Protein AF-A0A6F9A8J2-F1 (afdb_monomer_lite)

Secondary structure (DSSP, 8-state):
--------------------------------------------------------------------------------PPPPPPPS--HHHHHHHHHHHSTTSEEEHHHHHHHHHHH-GGGTTTTTHHHHHHHHHHHH-TTEEEEPPPTT---SS-EEEE-GGGGGGSTTS--S--SS-----TTSSSSS--S---------------------PPPPPP------PPPEEEEE----TT---BTTBEEEEHHHHHHSTTHHHHHHHHHHHHS-HHHHTT-EEEEEE---TTHHHHHHHHHHHHHHTT--EEEEEEEEE--HHHHHHHHHHHT-SEEEEE--TTS--STTSEEEEEEEETTSSBPPHHHHHHHHHHHHS--EEEEE----TTHHHHHHHHHHS-HHHHHHHHHSTT-----EE-TTSTHHHHIIIIIIIIT---GGGEES-S--TTTTTS----SSS----TT---EE-GGG-EE-HHHHHHHHHHTGGGSHHHHHH----EEEETTS-THHHHH-SS-EEEE-TT---SGGGS-------------

Radius of gyration: 38.88 Å; chains: 1; bounding box: 131×113×94 Å

pLDDT: mean 71.96, std 27.4, range [21.52, 98.62]

Sequence (559 aa):
MTLSKEYEASQQIGLPLDEDEVDIVGEDKPLHDQHLLYRTDSTTEPSSSADSSAELDCSEFDSSGVSENSFCADTPSLGRPHGSVKPPYSYIALITMAILQCPLKKLTLSGICDFISNKFPYYREKFPAWQNSIRHNLSLNDCFIKIPREPGNPGKGNYWSLDPASEDMFDNGSFLRRRKRFKRNQQEYLKDGLMFYPNFSCYRPYERPYCVQSQTSVPAAPLRMETNPIPVVTVQTSPFDDQRPGTNGLRRKTAVFEGKKNYLQNYIQSVLSSIDLRDRQGCTMVVGSDGRYFSRAATEIIVQMAAANGIGRLVIGHNGLLSTPAVSCIIRKIKAIGGIILTASHNPGGPGGDFGVKFNVANGGPSPDTVIDKIAQVSRTLEEYAIFEIVDSVELYLNLLRTIFDFSAIKSLLTGPEQLKIRIDAMNGVMGLYVRRILCDELGAPANAAVNCVPMEDFGGRPPEPNLTYAAPLDRYMILGENGFFVNPSDSLAVMAANLSCIPYFRQLGLRGFARSMATSTALDRVGGLSVGPVNAGSYGGNELTPQAHLSGGRGRYR

Foldseek 3Di:
DDDDDDDDDDDDDDDDDDDDDDDDDDDDDDDDDDDDDDDDDDDDDDDDDDDDDDDDDDDDDDDDDDDDDDDDDDDDDDDDDPQFDDDQFDLVLLQQVQQVPDPVSKDFLVSSLVSSVVVGVNSVVDPDVCSVVNVCCLVPAPQKDWAADDPPDDDPGTIIHGDPVCNVVCPPPCSHDDPDGDDDDPPPPPPDDDDDDDDDDDDDDDDDDDDDDDDDDDPDDPDDPPPPPQDKDKDFDAFDLQLQADQFFDKDWPCCVVVPPCPLVLLLQLLLVLDDLVQLAQFEEEFAECPFPCQLVSVQFNVFQSVQSRRNYYHADDVRHDDLVRRLVVLAVVQGQWYKYWDPDPWDGDNRTMIGIFIGGSNSHGDDPSSSVSSSVSRNVPGIGIGRDDDDPAPVVLVVVVVKADLVVLLCCCPPPVHDQAADEQLLAPCLSNCCVRVPVRSNHDPNSRHNSHHDPCSVVDARAPDPPDDDDDVDDWDADPPRRGDDPLNVLLVCLLPVVNIVNCVVPPDPDDEDAPPRDCSNVVSDPGDYDHDHPPPDDDPVVDDDDPPDDDPDDDD

Structure (mmCIF, N/CA/C/O backbone):
data_AF-A0A6F9A8J2-F1
#
_entry.id   AF-A0A6F9A8J2-F1
#
loop_
_atom_site.group_PDB
_atom_site.id
_atom_site.type_symbol
_atom_site.label_atom_id
_atom_site.label_alt_id
_atom_site.label_comp_id
_atom_site.label_asym_id
_atom_site.label_entity_id
_atom_site.label_seq_id
_atom_site.pdbx_PDB_ins_code
_atom_site.Cartn_x
_atom_site.Cartn_y
_atom_site.Cartn_z
_atom_site.occupancy
_atom_site.B_iso_or_equiv
_atom_site.auth_seq_id
_atom_site.auth_comp_id
_atom_site.auth_asym_id
_atom_site.auth_atom_id
_atom_site.pdbx_PDB_model_num
ATOM 1 N N . MET A 1 1 ? 68.910 18.416 29.635 1.00 33.72 1 MET A N 1
ATOM 2 C CA . MET A 1 1 ? 68.735 18.348 28.170 1.00 33.72 1 MET A CA 1
ATOM 3 C C . MET A 1 1 ? 67.245 18.518 27.914 1.00 33.72 1 MET A C 1
ATOM 5 O O . MET A 1 1 ? 66.492 17.605 28.199 1.00 33.72 1 MET A O 1
ATOM 9 N N . THR A 1 2 ? 66.795 19.778 27.886 1.00 35.75 2 THR A N 1
ATOM 10 C CA . THR A 1 2 ? 66.517 20.602 26.679 1.00 35.75 2 THR A CA 1
ATOM 11 C C . THR A 1 2 ? 65.176 20.233 26.045 1.00 35.75 2 THR A C 1
ATOM 13 O O . THR A 1 2 ? 65.069 19.111 25.576 1.00 35.75 2 THR A O 1
ATOM 16 N N . LEU A 1 3 ? 64.136 21.070 25.919 1.00 31.16 3 LEU A N 1
ATOM 17 C CA . LEU A 1 3 ? 63.739 22.450 26.315 1.00 31.16 3 LEU A CA 1
ATOM 18 C C . LEU A 1 3 ? 62.253 22.539 25.823 1.00 31.16 3 LEU A C 1
ATOM 20 O O . LEU A 1 3 ? 62.022 22.191 24.672 1.00 31.16 3 LEU A O 1
ATOM 24 N N . SER A 1 4 ? 61.220 22.676 26.677 1.00 30.28 4 SER A N 1
ATOM 25 C CA . SER A 1 4 ? 60.372 23.884 26.938 1.00 30.28 4 SER A CA 1
ATOM 26 C C . SER A 1 4 ? 59.612 24.450 25.701 1.00 30.28 4 SER A C 1
ATOM 28 O O . SER A 1 4 ? 60.253 24.685 24.687 1.00 30.28 4 SER A O 1
ATOM 30 N N . LYS A 1 5 ? 58.293 24.752 25.675 1.00 28.33 5 LYS A N 1
ATOM 31 C CA . LYS A 1 5 ? 57.420 25.466 26.643 1.00 28.33 5 LYS A CA 1
ATOM 32 C C . LYS A 1 5 ? 55.900 25.214 26.427 1.00 28.33 5 LYS A C 1
ATOM 34 O O . LYS A 1 5 ? 55.416 25.360 25.309 1.00 28.33 5 LYS A O 1
ATOM 39 N N . GLU A 1 6 ? 55.170 24.991 27.523 1.00 31.22 6 GLU A N 1
ATOM 40 C CA . GLU A 1 6 ? 53.842 25.579 27.819 1.00 31.22 6 GLU A CA 1
ATOM 41 C C . GLU A 1 6 ? 54.038 26.935 28.549 1.00 31.22 6 GLU A C 1
ATOM 43 O O . GLU A 1 6 ? 55.131 27.137 29.084 1.00 31.22 6 GLU A O 1
ATOM 48 N N . TYR A 1 7 ? 53.009 27.808 28.573 1.00 25.95 7 TYR A N 1
ATOM 49 C CA . TYR A 1 7 ? 52.624 28.868 29.562 1.00 25.95 7 TYR A CA 1
ATOM 50 C C . TYR A 1 7 ? 51.949 30.067 28.841 1.00 25.95 7 TYR A C 1
ATOM 52 O O . TYR A 1 7 ? 52.505 30.567 27.865 1.00 25.95 7 TYR A O 1
ATOM 60 N N . GLU A 1 8 ? 50.680 30.429 29.119 1.00 25.34 8 GLU A N 1
ATOM 61 C CA . GLU A 1 8 ? 50.170 31.283 30.236 1.00 25.34 8 GLU A CA 1
ATOM 62 C C . GLU A 1 8 ? 50.750 32.718 30.218 1.00 25.34 8 GLU A C 1
ATOM 64 O O . GLU A 1 8 ? 51.915 32.897 29.895 1.00 25.34 8 GLU A O 1
ATOM 69 N N . ALA A 1 9 ? 50.107 33.819 30.618 1.00 24.08 9 ALA A N 1
ATOM 70 C CA . ALA A 1 9 ? 48.754 34.213 31.015 1.00 24.08 9 ALA A CA 1
ATOM 71 C C . ALA A 1 9 ? 48.814 35.741 31.335 1.00 24.08 9 ALA A C 1
ATOM 73 O O . ALA A 1 9 ? 49.899 36.280 31.541 1.00 24.08 9 ALA A O 1
ATOM 74 N N . SER A 1 10 ? 47.642 36.380 31.484 1.00 25.36 10 SER A N 1
ATOM 75 C CA . SER A 1 10 ? 47.355 37.494 32.427 1.00 25.36 10 SER A CA 1
ATOM 76 C C . SER A 1 10 ? 47.635 38.974 32.070 1.00 25.36 10 SER A C 1
ATOM 78 O O . SER A 1 10 ? 48.781 39.392 32.008 1.00 25.36 10 SER A O 1
ATOM 80 N N . GLN A 1 11 ? 46.526 39.751 32.065 1.00 26.78 11 GLN A N 1
ATOM 81 C CA . GLN A 1 11 ? 46.269 41.045 32.763 1.00 26.78 11 GLN A CA 1
ATOM 82 C C . GLN A 1 11 ? 47.127 42.285 32.377 1.00 26.78 11 GLN A C 1
ATOM 84 O O . GLN A 1 11 ? 48.330 42.186 32.236 1.00 26.78 11 GLN A O 1
ATOM 89 N N . GLN A 1 12 ? 46.643 43.532 32.250 1.00 27.83 12 GLN A N 1
ATOM 90 C CA . GLN A 1 12 ? 45.406 44.210 32.657 1.00 27.83 12 GLN A CA 1
ATOM 91 C C . GLN A 1 12 ? 45.378 45.652 32.062 1.00 27.83 12 GLN A C 1
ATOM 93 O O . GLN A 1 12 ? 46.435 46.229 31.829 1.00 27.83 12 GLN A O 1
ATOM 98 N N . ILE A 1 13 ? 44.170 46.241 32.005 1.00 28.44 13 ILE A N 1
ATOM 99 C CA . ILE A 1 13 ? 43.804 47.685 32.058 1.00 28.44 13 ILE A CA 1
ATOM 100 C C . ILE A 1 13 ? 43.851 48.524 30.762 1.00 28.44 13 ILE A C 1
ATOM 102 O O . ILE A 1 13 ? 44.907 48.786 30.197 1.00 28.44 13 ILE A O 1
ATOM 106 N N . GLY A 1 14 ? 42.680 49.086 30.418 1.00 26.86 14 GLY A N 1
ATOM 107 C CA . GLY A 1 14 ? 42.545 50.304 29.609 1.00 26.86 14 GLY A CA 1
ATOM 108 C C . GLY A 1 14 ? 41.184 50.468 28.913 1.00 26.86 14 GLY A C 1
ATOM 109 O O . GLY A 1 14 ? 41.013 49.983 27.804 1.00 26.86 14 GLY A O 1
ATOM 110 N N . LEU A 1 15 ? 40.239 51.168 29.556 1.00 25.59 15 LEU A N 1
ATOM 111 C CA . LEU A 1 15 ? 39.114 51.900 28.919 1.00 25.59 15 LEU A CA 1
ATOM 112 C C . LEU A 1 15 ? 39.658 52.959 27.914 1.00 25.59 15 LEU A C 1
ATOM 114 O O . LEU A 1 15 ? 40.847 53.269 28.055 1.00 25.59 15 LEU A O 1
ATOM 118 N N . PRO A 1 16 ? 38.874 53.595 26.995 1.00 40.62 16 PRO A N 1
ATOM 119 C CA . PRO A 1 16 ? 37.429 53.909 27.092 1.00 40.62 16 PRO A CA 1
ATOM 120 C C . PRO A 1 16 ? 36.565 53.874 25.787 1.00 40.62 16 PRO A C 1
ATOM 122 O O . PRO A 1 16 ? 37.090 53.771 24.686 1.00 40.62 16 PRO A O 1
ATOM 125 N N . LEU A 1 17 ? 35.234 53.962 25.992 1.00 29.27 17 LEU A N 1
ATOM 126 C CA . LEU A 1 17 ? 34.175 54.745 25.292 1.00 29.27 17 LEU A CA 1
ATOM 127 C C . LEU A 1 17 ? 34.214 54.912 23.751 1.00 29.27 17 LEU A C 1
ATOM 129 O O . LEU A 1 17 ? 35.134 55.529 23.229 1.00 29.27 17 LEU A O 1
ATOM 133 N N . ASP A 1 18 ? 33.208 54.430 23.010 1.00 28.16 18 ASP A N 1
ATOM 134 C CA . ASP A 1 18 ? 31.914 55.096 22.725 1.00 28.16 18 ASP A CA 1
ATOM 135 C C . ASP A 1 18 ? 31.098 54.266 21.704 1.00 28.16 18 ASP A C 1
ATOM 137 O O . ASP A 1 18 ? 31.648 53.628 20.803 1.00 28.16 18 ASP A O 1
ATOM 141 N N . GLU A 1 19 ? 29.780 54.246 21.901 1.00 28.22 19 GLU A N 1
ATOM 142 C CA . GLU A 1 19 ? 28.755 53.650 21.036 1.00 28.22 19 GLU A CA 1
ATOM 143 C C . GLU A 1 19 ? 28.289 54.675 19.989 1.00 28.22 19 GLU A C 1
ATOM 145 O O . GLU A 1 19 ? 28.204 55.858 20.301 1.00 28.22 19 GLU A O 1
ATOM 150 N N . ASP A 1 20 ? 27.918 54.217 18.788 1.00 30.06 20 ASP A N 1
ATOM 151 C CA . ASP A 1 20 ? 26.989 54.939 17.911 1.00 30.06 20 ASP A CA 1
ATOM 152 C C . ASP A 1 20 ? 25.900 53.972 17.420 1.00 30.06 20 ASP A C 1
ATOM 154 O O . ASP A 1 20 ? 26.127 53.025 16.658 1.00 30.06 20 ASP A O 1
ATOM 158 N N . GLU A 1 21 ? 24.709 54.253 17.929 1.00 28.00 21 GLU A N 1
ATOM 159 C CA . GLU A 1 21 ? 23.373 53.771 17.611 1.00 28.00 21 GLU A CA 1
ATOM 160 C C . GLU A 1 21 ? 22.735 54.754 16.608 1.00 28.00 21 GLU A C 1
ATOM 162 O O . GLU A 1 21 ? 22.979 55.952 16.707 1.00 28.00 21 GLU A O 1
ATOM 167 N N . VAL A 1 22 ? 21.878 54.295 15.682 1.00 29.80 22 VAL A N 1
ATOM 168 C CA . VAL A 1 22 ? 20.739 55.114 15.203 1.00 29.80 22 VAL A CA 1
ATOM 169 C C . VAL A 1 22 ? 19.519 54.214 14.960 1.00 29.80 22 VAL A C 1
ATOM 171 O O . VAL A 1 22 ? 19.351 53.614 13.899 1.00 29.80 22 VAL A O 1
ATOM 174 N N . ASP A 1 23 ? 18.723 54.091 16.020 1.00 27.16 23 ASP A N 1
ATOM 175 C CA . ASP A 1 23 ? 17.285 54.375 16.138 1.00 27.16 23 ASP A CA 1
ATOM 176 C C . ASP A 1 23 ? 16.293 54.083 14.990 1.00 27.16 23 ASP A C 1
ATOM 178 O O . ASP A 1 23 ? 16.249 54.763 13.963 1.00 27.16 23 ASP A O 1
ATOM 182 N N . ILE A 1 24 ? 15.315 53.218 15.300 1.00 27.09 24 ILE A N 1
ATOM 183 C CA . ILE A 1 24 ? 13.905 53.403 14.916 1.00 27.09 24 ILE A CA 1
ATOM 184 C C . ILE A 1 24 ? 13.053 53.341 16.200 1.00 27.09 24 ILE A C 1
ATOM 186 O O . ILE A 1 24 ? 12.715 52.270 16.699 1.00 27.09 24 ILE A O 1
ATOM 190 N N . VAL A 1 25 ? 12.722 54.530 16.710 1.00 30.27 25 VAL A N 1
ATOM 191 C CA . VAL A 1 25 ? 11.673 54.873 17.698 1.00 30.27 25 VAL A CA 1
ATOM 192 C C . VAL A 1 25 ? 10.324 54.267 17.245 1.00 30.27 25 VAL A C 1
ATOM 194 O O . VAL A 1 25 ? 10.039 54.264 16.052 1.00 30.27 25 VAL A O 1
ATOM 197 N N . GLY A 1 26 ? 9.410 53.715 18.048 1.00 25.89 26 GLY A N 1
ATOM 198 C CA . GLY A 1 26 ? 9.071 53.913 19.455 1.00 25.89 26 GLY A CA 1
ATOM 199 C C . GLY A 1 26 ? 7.602 54.379 19.567 1.00 25.89 26 GLY A C 1
ATOM 200 O O . GLY A 1 26 ? 7.286 55.497 19.183 1.00 25.89 26 GLY A O 1
ATOM 201 N N . GLU A 1 27 ? 6.752 53.490 20.096 1.00 26.12 27 GLU A N 1
ATOM 202 C CA . GLU A 1 27 ? 5.477 53.699 20.825 1.00 26.12 27 GLU A CA 1
ATOM 203 C C . GLU A 1 27 ? 4.171 54.219 20.158 1.00 26.12 27 GLU A C 1
ATOM 205 O O . GLU A 1 27 ? 4.024 55.361 19.737 1.00 26.12 27 GLU A O 1
ATOM 210 N N . ASP A 1 28 ? 3.169 53.324 20.194 1.00 26.20 28 ASP A N 1
ATOM 211 C CA . ASP A 1 28 ? 1.810 53.442 20.761 1.00 26.20 28 ASP A CA 1
ATOM 212 C C . ASP A 1 28 ? 0.978 54.738 20.632 1.00 26.20 28 ASP A C 1
ATOM 214 O O . ASP A 1 28 ? 1.250 55.750 21.277 1.00 26.20 28 ASP A O 1
ATOM 218 N N . LYS A 1 29 ? -0.214 54.612 20.010 1.00 27.64 29 LYS A N 1
ATOM 219 C CA . LYS A 1 29 ? -1.524 54.821 20.685 1.00 27.64 29 LYS A CA 1
ATOM 220 C C . LYS A 1 29 ? -2.756 54.442 19.823 1.00 27.64 29 LYS A C 1
ATOM 222 O O . LYS A 1 29 ? -2.651 54.398 18.600 1.00 27.64 29 LYS A O 1
ATOM 227 N N . PRO A 1 30 ? -3.928 54.168 20.450 1.00 32.97 30 PRO A N 1
ATOM 228 C CA . PRO A 1 30 ? -5.073 53.478 19.840 1.00 32.97 30 PRO A CA 1
ATOM 229 C C . PRO A 1 30 ? -6.328 54.356 19.590 1.00 32.97 30 PRO A C 1
ATOM 231 O O . PRO A 1 30 ? -6.441 55.448 20.133 1.00 32.97 30 PRO A O 1
ATOM 234 N N . LEU A 1 31 ? -7.290 53.777 18.845 1.00 25.12 31 LEU A N 1
ATOM 235 C CA . LEU A 1 31 ? -8.765 53.957 18.874 1.00 25.12 31 LEU A CA 1
ATOM 236 C C . LEU A 1 31 ? -9.364 55.386 18.868 1.00 25.12 31 LEU A C 1
ATOM 238 O O . LEU A 1 31 ? -9.304 56.056 19.889 1.00 25.12 31 LEU A O 1
ATOM 242 N N . HIS A 1 32 ? -10.140 55.750 17.830 1.00 27.19 32 HIS A N 1
ATOM 243 C CA . HIS A 1 32 ? -11.607 55.969 17.918 1.00 27.19 32 HIS A CA 1
ATOM 244 C C . HIS A 1 32 ? -12.258 56.401 16.583 1.00 27.19 32 HIS A C 1
ATOM 246 O O . HIS A 1 32 ? -11.677 57.149 15.805 1.00 27.19 32 HIS A O 1
ATOM 252 N N . ASP A 1 33 ? -13.486 55.905 16.403 1.00 25.23 33 ASP A N 1
ATOM 253 C CA . ASP A 1 33 ? -14.659 56.367 15.638 1.00 25.23 33 ASP A CA 1
ATOM 254 C C . ASP A 1 33 ? -14.633 57.657 14.794 1.00 25.23 33 ASP A C 1
ATOM 256 O O . ASP A 1 33 ? -14.287 58.729 15.282 1.00 25.23 33 ASP A O 1
ATOM 260 N N . GLN A 1 34 ? -15.228 57.561 13.591 1.00 26.61 34 GLN A N 1
ATOM 261 C CA . GLN A 1 34 ? -16.448 58.281 13.136 1.00 26.61 34 GLN A CA 1
ATOM 262 C C . GLN A 1 34 ? -16.690 57.958 11.639 1.00 26.61 34 GLN A C 1
ATOM 264 O O . GLN A 1 34 ? -15.820 58.175 10.807 1.00 26.61 34 GLN A O 1
ATOM 269 N N . HIS A 1 35 ? -17.707 57.174 11.260 1.00 24.50 35 HIS A N 1
ATOM 270 C CA . HIS A 1 35 ? -19.106 57.538 10.957 1.00 24.50 35 HIS A CA 1
ATOM 271 C C . HIS A 1 35 ? -19.293 58.539 9.782 1.00 24.50 35 HIS A C 1
ATOM 273 O O . HIS A 1 35 ? -18.951 59.706 9.919 1.00 24.50 35 HIS A O 1
ATOM 279 N N . LEU A 1 36 ? -20.008 58.071 8.730 1.00 24.91 36 LEU A N 1
ATOM 280 C CA . LEU A 1 36 ? -20.863 58.829 7.775 1.00 24.91 36 LEU A CA 1
ATOM 281 C C . LEU A 1 36 ? -20.137 59.659 6.685 1.00 24.91 36 LEU A C 1
ATOM 283 O O . LEU A 1 36 ? -19.121 60.265 6.957 1.00 24.91 36 LEU A O 1
ATOM 287 N N . LEU A 1 37 ? -20.586 59.823 5.432 1.00 24.89 37 LEU A N 1
ATOM 288 C CA . LEU A 1 37 ? -21.786 59.454 4.669 1.00 24.89 37 LEU A CA 1
ATOM 289 C C . LEU A 1 37 ? -21.575 59.880 3.191 1.00 24.89 37 LEU A C 1
ATOM 291 O O . LEU A 1 37 ? -20.838 60.824 2.933 1.00 24.89 37 LEU A O 1
ATOM 295 N N . TYR A 1 38 ? -22.388 59.294 2.298 1.00 22.62 38 TYR A N 1
ATOM 296 C CA . TYR A 1 38 ? -22.952 59.883 1.059 1.00 22.62 38 TYR A CA 1
ATOM 297 C C . TYR A 1 38 ? -22.050 59.961 -0.195 1.00 22.62 38 TYR A C 1
ATOM 299 O O . TYR A 1 38 ? -20.982 60.551 -0.176 1.00 22.62 38 TYR A O 1
ATOM 307 N N . ARG A 1 39 ? -22.419 59.220 -1.264 1.00 22.94 39 ARG A N 1
ATOM 308 C CA . ARG A 1 39 ? -23.293 59.622 -2.414 1.00 22.94 39 ARG A CA 1
ATOM 309 C C . ARG A 1 39 ? -22.510 60.490 -3.424 1.00 22.94 39 ARG A C 1
ATOM 311 O O . ARG A 1 39 ? -21.777 61.364 -3.002 1.00 22.94 39 ARG A O 1
ATOM 318 N N . THR A 1 40 ? -22.611 60.376 -4.748 1.00 23.97 40 THR A N 1
ATOM 319 C CA . THR A 1 40 ? -23.576 59.750 -5.676 1.00 23.97 40 THR A CA 1
ATOM 320 C C . THR A 1 40 ? -23.018 59.872 -7.100 1.00 23.97 40 THR A C 1
ATOM 322 O O . THR A 1 40 ? -22.312 60.841 -7.352 1.00 23.97 40 THR A O 1
ATOM 325 N N . ASP A 1 41 ? -23.454 58.954 -7.977 1.00 24.08 41 ASP A N 1
ATOM 326 C CA . ASP A 1 41 ? -23.860 59.124 -9.392 1.00 24.08 41 ASP A CA 1
ATOM 327 C C . ASP A 1 41 ? -22.868 59.759 -10.402 1.00 24.08 41 ASP A C 1
ATOM 329 O O . ASP A 1 41 ? -22.111 60.667 -10.106 1.00 24.08 41 ASP A O 1
ATOM 333 N N . SER A 1 42 ? -22.837 59.410 -11.693 1.00 24.45 42 SER A N 1
ATOM 334 C CA . SER A 1 42 ? -23.964 59.088 -12.577 1.00 24.45 42 SER A CA 1
ATOM 335 C C . SER A 1 42 ? -23.460 58.627 -13.962 1.00 24.45 42 SER A C 1
ATOM 337 O O . SER A 1 42 ? -22.474 59.173 -14.447 1.00 24.45 42 SER A O 1
ATOM 339 N N . THR A 1 43 ? -24.245 57.740 -14.605 1.00 25.22 43 THR A N 1
ATOM 340 C CA . THR A 1 43 ? -24.652 57.731 -16.044 1.00 25.22 43 THR A CA 1
ATOM 341 C C . THR A 1 43 ? -23.571 57.491 -17.125 1.00 25.22 43 THR A C 1
ATOM 343 O O . THR A 1 43 ? -22.511 58.090 -17.084 1.00 25.22 43 THR A O 1
ATOM 346 N N . THR A 1 44 ? -23.748 56.700 -18.195 1.00 26.78 44 THR A N 1
ATOM 347 C CA . THR A 1 44 ? -24.954 56.341 -18.969 1.00 26.78 44 THR A CA 1
ATOM 348 C C . THR A 1 44 ? -24.626 55.201 -19.962 1.00 26.78 44 THR A C 1
ATOM 350 O O . THR A 1 44 ? -23.550 55.188 -20.551 1.00 26.78 44 THR A O 1
ATOM 353 N N . GLU A 1 45 ? -25.593 54.297 -20.136 1.00 21.52 45 GLU A N 1
ATOM 354 C CA . GLU A 1 45 ? -25.851 53.274 -21.186 1.00 21.52 45 GLU A CA 1
ATOM 355 C C . GLU A 1 45 ? -26.041 53.882 -22.620 1.00 21.52 45 GLU A C 1
ATOM 357 O O . GLU A 1 45 ? -25.906 55.108 -22.707 1.00 21.52 45 GLU A O 1
ATOM 362 N N . PRO A 1 46 ? -26.448 53.175 -23.730 1.00 40.59 46 PRO A N 1
ATOM 363 C CA . PRO A 1 46 ? -26.954 51.782 -23.878 1.00 40.59 46 PRO A CA 1
ATOM 364 C C . PRO A 1 46 ? -26.587 50.973 -25.166 1.00 40.59 46 PRO A C 1
ATOM 366 O O . PRO A 1 46 ? -26.057 51.494 -26.148 1.00 40.59 46 PRO A O 1
ATOM 369 N N . SER A 1 47 ? -27.104 49.725 -25.185 1.00 26.08 47 SER A N 1
ATOM 370 C CA . SER A 1 47 ? -27.767 48.971 -26.296 1.00 26.08 47 SER A CA 1
ATOM 371 C C . SER A 1 47 ? -26.999 47.748 -26.855 1.00 26.08 47 SER A C 1
ATOM 373 O O . SER A 1 47 ? -25.811 47.847 -27.119 1.00 26.08 47 SER A O 1
ATOM 375 N N . SER A 1 48 ? -27.570 46.543 -27.066 1.00 27.11 48 SER A N 1
ATOM 376 C CA . SER A 1 48 ? -28.966 46.047 -27.070 1.00 27.11 48 SER A CA 1
ATOM 377 C C . SER A 1 48 ? -29.061 44.500 -26.907 1.00 27.11 48 SER A C 1
ATOM 379 O O . SER A 1 48 ? -28.297 43.803 -27.567 1.00 27.11 48 SER A O 1
ATOM 381 N N . SER A 1 49 ? -30.027 44.023 -26.086 1.00 29.98 49 SER A N 1
ATOM 382 C CA . SER A 1 49 ? -30.974 42.857 -26.189 1.00 29.98 49 SER A CA 1
ATOM 383 C C . SER A 1 49 ? -30.602 41.569 -26.960 1.00 29.98 49 SER A C 1
ATOM 385 O O . SER A 1 49 ? -30.052 41.666 -28.046 1.00 29.98 49 SER A O 1
ATOM 387 N N . ALA A 1 50 ? -31.019 40.334 -26.643 1.00 29.50 50 ALA A N 1
ATOM 388 C CA . ALA A 1 50 ? -31.867 39.631 -25.652 1.00 29.50 50 ALA A CA 1
ATOM 389 C C . ALA A 1 50 ? -31.512 38.115 -25.828 1.00 29.50 50 ALA A C 1
ATOM 391 O O . ALA A 1 50 ? -30.981 37.755 -26.875 1.00 29.50 50 ALA A O 1
ATOM 392 N N . ASP A 1 51 ? -31.656 37.178 -24.884 1.00 26.25 51 ASP A N 1
ATOM 393 C CA . ASP A 1 51 ? -32.927 36.614 -24.407 1.00 26.25 51 ASP A CA 1
ATOM 394 C C . ASP A 1 51 ? -32.680 35.595 -23.254 1.00 26.25 51 ASP A C 1
ATOM 396 O O . ASP A 1 51 ? -31.731 34.815 -23.329 1.00 26.25 51 ASP A O 1
ATOM 400 N N . SER A 1 52 ? -33.540 35.653 -22.218 1.00 30.03 52 SER A N 1
ATOM 401 C CA . SER A 1 52 ? -34.129 34.603 -21.330 1.00 30.03 52 SER A CA 1
ATOM 402 C C . SER A 1 52 ? -33.356 33.309 -20.965 1.00 30.03 52 SER A C 1
ATOM 404 O O . SER A 1 52 ? -32.799 32.666 -21.845 1.00 30.03 52 SER A O 1
ATOM 406 N N . SER A 1 53 ? -33.377 32.687 -19.774 1.00 27.86 53 SER A N 1
ATOM 407 C CA . SER A 1 53 ? -33.961 32.839 -18.416 1.00 27.86 53 SER A CA 1
ATOM 408 C C . SER A 1 53 ? -33.264 31.739 -17.571 1.00 27.86 53 SER A C 1
ATOM 410 O O . SER A 1 53 ? -33.112 30.625 -18.065 1.00 27.86 53 SER A O 1
ATOM 412 N N . ALA A 1 54 ? -32.589 31.980 -16.442 1.00 28.42 54 ALA A N 1
ATOM 413 C CA . ALA A 1 54 ? -33.058 32.295 -15.082 1.00 28.42 54 ALA A CA 1
ATOM 414 C C . ALA A 1 54 ? -33.993 31.247 -14.435 1.00 28.42 54 ALA A C 1
ATOM 416 O O . ALA A 1 54 ? -35.153 31.185 -14.805 1.00 28.42 54 ALA A O 1
ATOM 417 N N . GLU A 1 55 ? -33.473 30.518 -13.434 1.00 29.47 55 GLU A N 1
ATOM 418 C CA . GLU A 1 55 ? -34.148 29.934 -12.246 1.00 29.47 55 GLU A CA 1
ATOM 419 C C . GLU A 1 55 ? -33.018 29.701 -11.203 1.00 29.47 55 GLU A C 1
ATOM 421 O O . GLU A 1 55 ? -32.209 28.788 -11.358 1.00 29.47 55 GLU A O 1
ATOM 426 N N . LEU A 1 56 ? -32.613 30.707 -10.422 1.00 28.05 56 LEU A N 1
ATOM 427 C CA . LEU A 1 56 ? -33.033 31.030 -9.047 1.00 28.05 56 LEU A CA 1
ATOM 428 C C . LEU A 1 56 ? -32.943 29.887 -8.016 1.00 28.05 56 LEU A C 1
ATOM 430 O O . LEU A 1 56 ? -33.735 28.950 -7.974 1.00 28.05 56 LEU A O 1
ATOM 434 N N . ASP A 1 57 ? -31.939 30.069 -7.161 1.00 24.03 57 ASP A N 1
ATOM 435 C CA . ASP A 1 57 ? -31.660 29.440 -5.877 1.00 24.03 57 ASP A CA 1
ATOM 436 C C . ASP A 1 57 ? -32.579 30.019 -4.787 1.00 24.03 57 ASP A C 1
ATOM 438 O O . ASP A 1 57 ? -32.890 31.210 -4.819 1.00 24.03 57 ASP A O 1
ATOM 442 N N . CYS A 1 58 ? -32.981 29.196 -3.818 1.00 25.88 58 CYS A N 1
ATOM 443 C CA . CYS A 1 58 ? -33.567 29.634 -2.548 1.00 25.88 58 CYS A CA 1
ATOM 444 C C . CYS A 1 58 ? -33.286 28.579 -1.467 1.00 25.88 58 CYS A C 1
ATOM 446 O O . CYS A 1 58 ? -33.985 27.572 -1.334 1.00 25.88 58 CYS A O 1
ATOM 448 N N . SER A 1 59 ? -32.247 28.842 -0.682 1.00 32.38 59 SER A N 1
ATOM 449 C CA . SER A 1 59 ? -31.998 28.284 0.644 1.00 32.38 59 SER A CA 1
ATOM 450 C C . SER A 1 59 ? -32.874 28.956 1.706 1.00 32.38 59 SER A C 1
ATOM 452 O O . SER A 1 59 ? -32.949 30.182 1.717 1.00 32.38 59 SER A O 1
ATOM 454 N N . GLU A 1 60 ? -33.384 28.197 2.681 1.00 27.06 60 GLU A N 1
ATOM 455 C CA . GLU A 1 60 ? -33.737 28.741 4.000 1.00 27.06 60 GLU A CA 1
ATOM 456 C C . GLU A 1 60 ? -33.204 27.870 5.158 1.00 27.06 60 GLU A C 1
ATOM 458 O O . GLU A 1 60 ? -33.301 26.640 5.167 1.00 27.06 60 GLU A O 1
ATOM 463 N N . PHE A 1 61 ? -32.601 28.601 6.098 1.00 26.83 61 PHE A N 1
ATOM 464 C CA . PHE A 1 61 ? -32.294 28.380 7.523 1.00 26.83 61 PHE A CA 1
ATOM 465 C C . PHE A 1 61 ? -33.609 28.074 8.312 1.00 26.83 61 PHE A C 1
ATOM 467 O O . PHE A 1 61 ? -34.680 28.339 7.789 1.00 26.83 61 PHE A O 1
ATOM 474 N N . ASP A 1 62 ? -33.728 27.570 9.549 1.00 26.22 62 ASP A N 1
ATOM 475 C CA . ASP A 1 62 ? -32.848 27.384 10.706 1.00 26.22 62 ASP A CA 1
ATOM 476 C C . ASP A 1 62 ? -33.564 26.526 11.796 1.00 26.22 62 ASP A C 1
ATOM 478 O O . ASP A 1 62 ? -34.777 26.326 11.756 1.00 26.22 62 ASP A O 1
ATOM 482 N N . SER A 1 63 ? -32.804 26.182 12.842 1.00 26.28 63 SER A N 1
ATOM 483 C CA . SER A 1 63 ? -33.194 26.172 14.268 1.00 26.28 63 SER A CA 1
ATOM 484 C C . SER A 1 63 ? -33.778 24.920 14.963 1.00 26.28 63 SER A C 1
ATOM 486 O O . SER A 1 63 ? -34.957 24.590 14.908 1.00 26.28 63 SER A O 1
ATOM 488 N N . SER A 1 64 ? -32.853 24.277 15.690 1.00 29.80 64 SER A N 1
ATOM 489 C CA . SER A 1 64 ? -32.811 23.934 17.130 1.00 29.80 64 SER A CA 1
ATOM 490 C C . SER A 1 64 ? -33.996 23.309 17.906 1.00 29.80 64 SER A C 1
ATOM 492 O O . SER A 1 64 ? -35.081 23.858 18.027 1.00 29.80 64 SER A O 1
ATOM 494 N N . GLY A 1 65 ? -33.657 22.203 18.594 1.00 25.73 65 GLY A N 1
ATOM 495 C CA . GLY A 1 65 ? -33.880 22.010 20.036 1.00 25.73 65 GLY A CA 1
ATOM 496 C C . GLY A 1 65 ? -35.242 21.501 20.511 1.00 25.73 65 GLY A C 1
ATOM 497 O O . GLY A 1 65 ? -36.204 22.251 20.515 1.00 25.73 65 GLY A O 1
ATOM 498 N N . VAL A 1 66 ? -35.289 20.287 21.085 1.00 29.39 66 VAL A N 1
ATOM 499 C CA . VAL A 1 66 ? -36.250 19.992 22.165 1.00 29.39 66 VAL A CA 1
ATOM 500 C C . VAL A 1 66 ? -35.662 18.998 23.174 1.00 29.39 66 VAL A C 1
ATOM 502 O O . VAL A 1 66 ? -35.293 17.876 22.830 1.00 29.39 66 VAL A O 1
ATOM 505 N N . SER A 1 67 ? -35.590 19.454 24.422 1.00 27.78 67 SER A N 1
ATOM 506 C CA . SER A 1 67 ? -35.448 18.699 25.669 1.00 27.78 67 SER A CA 1
ATOM 507 C C . SER A 1 67 ? -36.827 18.326 26.236 1.00 27.78 67 SER A C 1
ATOM 509 O O . SER A 1 67 ? -37.800 19.050 26.049 1.00 27.78 67 SER A O 1
ATOM 511 N N . GLU A 1 68 ? -36.898 17.202 26.945 1.00 31.27 68 GLU A N 1
ATOM 512 C CA . GLU A 1 68 ? -38.101 16.620 27.557 1.00 31.27 68 GLU A CA 1
ATOM 513 C C . GLU A 1 68 ? -38.654 17.441 28.745 1.00 31.27 68 GLU A C 1
ATOM 515 O O . GLU A 1 68 ? -37.875 17.854 29.603 1.00 31.27 68 GLU A O 1
ATOM 520 N N . ASN A 1 69 ? -39.987 17.625 28.829 1.00 27.48 69 ASN A N 1
ATOM 521 C CA . ASN A 1 69 ? -40.829 17.231 29.983 1.00 27.48 69 ASN A CA 1
ATOM 522 C C . ASN A 1 69 ? -42.318 17.675 29.898 1.00 27.48 69 ASN A C 1
ATOM 524 O O . ASN A 1 69 ? -42.615 18.842 29.684 1.00 27.48 69 ASN A O 1
ATOM 528 N N . SER A 1 70 ? -43.199 16.719 30.245 1.00 26.53 70 SER A N 1
ATOM 529 C CA . SER A 1 70 ? -44.423 16.807 31.085 1.00 26.53 70 SER A CA 1
ATOM 530 C C . SER A 1 70 ? -45.775 17.413 30.606 1.00 26.53 70 SER A C 1
ATOM 532 O O . SER A 1 70 ? -45.902 18.609 30.387 1.00 26.53 70 SER A O 1
ATOM 534 N N . PHE A 1 71 ? -46.795 16.525 30.591 1.00 24.22 71 PHE A N 1
ATOM 535 C CA . PHE A 1 71 ? -48.222 16.609 31.022 1.00 24.22 71 PHE A CA 1
ATOM 536 C C . PHE A 1 71 ? -49.132 17.836 30.730 1.00 24.22 71 PHE A C 1
ATOM 538 O O . PHE A 1 71 ? -48.946 18.890 31.325 1.00 24.22 71 PHE A O 1
ATOM 545 N N . CYS A 1 72 ? -50.235 17.639 29.968 1.00 25.75 72 CYS A N 1
ATOM 546 C CA . CYS A 1 72 ? -51.649 17.466 30.430 1.00 25.75 72 CYS A CA 1
ATOM 547 C C . CYS A 1 72 ? -52.744 17.832 29.374 1.00 25.75 72 CYS A C 1
ATOM 549 O O . CYS A 1 72 ? -52.737 18.932 28.840 1.00 25.75 72 CYS A O 1
ATOM 551 N N . ALA A 1 73 ? -53.694 16.891 29.187 1.00 27.45 73 ALA A N 1
ATOM 552 C CA . ALA A 1 73 ? -55.158 16.942 28.912 1.00 27.45 73 ALA A CA 1
ATOM 553 C C . ALA A 1 73 ? -55.839 17.772 27.771 1.00 27.45 73 ALA A C 1
ATOM 555 O O . ALA A 1 73 ? -55.767 18.993 27.764 1.00 27.45 73 ALA A O 1
ATOM 556 N N . ASP A 1 74 ? -56.612 17.037 26.928 1.00 28.50 74 ASP A N 1
ATOM 557 C CA . ASP A 1 74 ? -57.977 17.244 26.340 1.00 28.50 74 ASP A CA 1
ATOM 558 C C . ASP A 1 74 ? -58.378 18.609 25.710 1.00 28.50 74 ASP A C 1
ATOM 560 O O . ASP A 1 74 ? -58.189 19.647 26.318 1.00 28.50 74 ASP A O 1
ATOM 564 N N . THR A 1 75 ? -59.069 18.793 24.562 1.00 30.06 75 THR A N 1
ATOM 565 C CA . THR A 1 75 ? -60.010 18.028 23.687 1.00 30.06 75 THR A CA 1
ATOM 566 C C . THR A 1 75 ? -60.195 18.803 22.325 1.00 30.06 75 THR A C 1
ATOM 568 O O . THR A 1 75 ? -59.509 19.805 22.132 1.00 30.06 75 THR A O 1
ATOM 571 N N . PRO A 1 76 ? -61.024 18.387 21.324 1.00 42.00 76 PRO A N 1
ATOM 572 C CA . PRO A 1 76 ? -60.653 18.389 19.898 1.00 42.00 76 PRO A CA 1
ATOM 573 C C . PRO A 1 76 ? -61.227 19.534 19.033 1.00 42.00 76 PRO A C 1
ATOM 575 O O . PRO A 1 76 ? -62.312 20.051 19.291 1.00 42.00 76 PRO A O 1
ATOM 578 N N . SER A 1 77 ? -60.577 19.823 17.896 1.00 28.25 77 SER A N 1
ATOM 579 C CA . SER A 1 77 ? -61.193 20.528 16.759 1.00 28.25 77 SER A CA 1
ATOM 580 C C . SER A 1 77 ? -60.825 19.878 15.414 1.00 28.25 77 SER A C 1
ATOM 582 O O . SER A 1 77 ? -59.701 19.438 15.177 1.00 28.25 77 SER A O 1
ATOM 584 N N . LEU A 1 78 ? -61.840 19.734 14.557 1.00 32.22 78 LEU A N 1
ATOM 585 C CA . LEU A 1 78 ? -61.830 19.002 13.291 1.00 32.22 78 LEU A CA 1
ATOM 586 C C . LEU A 1 78 ? -60.972 19.672 12.192 1.00 32.22 78 LEU A C 1
ATOM 588 O O . LEU A 1 78 ? -61.200 20.825 11.844 1.00 32.22 78 LEU A O 1
ATOM 592 N N . GLY A 1 79 ? -60.147 18.863 11.514 1.00 31.52 79 GLY A N 1
ATOM 593 C CA . GLY A 1 79 ? -60.206 18.725 10.048 1.00 31.52 79 GLY A CA 1
ATOM 594 C C . GLY A 1 79 ? -59.286 19.578 9.158 1.00 31.52 79 GLY A C 1
ATOM 595 O O . GLY A 1 79 ? -59.723 20.562 8.570 1.00 31.52 79 GLY A O 1
ATOM 596 N N . ARG A 1 80 ? -58.078 19.068 8.869 1.00 28.80 80 ARG A N 1
ATOM 597 C CA . ARG A 1 80 ? -57.421 19.166 7.542 1.00 28.80 80 ARG A CA 1
ATOM 598 C C . ARG A 1 80 ? -56.843 17.789 7.173 1.00 28.80 80 ARG A C 1
ATOM 600 O O . ARG A 1 80 ? -56.294 17.135 8.059 1.00 28.80 80 ARG A O 1
ATOM 607 N N . PRO A 1 81 ? -56.972 17.304 5.921 1.00 39.06 81 PRO A N 1
ATOM 608 C CA . PRO A 1 81 ? -56.519 15.965 5.566 1.00 39.06 81 PRO A CA 1
ATOM 609 C C . PRO A 1 81 ? -54.991 15.924 5.628 1.00 39.06 81 PRO A C 1
ATOM 611 O O . PRO A 1 81 ? -54.309 16.679 4.937 1.00 39.06 81 PRO A O 1
ATOM 614 N N . HIS A 1 82 ? -54.460 15.053 6.484 1.00 40.66 82 HIS A N 1
ATOM 615 C CA . HIS A 1 82 ? -53.035 14.759 6.555 1.00 40.66 82 HIS A CA 1
ATOM 616 C C . HIS A 1 82 ? -52.513 14.412 5.155 1.00 40.66 82 HIS A C 1
ATOM 618 O O . HIS A 1 82 ? -52.918 13.403 4.573 1.00 40.66 82 HIS A O 1
ATOM 624 N N . GLY A 1 83 ? -51.581 15.218 4.637 1.00 50.06 83 GLY A N 1
ATOM 625 C CA . GLY A 1 83 ? -50.750 14.823 3.506 1.00 50.06 83 GLY A CA 1
ATOM 626 C C . GLY A 1 83 ? -50.124 13.468 3.823 1.00 50.06 83 GLY A C 1
ATOM 627 O O . GLY A 1 83 ? -49.519 13.284 4.882 1.00 50.06 83 GLY A O 1
ATOM 628 N N . SER A 1 84 ? -50.361 12.486 2.958 1.00 62.50 84 SER A N 1
ATOM 629 C CA . SER A 1 84 ? -49.987 11.103 3.238 1.00 62.50 84 SER A CA 1
ATOM 630 C C . SER A 1 84 ? -48.474 10.996 3.469 1.00 62.50 84 SER A C 1
ATOM 632 O O . SER A 1 84 ? -47.658 11.388 2.639 1.00 62.50 84 SER A O 1
ATOM 634 N N . VAL A 1 85 ? -48.075 10.510 4.642 1.00 73.69 85 VAL A N 1
ATOM 635 C CA . VAL A 1 85 ? -46.659 10.349 4.991 1.00 73.69 85 VAL A CA 1
ATOM 636 C C . VAL A 1 85 ? -46.082 9.190 4.179 1.00 73.69 85 VAL A C 1
ATOM 638 O O . VAL A 1 85 ? -46.724 8.150 4.011 1.00 73.69 85 VAL A O 1
ATOM 641 N N . LYS A 1 86 ? -44.859 9.358 3.659 1.00 80.88 86 LYS A N 1
ATOM 642 C CA . LYS A 1 86 ? -44.178 8.314 2.885 1.00 80.88 86 LYS A CA 1
ATOM 643 C C . LYS A 1 86 ? -44.034 7.041 3.738 1.00 80.88 86 LYS A C 1
ATOM 645 O O . LYS A 1 86 ? -43.410 7.111 4.797 1.00 80.88 86 LYS A O 1
ATOM 650 N N . PRO A 1 87 ? -44.525 5.876 3.277 1.00 82.38 87 PRO A N 1
ATOM 651 C CA . PRO A 1 87 ? -44.402 4.637 4.037 1.00 82.38 87 PRO A CA 1
ATOM 652 C C . PRO A 1 87 ? -42.931 4.270 4.305 1.00 82.38 87 PRO A C 1
ATOM 654 O O . PRO A 1 87 ? -42.103 4.413 3.397 1.00 82.38 87 PRO A O 1
ATOM 657 N N . PRO A 1 88 ? -42.587 3.731 5.492 1.00 80.19 88 PRO A N 1
ATOM 658 C CA . PRO A 1 88 ? -41.218 3.367 5.873 1.00 80.19 88 PRO A CA 1
ATOM 659 C C . PRO A 1 88 ? -40.744 2.046 5.227 1.00 80.19 88 PRO A C 1
ATOM 661 O O . PRO A 1 88 ? -40.004 1.271 5.832 1.00 80.19 88 PRO A O 1
ATOM 664 N N . TYR A 1 89 ? -41.157 1.776 3.985 1.00 84.94 89 TYR A N 1
ATOM 665 C CA . TYR A 1 89 ? -40.834 0.558 3.242 1.00 84.94 89 TYR A CA 1
ATOM 666 C C . TYR A 1 89 ? -39.956 0.863 2.029 1.00 84.94 89 TYR A C 1
ATOM 668 O O . TYR A 1 89 ? -40.160 1.839 1.306 1.00 84.94 89 TYR A O 1
ATOM 676 N N . SER A 1 90 ? -38.965 0.001 1.788 1.00 88.31 90 SER A N 1
ATOM 677 C CA . SER A 1 90 ? -38.156 0.055 0.564 1.00 88.31 90 SER A CA 1
ATOM 678 C C . SER A 1 90 ? -38.957 -0.415 -0.655 1.00 88.31 90 SER A C 1
ATOM 680 O O . SER A 1 90 ? -39.902 -1.187 -0.510 1.00 88.31 90 SER A O 1
ATOM 682 N N . TYR A 1 91 ? -38.551 -0.031 -1.870 1.00 89.31 91 TYR A N 1
ATOM 683 C CA . TYR A 1 91 ? -39.201 -0.526 -3.092 1.00 89.31 91 TYR A CA 1
ATOM 684 C C . TYR A 1 91 ? -39.162 -2.054 -3.208 1.00 89.31 91 TYR A C 1
ATOM 686 O O . TYR A 1 91 ? -40.153 -2.645 -3.616 1.00 89.31 91 TYR A O 1
ATOM 694 N N . ILE A 1 92 ? -38.073 -2.699 -2.776 1.00 89.00 92 ILE A N 1
ATOM 695 C CA . ILE A 1 92 ? -37.977 -4.165 -2.707 1.00 89.00 92 ILE A CA 1
ATOM 696 C C . ILE A 1 92 ? -39.077 -4.720 -1.793 1.00 89.00 92 ILE A C 1
ATOM 698 O O . ILE A 1 92 ? -39.811 -5.610 -2.200 1.00 89.00 92 ILE A O 1
ATOM 702 N N . ALA A 1 93 ? -39.247 -4.152 -0.595 1.00 87.81 93 ALA A N 1
ATOM 703 C CA . ALA A 1 93 ? -40.291 -4.580 0.335 1.00 87.81 93 ALA A CA 1
ATOM 704 C C . ALA A 1 93 ? -41.707 -4.373 -0.233 1.00 87.81 93 ALA A C 1
ATOM 706 O O . ALA A 1 93 ? -42.548 -5.256 -0.100 1.00 87.81 93 ALA A O 1
ATOM 707 N N . LEU A 1 94 ? -41.960 -3.245 -0.905 1.00 90.12 94 LEU A N 1
ATOM 708 C CA . LEU A 1 94 ? -43.248 -2.959 -1.547 1.00 90.12 94 LEU A CA 1
ATOM 709 C C . LEU A 1 94 ? -43.575 -3.962 -2.665 1.00 90.12 94 LEU A C 1
ATOM 711 O O . LEU A 1 94 ? -44.705 -4.443 -2.744 1.00 90.12 94 LEU A O 1
ATOM 715 N N . ILE A 1 95 ? -42.587 -4.306 -3.498 1.00 91.50 95 ILE A N 1
ATOM 716 C CA . ILE A 1 95 ? -42.727 -5.311 -4.561 1.00 91.50 95 ILE A CA 1
ATOM 717 C C . ILE A 1 95 ? -43.002 -6.692 -3.953 1.00 91.50 95 ILE A C 1
ATOM 719 O O . ILE A 1 95 ? -43.937 -7.370 -4.373 1.00 91.50 95 ILE A O 1
ATOM 723 N N . THR A 1 96 ? -42.238 -7.093 -2.935 1.00 89.81 96 THR A N 1
ATOM 724 C CA . THR A 1 96 ? -42.426 -8.373 -2.238 1.00 89.81 96 THR A CA 1
ATOM 725 C C . THR A 1 96 ? -43.820 -8.478 -1.621 1.00 89.81 96 THR A C 1
ATOM 727 O O . THR A 1 96 ? -44.486 -9.492 -1.806 1.00 89.81 96 THR A O 1
ATOM 730 N N . MET A 1 97 ? -44.310 -7.427 -0.951 1.00 88.69 97 MET A N 1
ATOM 731 C CA . MET A 1 97 ? -45.676 -7.408 -0.411 1.00 88.69 97 MET A CA 1
ATOM 732 C C . MET A 1 97 ? -46.729 -7.617 -1.503 1.00 88.69 97 MET A C 1
ATOM 734 O O . MET A 1 97 ? -47.682 -8.357 -1.277 1.00 88.69 97 MET A O 1
ATOM 738 N N . ALA A 1 98 ? -46.561 -6.985 -2.669 1.00 92.25 98 ALA A N 1
ATOM 739 C CA . ALA A 1 98 ? -47.484 -7.147 -3.789 1.00 92.25 98 ALA A CA 1
ATOM 740 C C . ALA A 1 98 ? -47.507 -8.603 -4.282 1.00 92.25 98 ALA A C 1
ATOM 742 O O . ALA A 1 98 ? -48.574 -9.193 -4.432 1.00 92.25 98 ALA A O 1
ATOM 743 N N . ILE A 1 99 ? -46.329 -9.198 -4.490 1.00 91.44 99 ILE A N 1
ATOM 744 C CA . ILE A 1 99 ? -46.186 -10.566 -5.005 1.00 91.44 99 ILE A CA 1
ATOM 745 C C . ILE A 1 99 ? -46.730 -11.594 -4.003 1.00 91.44 99 ILE A C 1
ATOM 747 O O . ILE A 1 99 ? -47.500 -12.470 -4.392 1.00 91.44 99 ILE A O 1
ATOM 751 N N . LEU A 1 100 ? -46.389 -11.473 -2.715 1.00 88.19 100 LEU A N 1
ATOM 752 C CA . LEU A 1 100 ? -46.806 -12.431 -1.686 1.00 88.19 100 LEU A CA 1
ATOM 753 C C . LEU A 1 100 ? -48.310 -12.395 -1.393 1.00 88.19 100 LEU A C 1
ATOM 755 O O . LEU A 1 100 ? -48.857 -13.431 -1.011 1.00 88.19 100 LEU A O 1
ATOM 759 N N . GLN A 1 101 ? -48.961 -11.237 -1.563 1.00 86.62 101 GLN A N 1
ATOM 760 C CA . GLN A 1 101 ? -50.411 -11.078 -1.387 1.00 86.62 101 GLN A CA 1
ATOM 761 C C . GLN A 1 101 ? -51.218 -11.506 -2.624 1.00 86.62 101 GLN A C 1
ATOM 763 O O . GLN A 1 101 ? -52.439 -11.623 -2.544 1.00 86.62 101 GLN A O 1
ATOM 768 N N . CYS A 1 102 ? -50.563 -11.785 -3.755 1.00 89.38 102 CYS A N 1
ATOM 769 C CA . CYS A 1 102 ? -51.212 -12.401 -4.905 1.00 89.38 102 CYS A CA 1
ATOM 770 C C . CYS A 1 102 ? -51.338 -13.925 -4.695 1.00 89.38 102 CYS A C 1
ATOM 772 O O . CYS A 1 102 ? -50.322 -14.572 -4.430 1.00 89.38 102 CYS A O 1
ATOM 774 N N . PRO A 1 103 ? -52.527 -14.535 -4.888 1.00 83.88 103 PRO A N 1
ATOM 775 C CA . PRO A 1 103 ? -52.721 -15.982 -4.727 1.00 83.88 103 PRO A CA 1
ATOM 776 C C . PRO A 1 103 ? -51.785 -16.840 -5.587 1.00 83.88 103 PRO A C 1
ATOM 778 O O . PRO A 1 103 ? -51.376 -17.918 -5.175 1.00 83.88 103 PRO A O 1
ATOM 781 N N . LEU A 1 104 ? -51.410 -16.345 -6.771 1.00 84.62 104 LEU A N 1
ATOM 782 C CA . LEU A 1 104 ? -50.529 -17.048 -7.708 1.00 84.62 104 LEU A CA 1
ATOM 783 C C . LEU A 1 104 ? -49.036 -16.810 -7.440 1.00 84.62 104 LEU A C 1
ATOM 785 O O . LEU A 1 104 ? -48.211 -17.259 -8.235 1.00 84.62 104 LEU A O 1
ATOM 789 N N . LYS A 1 105 ? -48.692 -16.039 -6.396 1.00 89.31 105 LYS A N 1
ATOM 790 C CA . LYS A 1 105 ? -47.321 -15.609 -6.059 1.00 89.31 105 LYS A CA 1
ATOM 791 C C . LYS A 1 105 ? -46.555 -14.987 -7.236 1.00 89.31 105 LYS A C 1
ATOM 793 O O . LYS A 1 105 ? -45.330 -14.948 -7.243 1.00 89.31 105 LYS A O 1
ATOM 798 N N . LYS A 1 106 ? -47.275 -14.461 -8.234 1.00 91.06 106 LYS A N 1
ATOM 799 C CA . LYS A 1 106 ? -46.718 -13.804 -9.420 1.00 91.06 106 LYS A CA 1
ATOM 800 C C . LYS A 1 106 ? -47.616 -12.660 -9.879 1.00 91.06 106 LYS A C 1
ATOM 802 O O . LYS A 1 106 ? -48.832 -12.816 -9.960 1.00 91.06 106 LYS A O 1
ATOM 807 N N . LEU A 1 107 ? -47.027 -11.516 -10.219 1.00 92.12 107 LEU A N 1
ATOM 808 C CA . LEU A 1 107 ? -47.754 -10.329 -10.690 1.00 92.12 107 LEU A CA 1
ATOM 809 C C . LEU A 1 107 ? -47.066 -9.677 -11.886 1.00 92.12 107 LEU A C 1
ATOM 811 O O . LEU A 1 107 ? -45.865 -9.808 -12.091 1.00 92.12 107 LEU A O 1
ATOM 815 N N . THR A 1 108 ? -47.832 -8.945 -12.689 1.00 93.06 108 THR A N 1
ATOM 816 C CA . THR A 1 108 ? -47.265 -8.102 -13.749 1.00 93.06 108 THR A CA 1
ATOM 817 C C . THR A 1 108 ? -46.732 -6.798 -13.157 1.00 93.06 108 THR A C 1
ATOM 819 O O . THR A 1 108 ? -47.138 -6.388 -12.071 1.00 93.06 108 THR A O 1
ATOM 822 N N . LEU A 1 109 ? -45.866 -6.094 -13.895 1.00 91.19 109 LEU A N 1
ATOM 823 C CA . LEU A 1 109 ? -45.409 -4.756 -13.495 1.00 91.19 109 LEU A CA 1
ATOM 824 C C . LEU A 1 109 ? -46.584 -3.801 -13.215 1.00 91.19 109 LEU A C 1
ATOM 826 O O . LEU A 1 109 ? -46.531 -3.061 -12.239 1.00 91.19 109 LEU A O 1
ATOM 830 N N . SER A 1 110 ? -47.630 -3.833 -14.052 1.00 89.81 110 SER A N 1
ATOM 831 C CA . SER A 1 110 ? -48.837 -3.024 -13.831 1.00 89.81 110 SER A CA 1
ATOM 832 C C . SER A 1 110 ? -49.489 -3.398 -12.507 1.00 89.81 110 SER A C 1
ATOM 834 O O . SER A 1 110 ? -49.642 -2.537 -11.655 1.00 89.81 110 SER A O 1
ATOM 836 N N . GLY A 1 111 ? -49.730 -4.694 -12.273 1.00 90.38 111 GLY A N 1
ATOM 837 C CA . GLY A 1 111 ? -50.359 -5.166 -11.038 1.00 90.38 111 GLY A CA 1
ATOM 838 C C . GLY A 1 111 ? -49.574 -4.813 -9.770 1.00 90.38 111 GLY A C 1
ATOM 839 O O . GLY A 1 111 ? -50.177 -4.529 -8.740 1.00 90.38 111 GLY A O 1
ATOM 840 N N . ILE A 1 112 ? -48.239 -4.764 -9.839 1.00 92.06 112 ILE A N 1
ATOM 841 C CA . ILE A 1 112 ? -47.397 -4.304 -8.723 1.00 92.06 112 ILE A CA 1
ATOM 842 C C . ILE A 1 112 ? -47.604 -2.804 -8.468 1.00 92.06 112 ILE A C 1
ATOM 844 O O . ILE A 1 112 ? -47.776 -2.392 -7.320 1.00 92.06 112 ILE A O 1
ATOM 848 N N . CYS A 1 113 ? -47.606 -1.979 -9.518 1.00 90.25 113 CYS A N 1
ATOM 849 C CA . CYS A 1 113 ? -47.861 -0.545 -9.387 1.00 90.25 113 CYS A CA 1
ATOM 850 C C . CYS A 1 113 ? -49.286 -0.261 -8.873 1.00 90.25 113 CYS A C 1
ATOM 852 O O . CYS A 1 113 ? -49.471 0.558 -7.971 1.00 90.25 113 CYS A O 1
ATOM 854 N N . ASP A 1 114 ? -50.279 -0.977 -9.395 1.00 90.69 114 ASP A N 1
ATOM 855 C CA . ASP A 1 114 ? -51.684 -0.833 -9.014 1.00 90.69 114 ASP A CA 1
ATOM 856 C C . ASP A 1 114 ? -51.866 -1.191 -7.534 1.00 90.69 114 ASP A C 1
ATOM 858 O O . ASP A 1 114 ? -52.426 -0.412 -6.764 1.00 90.69 114 ASP A O 1
ATOM 862 N N . PHE A 1 115 ? -51.272 -2.298 -7.083 1.00 92.31 115 PHE A N 1
ATOM 863 C CA . PHE A 1 115 ? -51.268 -2.683 -5.674 1.00 92.31 115 PHE A CA 1
ATOM 864 C C . PHE A 1 115 ? -50.641 -1.615 -4.762 1.00 92.31 115 PHE A C 1
ATOM 866 O O . PHE A 1 115 ? -51.231 -1.254 -3.743 1.00 92.31 115 PHE A O 1
ATOM 873 N N . ILE A 1 116 ? -49.463 -1.085 -5.115 1.00 90.56 116 ILE A N 1
ATOM 874 C CA . ILE A 1 116 ? -48.758 -0.088 -4.288 1.00 90.56 116 ILE A CA 1
ATOM 875 C C . ILE A 1 116 ? -49.567 1.208 -4.197 1.00 90.56 116 ILE A C 1
ATOM 877 O O . ILE A 1 116 ? -49.725 1.749 -3.103 1.00 90.56 116 ILE A O 1
ATOM 881 N N . SER A 1 117 ? -50.108 1.686 -5.321 1.00 89.50 117 SER A N 1
ATOM 882 C CA . SER A 1 117 ? -50.929 2.900 -5.351 1.00 89.50 117 SER A CA 1
ATOM 883 C C . SER A 1 117 ? -52.247 2.728 -4.587 1.00 89.50 117 SER A C 1
ATOM 885 O O . SER A 1 117 ? -52.684 3.643 -3.892 1.00 89.50 117 SER A O 1
ATOM 887 N N . ASN A 1 118 ? -52.850 1.539 -4.620 1.00 88.81 118 ASN A N 1
ATOM 888 C CA . ASN A 1 118 ? -54.072 1.250 -3.876 1.00 88.81 118 ASN A CA 1
ATOM 889 C C . ASN A 1 118 ? -53.821 1.108 -2.374 1.00 88.81 118 ASN A C 1
ATOM 891 O O . ASN A 1 118 ? -54.617 1.607 -1.583 1.00 88.81 118 ASN A O 1
ATOM 895 N N . LYS A 1 119 ? -52.708 0.492 -1.969 1.00 86.56 119 LYS A N 1
ATOM 896 C CA . LYS A 1 119 ? -52.389 0.240 -0.558 1.00 86.56 119 LYS A CA 1
ATOM 897 C C . LYS A 1 119 ? -51.800 1.453 0.164 1.00 86.56 119 LYS A C 1
ATOM 899 O O . LYS A 1 119 ? -51.992 1.599 1.366 1.00 86.56 119 LYS A O 1
ATOM 904 N N . PHE A 1 120 ? -51.094 2.327 -0.553 1.00 88.50 120 PHE A N 1
ATOM 905 C CA . PHE A 1 120 ? -50.379 3.461 0.027 1.00 88.50 120 PHE A CA 1
ATOM 906 C C . PHE A 1 120 ? -50.748 4.767 -0.699 1.00 88.50 120 PHE A C 1
ATOM 908 O O . PHE A 1 120 ? -50.175 5.055 -1.756 1.00 88.50 120 PHE A O 1
ATOM 915 N N . PRO A 1 121 ? -51.651 5.591 -0.124 1.00 85.00 121 PRO A N 1
ATOM 916 C CA . PRO A 1 121 ? -52.143 6.826 -0.749 1.00 85.00 121 PRO A CA 1
ATOM 917 C C . PRO A 1 121 ? -51.042 7.783 -1.239 1.00 85.00 121 PRO A C 1
ATOM 919 O O . PRO A 1 121 ? -51.203 8.395 -2.291 1.00 85.00 121 PRO A O 1
ATOM 922 N N . TYR A 1 122 ? -49.883 7.808 -0.564 1.00 85.38 122 TYR A N 1
ATOM 923 C CA . TYR A 1 122 ? -48.690 8.579 -0.955 1.00 85.38 122 TYR A CA 1
ATOM 924 C C . TYR A 1 122 ? -48.258 8.392 -2.410 1.00 85.38 122 TYR A C 1
ATOM 926 O O . TYR A 1 122 ? -47.760 9.322 -3.043 1.00 85.38 122 TYR A O 1
ATOM 934 N N . TYR A 1 123 ? -48.431 7.191 -2.959 1.00 83.19 123 TYR A N 1
ATOM 935 C CA . TYR A 1 123 ? -47.983 6.882 -4.313 1.00 83.19 123 TYR A CA 1
ATOM 936 C C . TYR A 1 123 ? -49.030 7.202 -5.392 1.00 83.19 123 TYR A C 1
ATOM 938 O O . TYR A 1 123 ? -48.693 7.130 -6.576 1.00 83.19 123 TYR A O 1
ATOM 946 N N . ARG A 1 124 ? -50.261 7.596 -5.022 1.00 82.56 124 ARG A N 1
ATOM 947 C CA . ARG A 1 124 ? -51.299 8.028 -5.980 1.00 82.56 124 ARG A CA 1
ATOM 948 C C . ARG A 1 124 ? -51.021 9.425 -6.524 1.00 82.56 124 ARG A C 1
ATOM 950 O O . ARG A 1 124 ? -51.100 9.640 -7.725 1.00 82.56 124 ARG A O 1
ATOM 957 N N . GLU A 1 125 ? -50.630 10.344 -5.646 1.00 68.50 125 GLU A N 1
ATOM 958 C CA . GLU A 1 125 ? -50.470 11.770 -5.968 1.00 68.50 125 GLU A CA 1
ATOM 959 C C . GLU A 1 125 ? -49.164 12.082 -6.722 1.00 68.50 125 GLU A C 1
ATOM 961 O O . GLU A 1 125 ? -49.033 13.137 -7.330 1.00 68.50 125 GLU A O 1
ATOM 966 N N . LYS A 1 126 ? -48.190 11.155 -6.721 1.00 63.56 126 LYS A N 1
ATOM 967 C CA . LYS A 1 126 ? -46.841 11.335 -7.307 1.00 63.56 126 LYS A CA 1
ATOM 968 C C . LYS A 1 126 ? -46.585 10.501 -8.566 1.00 63.56 126 LYS A C 1
ATOM 970 O O . LYS A 1 126 ? -45.450 10.102 -8.854 1.00 63.56 126 LYS A O 1
ATOM 975 N N . PHE A 1 127 ? -47.645 10.181 -9.296 1.00 59.44 127 PHE A N 1
ATOM 976 C CA . PHE A 1 127 ? -47.563 9.498 -10.585 1.00 59.44 127 PHE A CA 1
ATOM 977 C C . PHE A 1 127 ? -46.843 10.396 -11.616 1.00 59.44 127 PHE A C 1
ATOM 979 O O . PHE A 1 127 ? -47.175 11.578 -11.663 1.00 59.44 127 PHE A O 1
ATOM 986 N N . PRO A 1 128 ? -45.884 9.924 -12.452 1.00 63.47 128 PRO A N 1
ATOM 987 C CA . PRO A 1 128 ? -45.391 8.552 -12.670 1.00 63.47 128 PRO A CA 1
ATOM 988 C C . PRO A 1 128 ? -43.952 8.253 -12.164 1.00 63.47 128 PRO A C 1
ATOM 990 O O . PRO A 1 128 ? -43.412 7.181 -12.453 1.00 63.47 128 PRO A O 1
ATOM 993 N N . ALA A 1 129 ? -43.290 9.156 -11.428 1.00 75.88 129 ALA A N 1
ATOM 994 C CA . ALA A 1 129 ? -41.840 9.082 -11.162 1.00 75.88 129 ALA A CA 1
ATOM 995 C C . ALA A 1 129 ? -41.376 7.796 -10.435 1.00 75.88 129 ALA A C 1
ATOM 997 O O . ALA A 1 129 ? -40.343 7.210 -10.773 1.00 75.88 129 ALA A O 1
ATOM 998 N N . TRP A 1 130 ? -42.156 7.302 -9.469 1.00 84.50 130 TRP A N 1
ATOM 999 C CA . TRP A 1 130 ? -41.789 6.134 -8.655 1.00 84.50 130 TRP A CA 1
ATOM 1000 C C . TRP A 1 130 ? -41.904 4.796 -9.406 1.00 84.50 130 TRP A C 1
ATOM 1002 O O . TRP A 1 130 ? -41.224 3.831 -9.052 1.00 84.50 130 TRP A O 1
ATOM 1012 N N . GLN A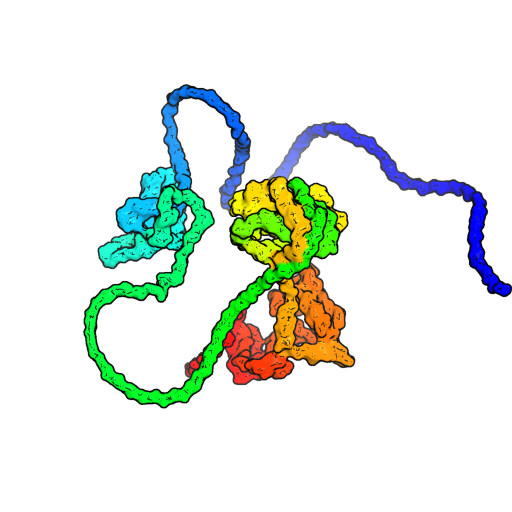 1 131 ? -42.692 4.723 -10.487 1.00 87.88 131 GLN A N 1
ATOM 1013 C CA . GLN A 1 131 ? -42.833 3.498 -11.284 1.00 87.88 131 GLN A CA 1
ATOM 1014 C C . GLN A 1 131 ? -41.533 3.121 -12.001 1.00 87.88 131 GLN A C 1
ATOM 1016 O O . GLN A 1 131 ? -41.250 1.939 -12.214 1.00 87.88 131 GLN A O 1
ATOM 1021 N N . ASN A 1 132 ? -40.710 4.115 -12.351 1.00 86.88 132 ASN A N 1
ATOM 1022 C CA . ASN A 1 132 ? -39.395 3.856 -12.925 1.00 86.88 132 ASN A CA 1
ATOM 1023 C C . ASN A 1 132 ? -38.468 3.181 -11.905 1.00 86.88 132 ASN A C 1
ATOM 1025 O O . ASN A 1 132 ? -37.752 2.238 -12.239 1.00 86.88 132 ASN A O 1
ATOM 1029 N N . SER A 1 133 ? -38.554 3.591 -10.635 1.00 89.38 133 SER A N 1
ATOM 1030 C CA . SER A 1 133 ? -37.827 2.944 -9.543 1.00 89.38 133 SER A CA 1
ATOM 1031 C C . SER A 1 133 ? -38.279 1.496 -9.329 1.00 89.38 133 SER A C 1
ATOM 1033 O O . SER A 1 133 ? -37.432 0.645 -9.066 1.00 89.38 133 SER A O 1
ATOM 1035 N N . ILE A 1 134 ? -39.570 1.184 -9.496 1.00 91.31 134 ILE A N 1
ATOM 1036 C CA . ILE A 1 134 ? -40.074 -0.201 -9.436 1.00 91.31 134 ILE A CA 1
ATOM 1037 C C . ILE A 1 134 ? -39.484 -1.051 -10.564 1.00 91.31 134 ILE A C 1
ATOM 1039 O O . ILE A 1 134 ? -38.922 -2.111 -10.293 1.00 91.31 134 ILE A O 1
ATOM 1043 N N . ARG A 1 135 ? -39.533 -0.566 -11.813 1.00 89.12 135 ARG A N 1
ATOM 1044 C CA . ARG A 1 135 ? -38.935 -1.267 -12.965 1.00 89.12 135 ARG A CA 1
ATOM 1045 C C . ARG A 1 135 ? -37.452 -1.544 -12.764 1.00 89.12 135 ARG A C 1
ATOM 1047 O O . ARG A 1 135 ? -37.002 -2.661 -12.995 1.00 89.12 135 ARG A O 1
ATOM 1054 N N . HIS A 1 136 ? -36.709 -0.538 -12.307 1.00 87.44 136 HIS A N 1
ATOM 1055 C CA . HIS A 1 136 ? -35.286 -0.679 -12.036 1.00 87.44 136 HIS A CA 1
ATOM 1056 C C . HIS A 1 136 ? -35.020 -1.734 -10.954 1.00 87.44 136 HIS A C 1
ATOM 1058 O O . HIS A 1 136 ? -34.163 -2.587 -11.144 1.00 87.44 136 HIS A O 1
ATOM 1064 N N . ASN A 1 137 ? -35.783 -1.740 -9.855 1.00 90.31 137 ASN A N 1
ATOM 1065 C CA . ASN A 1 137 ? -35.577 -2.699 -8.764 1.00 90.31 137 ASN A CA 1
ATOM 1066 C C . ASN A 1 137 ? -35.915 -4.148 -9.143 1.00 90.31 137 ASN A C 1
ATOM 1068 O O . ASN A 1 137 ? -35.240 -5.047 -8.642 1.00 90.31 137 ASN A O 1
ATOM 1072 N N . LEU A 1 138 ? -36.907 -4.368 -10.012 1.00 90.25 138 LEU A N 1
ATOM 1073 C CA . LEU A 1 138 ? -37.259 -5.697 -10.527 1.00 90.25 138 LEU A CA 1
ATOM 1074 C C . LEU A 1 138 ? -36.131 -6.305 -11.368 1.00 90.25 138 LEU A C 1
ATOM 1076 O O . LEU A 1 138 ? -35.834 -7.482 -11.221 1.00 90.25 138 LEU A O 1
ATOM 1080 N N . SER A 1 139 ? -35.476 -5.502 -12.209 1.00 88.38 139 SER A N 1
ATOM 1081 C CA . SER A 1 139 ? -34.351 -5.973 -13.029 1.00 88.38 139 SER A CA 1
ATOM 1082 C C . SER A 1 139 ? -33.015 -5.980 -12.284 1.00 88.38 139 SER A C 1
ATOM 1084 O O . SER A 1 139 ? -32.109 -6.713 -12.662 1.00 88.38 139 SER A O 1
ATOM 1086 N N . LEU A 1 140 ? -32.857 -5.130 -11.265 1.00 86.19 140 LEU A N 1
ATOM 1087 C CA . LEU A 1 140 ? -31.604 -4.995 -10.528 1.00 86.19 140 LEU A CA 1
ATOM 1088 C C . LEU A 1 140 ? -31.416 -6.122 -9.504 1.00 86.19 140 LEU A C 1
ATOM 1090 O O . LEU A 1 140 ? -30.289 -6.547 -9.287 1.00 86.19 140 LEU A O 1
ATOM 1094 N N . ASN A 1 141 ? -32.462 -6.567 -8.808 1.00 85.50 141 ASN A N 1
ATOM 1095 C CA . ASN A 1 141 ? -32.299 -7.474 -7.668 1.00 85.50 141 ASN A CA 1
ATOM 1096 C C . ASN A 1 141 ? -32.608 -8.930 -8.036 1.00 85.50 141 ASN A C 1
ATOM 1098 O O . ASN A 1 141 ? -33.744 -9.242 -8.374 1.00 85.50 141 ASN A O 1
ATOM 1102 N N . ASP A 1 142 ? -31.633 -9.820 -7.828 1.00 85.19 142 ASP A N 1
ATOM 1103 C CA . ASP A 1 142 ? -31.712 -11.260 -8.142 1.00 85.19 142 ASP A CA 1
ATOM 1104 C C . ASP A 1 142 ? -32.818 -12.022 -7.394 1.00 85.19 142 ASP A C 1
ATOM 1106 O O . ASP A 1 142 ? -33.129 -13.154 -7.742 1.00 85.19 142 ASP A O 1
ATOM 1110 N N . CYS A 1 143 ? -33.413 -11.427 -6.357 1.00 86.94 143 CYS A N 1
ATOM 1111 C CA . CYS A 1 143 ? -34.553 -12.018 -5.656 1.00 86.94 143 CYS A CA 1
ATOM 1112 C C . CYS A 1 143 ? -35.856 -11.949 -6.466 1.00 86.94 143 CYS A C 1
ATOM 1114 O O . CYS A 1 143 ? -36.828 -12.586 -6.076 1.00 86.94 143 CYS A O 1
ATOM 1116 N N . PHE A 1 144 ? -35.907 -11.169 -7.552 1.00 91.31 144 PHE A N 1
ATOM 1117 C CA . PHE A 1 144 ? -37.057 -11.111 -8.449 1.00 91.31 144 PHE A CA 1
ATOM 1118 C C . PHE A 1 144 ? -36.751 -11.847 -9.748 1.00 91.31 144 PHE A C 1
ATOM 1120 O O . PHE A 1 144 ? -35.813 -11.514 -10.470 1.00 91.31 144 PHE A O 1
ATOM 1127 N N . ILE A 1 145 ? -37.587 -12.828 -10.071 1.00 90.81 145 ILE A N 1
ATOM 1128 C CA . ILE A 1 145 ? -37.465 -13.633 -11.282 1.00 90.81 145 ILE A CA 1
ATOM 1129 C C . ILE A 1 145 ? -38.568 -13.274 -12.273 1.00 90.81 145 ILE A C 1
ATOM 1131 O O . ILE A 1 145 ? -39.728 -13.058 -11.908 1.00 90.81 145 ILE A O 1
ATOM 1135 N N . LYS A 1 146 ? -38.196 -13.211 -13.551 1.00 92.00 146 LYS A N 1
ATOM 1136 C CA . LYS A 1 146 ? -39.103 -12.922 -14.661 1.00 92.00 146 LYS A CA 1
ATOM 1137 C C . LYS A 1 146 ? -39.653 -14.231 -15.223 1.00 92.00 146 LYS A C 1
ATOM 1139 O O . LYS A 1 146 ? -38.898 -15.033 -15.763 1.00 92.00 146 LYS A O 1
ATOM 1144 N N . ILE A 1 147 ? -40.963 -14.421 -15.130 1.00 87.44 147 ILE A N 1
ATOM 1145 C CA . ILE A 1 147 ? -41.676 -15.603 -15.618 1.00 87.44 147 ILE A CA 1
ATOM 1146 C C . ILE A 1 147 ? -42.375 -15.243 -16.943 1.00 87.44 147 ILE A C 1
ATOM 1148 O O . ILE A 1 147 ? -43.193 -14.309 -16.965 1.00 87.44 147 ILE A O 1
ATOM 1152 N N . PRO A 1 148 ? -42.063 -15.934 -18.058 1.00 84.31 148 PRO A N 1
ATOM 1153 C CA . PRO A 1 148 ? -42.742 -15.713 -19.330 1.00 84.31 148 PRO A CA 1
ATOM 1154 C C . PRO A 1 148 ? -44.229 -16.075 -19.225 1.00 84.31 148 PRO A C 1
ATOM 1156 O O . PRO A 1 148 ? -44.630 -16.909 -18.414 1.00 84.31 148 PRO A O 1
ATOM 1159 N N . ARG A 1 149 ? -45.070 -15.423 -20.033 1.00 80.62 149 ARG A N 1
ATOM 1160 C CA . ARG A 1 149 ? -46.492 -15.784 -20.116 1.00 80.62 149 ARG A CA 1
ATOM 1161 C C . ARG A 1 149 ? -46.657 -17.086 -20.894 1.00 80.62 149 ARG A 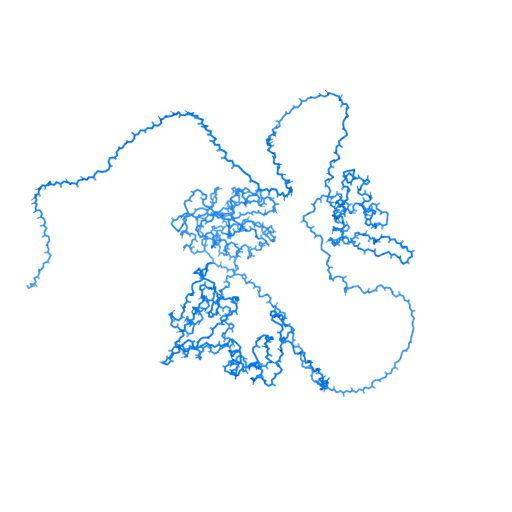C 1
ATOM 1163 O O . ARG A 1 149 ? -45.911 -17.340 -21.835 1.00 80.62 149 ARG A O 1
ATOM 1170 N N . GLU A 1 150 ? -47.653 -17.875 -20.512 1.00 75.56 150 GLU A N 1
ATOM 1171 C CA . GLU A 1 150 ? -48.018 -19.085 -21.246 1.00 75.56 150 GLU A CA 1
ATOM 1172 C C . GLU A 1 150 ? -48.478 -18.739 -22.676 1.00 75.56 150 GLU A C 1
ATOM 1174 O O . GLU A 1 150 ? -49.140 -17.708 -22.857 1.00 75.56 150 GLU A O 1
ATOM 1179 N N . PRO A 1 151 ? -48.188 -19.590 -23.683 1.00 57.97 151 PRO A N 1
ATOM 1180 C CA . PRO A 1 151 ? -48.473 -19.324 -25.101 1.00 57.97 151 PRO A CA 1
ATOM 1181 C C . PRO A 1 151 ? -49.951 -19.114 -25.498 1.00 57.97 151 PRO A C 1
ATOM 1183 O O . PRO A 1 151 ? -50.231 -18.968 -26.682 1.00 57.97 151 PRO A O 1
ATOM 1186 N N . GLY A 1 152 ? -50.898 -19.080 -24.553 1.00 63.47 152 GLY A N 1
ATOM 1187 C CA . GLY A 1 152 ? -52.334 -18.870 -24.793 1.00 63.47 152 GLY A CA 1
ATOM 1188 C C . GLY A 1 152 ? -52.928 -17.582 -24.203 1.00 63.47 152 GLY A C 1
ATOM 1189 O O . GLY A 1 152 ? -54.105 -17.322 -24.416 1.00 63.47 152 GLY A O 1
ATOM 1190 N N . ASN A 1 153 ? -52.151 -16.764 -23.477 1.00 66.25 153 ASN A N 1
ATOM 1191 C CA . ASN A 1 153 ? -52.645 -15.547 -22.807 1.00 66.25 153 ASN A CA 1
ATOM 1192 C C . ASN A 1 153 ? -51.843 -14.293 -23.222 1.00 66.25 153 ASN A C 1
ATOM 1194 O O . ASN A 1 153 ? -50.963 -13.841 -22.472 1.00 66.25 153 ASN A O 1
ATOM 1198 N N . PRO A 1 154 ? -52.120 -13.703 -24.403 1.00 62.94 154 PRO A N 1
ATOM 1199 C CA . PRO A 1 154 ? -51.417 -12.513 -24.869 1.00 62.94 154 PRO A CA 1
ATOM 1200 C C . PRO A 1 154 ? -51.768 -11.305 -23.988 1.00 62.94 154 PRO A C 1
ATOM 1202 O O . PRO A 1 154 ? -52.919 -10.898 -23.872 1.00 62.94 154 PRO A O 1
ATOM 1205 N N . GLY A 1 155 ? -50.762 -10.712 -23.345 1.00 68.69 155 GLY A N 1
ATOM 1206 C CA . GLY A 1 155 ? -50.936 -9.530 -22.504 1.00 68.69 155 GLY A CA 1
ATOM 1207 C C . GLY A 1 155 ? -49.635 -8.754 -22.331 1.00 68.69 155 GLY A C 1
ATOM 1208 O O . GLY A 1 155 ? -48.542 -9.293 -22.503 1.00 68.69 155 GLY A O 1
ATOM 1209 N N . LYS A 1 156 ? -49.738 -7.468 -21.983 1.00 70.88 156 LYS A N 1
ATOM 1210 C CA . LYS A 1 156 ? -48.577 -6.573 -21.865 1.00 70.88 156 LYS A CA 1
ATOM 1211 C C . LYS A 1 156 ? -47.667 -6.995 -20.700 1.00 70.88 156 LYS A C 1
ATOM 1213 O O . LYS A 1 156 ? -48.111 -7.115 -19.556 1.00 70.88 156 LYS A O 1
ATOM 1218 N N . GLY A 1 157 ? -46.378 -7.181 -20.990 1.00 80.06 157 GLY A N 1
ATOM 1219 C CA . GLY A 1 157 ? -45.333 -7.473 -20.000 1.00 80.06 157 GLY A CA 1
ATOM 1220 C C . GLY A 1 157 ? -45.294 -8.925 -19.506 1.00 80.06 157 GLY A C 1
ATOM 1221 O O . GLY A 1 157 ? -46.194 -9.710 -19.770 1.00 80.06 157 GLY A O 1
ATOM 1222 N N . ASN A 1 158 ? -44.237 -9.280 -18.775 1.00 88.19 158 ASN A N 1
ATOM 1223 C CA . ASN A 1 158 ? -44.047 -10.615 -18.189 1.00 88.19 158 ASN A CA 1
ATOM 1224 C C . ASN A 1 158 ? -44.520 -10.645 -16.726 1.00 88.19 158 ASN A C 1
ATOM 1226 O O . ASN A 1 158 ? -44.728 -9.583 -16.127 1.00 88.19 158 ASN A O 1
ATOM 1230 N N . TYR A 1 159 ? -44.678 -11.842 -16.159 1.00 89.75 159 TYR A N 1
ATOM 1231 C CA . TYR A 1 159 ? -44.912 -11.999 -14.726 1.00 89.75 159 TYR A CA 1
ATOM 1232 C C . TYR A 1 159 ? -43.594 -11.872 -13.956 1.00 89.75 159 TYR A C 1
ATOM 1234 O O . TYR A 1 159 ? -42.529 -12.226 -14.456 1.00 89.75 159 TYR A O 1
ATOM 1242 N N . TRP A 1 160 ? -43.681 -11.369 -12.735 1.00 93.38 160 TRP A N 1
ATOM 1243 C CA . TRP A 1 160 ? -42.594 -11.282 -11.772 1.00 93.38 160 TRP A CA 1
ATOM 1244 C C . TRP A 1 160 ? -42.973 -12.078 -10.530 1.00 93.38 160 TRP A C 1
ATOM 1246 O O . TRP A 1 160 ? -44.097 -11.953 -10.041 1.00 93.38 160 TRP A O 1
ATOM 1256 N N . SER A 1 161 ? -42.036 -12.882 -10.043 1.00 91.88 161 SER A N 1
ATOM 1257 C CA . SER A 1 161 ? -42.154 -13.688 -8.824 1.00 91.88 161 SER A CA 1
ATOM 1258 C C . SER A 1 161 ? -40.914 -13.491 -7.955 1.00 91.88 161 SER A C 1
ATOM 1260 O O . SER A 1 161 ? -39.913 -12.941 -8.418 1.00 91.88 161 SER A O 1
ATOM 1262 N N . LEU A 1 162 ? -40.978 -13.934 -6.703 1.00 89.44 162 LEU A N 1
ATOM 1263 C CA . LEU A 1 162 ? -39.791 -14.094 -5.867 1.00 89.44 162 LEU A CA 1
ATOM 1264 C C . LEU A 1 162 ? -39.047 -15.380 -6.248 1.00 89.44 162 LEU A C 1
ATOM 1266 O O . LEU A 1 162 ? -39.671 -16.356 -6.668 1.00 89.44 162 LEU A O 1
ATOM 1270 N N . ASP A 1 163 ? -37.721 -15.357 -6.129 1.00 85.31 163 ASP A N 1
ATOM 1271 C CA . ASP A 1 163 ? -36.893 -16.563 -6.200 1.00 85.31 163 ASP A CA 1
ATOM 1272 C C . ASP A 1 163 ? -37.202 -17.449 -4.971 1.00 85.31 163 ASP A C 1
ATOM 1274 O O . ASP A 1 163 ? -37.198 -16.912 -3.858 1.00 85.31 163 ASP A O 1
ATOM 1278 N N . PRO A 1 164 ? -37.462 -18.762 -5.116 1.00 82.75 164 PRO A N 1
ATOM 1279 C CA . PRO A 1 164 ? -37.722 -19.651 -3.979 1.00 82.75 164 PRO A CA 1
ATOM 1280 C C . PRO A 1 164 ? -36.633 -19.608 -2.896 1.00 82.75 164 PRO A C 1
ATOM 1282 O O . PRO A 1 164 ? -36.941 -19.596 -1.711 1.00 82.75 164 PRO A O 1
ATOM 1285 N N . ALA A 1 165 ? -35.355 -19.457 -3.272 1.00 78.12 165 ALA A N 1
ATOM 1286 C CA . ALA A 1 165 ? -34.247 -19.334 -2.312 1.00 78.12 165 ALA A CA 1
ATOM 1287 C C . ALA A 1 165 ? -34.228 -17.983 -1.562 1.00 78.12 165 ALA A C 1
ATOM 1289 O O . ALA A 1 165 ? -33.372 -17.727 -0.714 1.00 78.12 165 ALA A O 1
ATOM 1290 N N . SER A 1 166 ? -35.140 -17.080 -1.923 1.00 78.12 166 SER A N 1
ATOM 1291 C CA . SER A 1 166 ? -35.261 -15.724 -1.397 1.00 78.12 166 SER A CA 1
ATOM 1292 C C . SER A 1 166 ? -36.524 -15.504 -0.557 1.00 78.12 166 SER A C 1
ATOM 1294 O O . SER A 1 166 ? -36.702 -14.401 -0.029 1.00 78.12 166 SER A O 1
ATOM 1296 N N . GLU A 1 167 ? -37.370 -16.532 -0.423 1.00 68.75 167 GLU A N 1
ATOM 1297 C CA . GLU A 1 167 ? -38.681 -16.481 0.238 1.00 68.75 167 GLU A CA 1
ATOM 1298 C C . GLU A 1 167 ? -38.544 -16.247 1.753 1.00 68.75 167 GLU A C 1
ATOM 1300 O O . GLU A 1 167 ? -39.053 -15.245 2.265 1.00 68.75 167 GLU A O 1
ATOM 1305 N N . ASP A 1 168 ? -37.682 -17.021 2.421 1.00 66.25 168 ASP A N 1
ATOM 1306 C CA . ASP A 1 168 ? -37.387 -16.912 3.862 1.00 66.25 168 ASP A CA 1
ATOM 1307 C C . ASP A 1 168 ? -36.781 -15.556 4.273 1.00 66.25 168 ASP A C 1
ATOM 1309 O O . ASP A 1 168 ? -36.761 -15.188 5.448 1.00 66.25 168 ASP A O 1
ATOM 1313 N N . MET A 1 169 ? -36.283 -14.756 3.318 1.00 64.12 169 MET A N 1
ATOM 1314 C CA . MET A 1 169 ? -35.725 -13.433 3.620 1.00 64.12 169 MET A CA 1
ATOM 1315 C C . MET A 1 169 ? -36.784 -12.386 4.005 1.00 64.12 169 MET A C 1
ATOM 1317 O O . MET A 1 169 ? -36.420 -11.244 4.326 1.00 64.12 169 MET A O 1
ATOM 1321 N N . PHE A 1 170 ? -38.072 -12.707 3.886 1.00 62.31 170 PHE A N 1
ATOM 1322 C CA . PHE A 1 170 ? -39.180 -11.800 4.199 1.00 62.31 170 PHE A CA 1
ATOM 1323 C C . PHE A 1 170 ? -40.181 -12.381 5.207 1.00 62.31 170 PHE A C 1
ATOM 1325 O O . PHE A 1 170 ? -41.105 -11.663 5.606 1.00 62.31 170 PHE A O 1
ATOM 1332 N N . ASP A 1 171 ? -39.971 -13.616 5.664 1.00 53.56 171 ASP A N 1
ATOM 1333 C CA . ASP A 1 171 ? -40.750 -14.199 6.750 1.00 53.56 171 ASP A CA 1
ATOM 1334 C C . ASP A 1 171 ? -40.394 -13.540 8.091 1.00 53.56 171 ASP A C 1
ATOM 1336 O O . ASP A 1 171 ? -39.275 -13.079 8.322 1.00 53.56 171 ASP A O 1
ATOM 1340 N N . ASN A 1 172 ? -41.399 -13.426 8.964 1.00 44.66 172 ASN A N 1
ATOM 1341 C CA . ASN A 1 172 ? -41.405 -12.675 10.234 1.00 44.66 172 ASN A CA 1
ATOM 1342 C C . ASN A 1 172 ? -41.586 -11.145 10.140 1.00 44.66 172 ASN A C 1
ATOM 1344 O O . ASN A 1 172 ? -41.293 -10.424 11.093 1.00 44.66 172 ASN A O 1
ATOM 1348 N N . GLY A 1 173 ? -42.101 -10.609 9.028 1.00 52.12 173 GLY A N 1
ATOM 1349 C CA . GLY A 1 173 ? -42.620 -9.229 8.987 1.00 52.12 173 GLY A CA 1
ATOM 1350 C C . GLY A 1 173 ? -41.566 -8.110 9.030 1.00 52.12 173 GLY A C 1
ATOM 1351 O O . GLY A 1 173 ? -41.916 -6.930 9.119 1.00 52.12 173 GLY A O 1
ATOM 1352 N N . SER A 1 174 ? -40.276 -8.437 8.909 1.00 52.12 174 SER A N 1
ATOM 1353 C CA . SER A 1 174 ? -39.189 -7.454 8.825 1.00 52.12 174 SER A CA 1
ATOM 1354 C C . SER A 1 174 ? -39.070 -6.880 7.407 1.00 52.12 174 SER A C 1
ATOM 1356 O O . SER A 1 174 ? -38.167 -7.193 6.635 1.00 52.12 174 SER A O 1
ATOM 1358 N N . PHE A 1 175 ? -39.995 -5.987 7.050 1.00 58.56 175 PHE A N 1
ATOM 1359 C CA . PHE A 1 175 ? -39.957 -5.223 5.792 1.00 58.56 175 PHE A CA 1
ATOM 1360 C C . PHE A 1 175 ? -39.027 -3.992 5.854 1.00 58.56 175 PHE A C 1
ATOM 1362 O O . PHE A 1 175 ? -39.056 -3.122 4.975 1.00 58.56 175 PHE A O 1
ATOM 1369 N N . LEU A 1 176 ? -38.201 -3.910 6.903 1.00 53.09 176 LEU A N 1
ATOM 1370 C CA . LEU A 1 176 ? -37.254 -2.829 7.150 1.00 53.09 176 LEU A CA 1
ATOM 1371 C C . LEU A 1 176 ? -36.050 -2.893 6.194 1.00 53.09 176 LEU A C 1
ATOM 1373 O O . LEU A 1 176 ? -35.698 -3.928 5.627 1.00 53.09 176 LEU A O 1
ATOM 1377 N N . ARG A 1 177 ? -35.408 -1.737 5.992 1.00 47.69 177 ARG A N 1
ATOM 1378 C CA . ARG A 1 177 ? -34.311 -1.544 5.031 1.00 47.69 177 ARG A CA 1
ATOM 1379 C C . ARG A 1 177 ? -33.145 -2.514 5.298 1.00 47.69 177 ARG A C 1
ATOM 1381 O O . ARG A 1 177 ? -32.472 -2.420 6.324 1.00 47.69 177 ARG A O 1
ATOM 1388 N N . ARG A 1 178 ? -32.873 -3.414 4.345 1.00 54.31 178 ARG A N 1
ATOM 1389 C CA . ARG A 1 178 ? -31.800 -4.423 4.440 1.00 54.31 178 ARG A CA 1
ATOM 1390 C C . ARG A 1 178 ? -30.395 -3.824 4.374 1.00 54.31 178 AR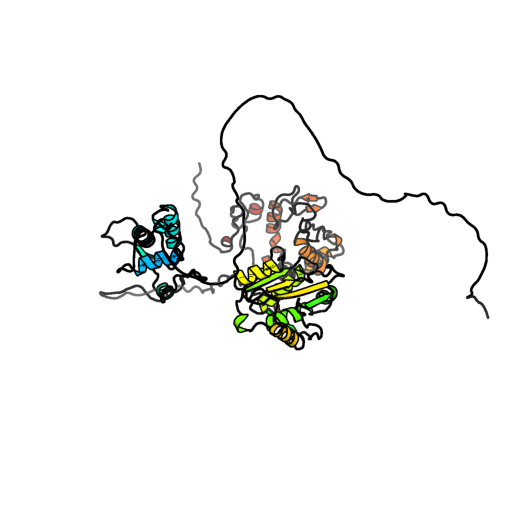G A C 1
ATOM 1392 O O . ARG A 1 178 ? -30.163 -2.833 3.686 1.00 54.31 178 ARG A O 1
ATOM 1399 N N . ARG A 1 179 ? -29.444 -4.500 5.037 1.00 50.22 179 ARG A N 1
ATOM 1400 C CA . ARG A 1 179 ? -27.999 -4.191 5.012 1.00 50.22 179 ARG A CA 1
ATOM 1401 C C . ARG A 1 179 ? -27.178 -5.030 4.012 1.00 50.22 179 ARG A C 1
ATOM 1403 O O . ARG A 1 179 ? -26.059 -4.635 3.712 1.00 50.22 179 ARG A O 1
ATOM 1410 N N . LYS A 1 180 ? -27.703 -6.143 3.474 1.00 54.16 180 LYS A N 1
ATOM 1411 C CA . LYS A 1 180 ? -26.999 -7.032 2.521 1.00 54.16 180 LYS A CA 1
ATOM 1412 C C . LYS A 1 180 ? -27.909 -7.396 1.338 1.00 54.16 180 LYS A C 1
ATOM 1414 O O . LYS A 1 180 ? -29.090 -7.674 1.542 1.00 54.16 180 LYS A O 1
ATOM 1419 N N . ARG A 1 181 ? -27.374 -7.348 0.110 1.00 57.22 181 ARG A N 1
ATOM 1420 C CA . ARG A 1 181 ? -28.087 -7.665 -1.145 1.00 57.22 181 ARG A CA 1
ATOM 1421 C C . ARG A 1 181 ? -27.992 -9.167 -1.423 1.00 57.22 181 ARG A C 1
ATOM 1423 O O . ARG A 1 181 ? -26.897 -9.719 -1.350 1.00 57.22 181 ARG A O 1
ATOM 1430 N N . PHE A 1 182 ? -29.127 -9.802 -1.716 1.00 70.88 182 PHE A N 1
ATOM 1431 C CA . PHE A 1 182 ? -29.174 -11.195 -2.163 1.00 70.88 182 PHE A CA 1
ATOM 1432 C C . PHE A 1 182 ? -28.459 -11.318 -3.508 1.00 70.88 182 PHE A C 1
ATOM 1434 O O . PHE A 1 182 ? -28.664 -10.477 -4.384 1.00 70.88 182 PHE A O 1
ATOM 1441 N N . LYS A 1 183 ? -27.608 -12.334 -3.634 1.00 67.62 183 LYS A N 1
ATOM 1442 C CA . LYS A 1 183 ? -26.961 -12.718 -4.885 1.00 67.62 183 LYS A CA 1
ATOM 1443 C C . LYS A 1 183 ? -27.295 -14.175 -5.136 1.00 67.62 183 LYS A C 1
ATOM 1445 O O . LYS A 1 183 ? -27.044 -15.005 -4.263 1.00 67.62 183 LYS A O 1
ATOM 1450 N N . ARG A 1 184 ? -27.846 -14.471 -6.308 1.00 62.59 184 ARG A N 1
ATOM 1451 C CA . ARG A 1 184 ? -28.124 -15.849 -6.711 1.00 62.59 184 ARG A CA 1
ATOM 1452 C C . ARG A 1 184 ? -26.801 -16.547 -7.042 1.00 62.59 184 ARG A C 1
ATOM 1454 O O . ARG A 1 184 ? -26.030 -16.047 -7.858 1.00 62.59 184 ARG A O 1
ATOM 1461 N N . ASN A 1 185 ? -26.523 -17.687 -6.409 1.00 49.34 185 ASN A N 1
ATOM 1462 C CA . ASN A 1 185 ? -25.350 -18.496 -6.742 1.00 49.34 185 ASN A CA 1
ATOM 1463 C C . ASN A 1 185 ? -25.570 -19.159 -8.110 1.00 49.34 185 ASN A C 1
ATOM 1465 O O . ASN A 1 185 ? -26.522 -19.909 -8.302 1.00 49.34 185 ASN A O 1
ATOM 1469 N N . GLN A 1 186 ? -24.688 -18.891 -9.073 1.00 48.34 186 GLN A N 1
ATOM 1470 C CA . GLN A 1 186 ? -24.795 -19.409 -10.445 1.00 48.34 186 GLN A CA 1
ATOM 1471 C C . GLN A 1 186 ? -24.316 -20.873 -10.581 1.00 48.34 186 GLN A C 1
ATOM 1473 O O . GLN A 1 186 ? -24.249 -21.403 -11.685 1.00 48.34 186 GLN A O 1
ATOM 1478 N N . GLN A 1 187 ? -23.980 -21.534 -9.466 1.00 36.78 187 GLN A N 1
ATOM 1479 C CA . GLN A 1 187 ? -23.286 -22.830 -9.421 1.00 36.78 187 GLN A CA 1
ATOM 1480 C C . GLN A 1 187 ? -24.175 -24.055 -9.131 1.00 36.78 187 GLN A C 1
ATOM 1482 O O . GLN A 1 187 ? -23.655 -25.158 -9.004 1.00 36.78 187 GLN A O 1
ATOM 1487 N N . GLU A 1 188 ? -25.501 -23.907 -9.117 1.00 35.75 188 GLU A N 1
ATOM 1488 C CA . GLU A 1 188 ? -26.454 -25.013 -8.890 1.00 35.75 188 GLU A CA 1
ATOM 1489 C C . GLU A 1 188 ? -27.334 -25.334 -10.113 1.00 35.75 188 GLU A C 1
ATOM 1491 O O . GLU A 1 188 ? -28.494 -25.697 -9.987 1.00 35.75 188 GLU A O 1
ATOM 1496 N N . TYR A 1 189 ? -26.785 -25.220 -11.328 1.00 34.16 189 TYR A N 1
ATOM 1497 C CA . TYR A 1 189 ? -27.465 -25.658 -12.565 1.00 34.16 189 TYR A CA 1
ATOM 1498 C C . TYR A 1 189 ? -26.695 -26.721 -13.363 1.00 34.16 189 TYR A C 1
ATOM 1500 O O . TYR A 1 189 ? -26.964 -26.949 -14.538 1.00 34.16 189 TYR A O 1
ATOM 1508 N N . LEU A 1 190 ? -25.750 -27.406 -12.715 1.00 34.81 190 LEU A N 1
ATOM 1509 C CA . LEU A 1 190 ? -25.058 -28.569 -13.288 1.00 34.81 190 LEU A CA 1
ATOM 1510 C C . LEU A 1 190 ? -25.105 -29.813 -12.390 1.00 34.81 190 LEU A C 1
ATOM 1512 O O . LEU A 1 190 ? -24.396 -30.781 -12.657 1.00 34.81 190 LEU A O 1
ATOM 1516 N N . LYS A 1 191 ? -25.931 -29.795 -11.335 1.00 33.72 191 LYS A N 1
ATOM 1517 C CA . LYS A 1 191 ? -26.057 -30.911 -10.386 1.00 33.72 191 LYS A CA 1
ATOM 1518 C C . LYS A 1 191 ? -27.408 -31.616 -10.360 1.00 33.72 191 LYS A C 1
ATOM 1520 O O . LYS A 1 191 ? -27.448 -32.707 -9.817 1.00 33.72 191 LYS A O 1
ATOM 1525 N N . ASP A 1 192 ? -28.428 -31.086 -11.028 1.00 28.59 192 ASP A N 1
ATOM 1526 C CA . ASP A 1 192 ? -29.674 -31.813 -11.261 1.00 28.59 192 ASP A CA 1
ATOM 1527 C C . ASP A 1 192 ? -30.044 -31.729 -12.740 1.00 28.59 192 ASP A C 1
ATOM 1529 O O . ASP A 1 192 ? -30.282 -30.657 -13.300 1.00 28.59 192 ASP A O 1
ATOM 1533 N N . GLY A 1 193 ? -29.990 -32.893 -13.385 1.00 26.48 193 GLY A N 1
ATOM 1534 C CA . GLY A 1 193 ? -30.367 -33.089 -14.772 1.00 26.48 193 GLY A CA 1
ATOM 1535 C C . GLY A 1 193 ? -31.817 -32.686 -15.034 1.00 26.48 193 GLY A C 1
ATOM 1536 O O . GLY A 1 193 ? -32.677 -32.725 -14.160 1.00 26.48 193 GLY A O 1
ATOM 1537 N N . LEU A 1 194 ? -32.044 -32.290 -16.282 1.00 33.00 194 LEU A N 1
ATOM 1538 C CA . LEU A 1 194 ? -33.321 -31.932 -16.886 1.00 33.00 194 LEU A CA 1
ATOM 1539 C C . LEU A 1 194 ? -34.522 -32.754 -16.385 1.00 33.00 194 LEU A C 1
ATOM 1541 O O . LEU A 1 194 ? -34.457 -33.973 -16.235 1.00 33.00 194 LEU A O 1
ATOM 1545 N N . MET A 1 195 ? -35.640 -32.039 -16.235 1.00 34.62 195 MET A N 1
ATOM 1546 C CA . MET A 1 195 ? -36.994 -32.566 -16.085 1.00 34.62 195 MET A CA 1
ATOM 1547 C C . MET A 1 195 ? -37.255 -33.813 -16.944 1.00 34.62 195 MET A C 1
ATOM 1549 O O . MET A 1 195 ? -37.071 -33.788 -18.157 1.00 34.62 195 MET A O 1
ATOM 1553 N N . PHE A 1 196 ? -37.785 -34.837 -16.271 1.00 26.97 196 PHE A N 1
ATOM 1554 C CA . PHE A 1 196 ? -38.894 -35.692 -16.709 1.00 26.97 196 PHE A CA 1
ATOM 1555 C C . PHE A 1 196 ? -38.826 -36.309 -18.127 1.00 26.97 196 PHE A C 1
ATOM 1557 O O . PHE A 1 196 ? -39.202 -35.705 -19.128 1.00 26.97 196 PHE A O 1
ATOM 1564 N N . TYR A 1 197 ? -38.468 -37.595 -18.166 1.00 33.56 197 TYR A N 1
ATOM 1565 C CA . TYR A 1 197 ? -38.918 -38.591 -19.162 1.00 33.56 197 TYR A CA 1
ATOM 1566 C C . TYR A 1 197 ? -40.364 -39.046 -18.828 1.00 33.56 197 TYR A C 1
ATOM 1568 O O . TYR A 1 197 ? -40.758 -38.818 -17.680 1.00 33.56 197 TYR A O 1
ATOM 1576 N N . PRO A 1 198 ? -41.164 -39.710 -19.713 1.00 42.31 198 PRO A N 1
ATOM 1577 C CA . PRO A 1 198 ? -40.773 -40.863 -20.566 1.00 42.31 198 PRO A CA 1
ATOM 1578 C C . PRO A 1 198 ? -41.546 -40.963 -21.919 1.00 42.31 198 PRO A C 1
ATOM 1580 O O . PRO A 1 198 ? -42.337 -40.085 -22.229 1.00 42.31 198 PRO A O 1
ATOM 1583 N N . ASN A 1 199 ? -41.443 -41.943 -22.828 1.00 26.44 199 ASN A N 1
ATOM 1584 C CA . ASN A 1 199 ? -40.713 -43.206 -23.036 1.00 26.44 199 ASN A CA 1
ATOM 1585 C C . ASN A 1 199 ? -40.872 -43.572 -24.537 1.00 26.44 199 ASN A C 1
ATOM 1587 O O . ASN A 1 199 ? -41.894 -43.210 -25.112 1.00 26.44 199 ASN A O 1
ATOM 1591 N N . PHE A 1 200 ? -39.936 -44.330 -25.128 1.00 27.42 200 PHE A N 1
ATOM 1592 C CA . PHE A 1 200 ? -40.144 -45.619 -25.838 1.00 27.42 200 PHE A CA 1
ATOM 1593 C C . PHE A 1 200 ? -38.966 -45.976 -26.776 1.00 27.42 200 PHE A C 1
ATOM 1595 O O . PHE A 1 200 ? -38.650 -45.211 -27.678 1.00 27.42 200 PHE A O 1
ATOM 1602 N N . SER A 1 201 ? -38.386 -47.166 -26.518 1.00 27.03 201 SER A N 1
ATOM 1603 C CA . SER A 1 201 ? -37.955 -48.254 -27.436 1.00 27.03 201 SER A CA 1
ATOM 1604 C C . SER A 1 201 ? -37.226 -47.932 -28.760 1.00 27.03 201 SER A C 1
ATOM 1606 O O . SER A 1 201 ? -37.640 -47.058 -29.495 1.00 27.03 201 SER A O 1
ATOM 1608 N N . CYS A 1 202 ? -36.242 -48.680 -29.280 1.00 24.47 202 CYS A N 1
ATOM 1609 C CA . CYS A 1 202 ? -35.549 -49.928 -28.932 1.00 24.47 202 CYS A CA 1
ATOM 1610 C C . CYS A 1 202 ? -34.534 -50.269 -30.071 1.00 24.47 202 CYS A C 1
ATOM 1612 O O . CYS A 1 202 ? -34.720 -49.819 -31.195 1.00 24.47 202 CYS A O 1
ATOM 1614 N N . TYR A 1 203 ? -33.553 -51.145 -29.788 1.00 26.64 203 TYR A N 1
ATOM 1615 C CA . TYR A 1 203 ? -32.695 -51.951 -30.703 1.00 26.64 203 TYR A CA 1
ATOM 1616 C C . TYR A 1 203 ? -31.490 -51.334 -31.475 1.00 26.64 203 TYR A C 1
ATOM 1618 O O . TYR A 1 203 ? -31.621 -50.881 -32.601 1.00 26.64 203 TYR A O 1
ATOM 1626 N N . ARG A 1 204 ? -30.289 -51.546 -30.888 1.00 28.39 204 ARG A N 1
ATOM 1627 C CA . ARG A 1 204 ? -29.163 -52.425 -31.348 1.00 28.39 204 ARG A CA 1
ATOM 1628 C C . ARG A 1 204 ? -28.328 -52.094 -32.632 1.00 28.39 204 ARG A C 1
ATOM 1630 O O . ARG A 1 204 ? -28.718 -51.245 -33.414 1.00 28.39 204 ARG A O 1
ATOM 1637 N N . PRO A 1 205 ? -27.117 -52.699 -32.793 1.00 46.97 205 PRO A N 1
ATOM 1638 C CA . PRO A 1 205 ? -25.849 -52.004 -33.101 1.00 46.97 205 PRO A CA 1
ATOM 1639 C C . PRO A 1 205 ? -25.135 -52.530 -34.372 1.00 46.97 205 PRO A C 1
ATOM 1641 O O . PRO A 1 205 ? -25.581 -53.527 -34.919 1.00 46.97 205 PRO A O 1
ATOM 1644 N N . TYR A 1 206 ? -23.986 -51.961 -34.777 1.00 27.59 206 TYR A N 1
ATOM 1645 C CA . TYR A 1 206 ? -22.925 -52.695 -35.506 1.00 27.59 206 TYR A CA 1
ATOM 1646 C C . TYR A 1 206 ? -21.530 -52.034 -35.382 1.00 27.59 206 TYR A C 1
ATOM 1648 O O . TYR A 1 206 ? -21.395 -50.884 -34.974 1.00 27.59 206 TYR A O 1
ATOM 1656 N N . GLU A 1 207 ? -20.511 -52.848 -35.655 1.00 23.38 207 GLU A N 1
ATOM 1657 C CA . GLU A 1 207 ? -19.124 -52.882 -35.167 1.00 23.38 207 GLU A CA 1
ATOM 1658 C C . GLU A 1 207 ? -18.071 -51.999 -35.900 1.00 23.38 207 GLU A C 1
ATOM 1660 O O . GLU A 1 207 ? -18.237 -51.690 -37.071 1.00 23.38 207 GLU A O 1
ATOM 1665 N N . ARG A 1 208 ? -16.989 -51.646 -35.159 1.00 26.86 208 ARG A N 1
ATOM 1666 C CA . ARG A 1 208 ? -15.507 -51.605 -35.430 1.00 26.86 208 ARG A CA 1
ATOM 1667 C C . ARG A 1 208 ? -14.931 -51.529 -36.884 1.00 26.86 208 ARG A C 1
ATOM 1669 O O . ARG A 1 208 ? -15.568 -51.980 -37.819 1.00 26.86 208 ARG A O 1
ATOM 1676 N N . PRO A 1 209 ? -13.598 -51.315 -37.063 1.00 39.94 209 PRO A N 1
ATOM 1677 C CA . PRO A 1 209 ? -12.662 -50.335 -36.467 1.00 39.94 209 PRO A CA 1
ATOM 1678 C C . PRO A 1 209 ? -11.666 -49.757 -37.523 1.00 39.94 209 PRO A C 1
ATOM 1680 O O . PRO A 1 209 ? -11.525 -50.325 -38.591 1.00 39.94 209 PRO A O 1
ATOM 1683 N N . TYR A 1 210 ? -10.854 -48.739 -37.210 1.00 27.55 210 TYR A N 1
ATOM 1684 C CA . TYR A 1 210 ? -9.432 -48.727 -37.619 1.00 27.55 210 TYR A CA 1
ATOM 1685 C C . TYR A 1 210 ? -8.605 -47.889 -36.639 1.00 27.55 210 TYR A C 1
ATOM 1687 O O . TYR A 1 210 ? -8.932 -46.755 -36.303 1.00 27.55 210 TYR A O 1
ATOM 1695 N N . CYS A 1 211 ? -7.553 -48.535 -36.146 1.00 23.42 211 CYS A N 1
ATOM 1696 C CA . CYS A 1 211 ? -6.541 -48.049 -35.226 1.00 23.42 211 CYS A CA 1
ATOM 1697 C C . CYS A 1 211 ? -5.490 -47.238 -35.992 1.00 23.42 211 CYS A C 1
ATOM 1699 O O . CYS A 1 211 ? -4.939 -47.754 -36.960 1.00 23.42 211 CYS A O 1
ATOM 1701 N N . VAL A 1 212 ? -5.152 -46.039 -35.512 1.00 26.58 212 VAL A N 1
ATOM 1702 C CA . VAL A 1 212 ? -3.795 -45.487 -35.639 1.00 26.58 212 VAL A CA 1
ATOM 1703 C C . VAL A 1 212 ? -3.445 -44.838 -34.304 1.00 26.58 212 VAL A C 1
ATOM 1705 O O . VAL A 1 212 ? -4.074 -43.878 -33.867 1.00 26.58 212 VAL A O 1
ATOM 1708 N N . GLN A 1 213 ? -2.460 -45.428 -33.635 1.00 25.94 213 GLN A N 1
ATOM 1709 C CA . GLN A 1 213 ? -1.833 -44.901 -32.433 1.00 25.94 213 GLN A CA 1
ATOM 1710 C C . GLN A 1 213 ? -0.991 -43.675 -32.801 1.00 25.94 213 GLN A C 1
ATOM 1712 O O . GLN A 1 213 ? -0.062 -43.778 -33.598 1.00 25.94 213 GLN A O 1
ATOM 1717 N N . SER A 1 214 ? -1.257 -42.537 -32.166 1.00 26.33 214 SER A N 1
ATOM 1718 C CA . SER A 1 214 ? -0.285 -41.451 -32.041 1.00 26.33 214 SER A CA 1
ATOM 1719 C C . SER A 1 214 ? -0.298 -40.947 -30.605 1.00 26.33 214 SER A C 1
ATOM 1721 O O . SER A 1 214 ? -1.349 -40.637 -30.047 1.00 26.33 214 SER A O 1
ATOM 1723 N N . GLN A 1 215 ? 0.891 -40.942 -30.014 1.00 26.59 215 GLN A N 1
ATOM 1724 C CA . GLN A 1 215 ? 1.205 -40.622 -28.629 1.00 26.59 215 GLN A CA 1
ATOM 1725 C C . GLN A 1 215 ? 0.534 -39.319 -28.172 1.00 26.59 215 GLN A C 1
ATOM 1727 O O . GLN A 1 215 ? 0.758 -38.252 -28.738 1.00 26.59 215 GLN A O 1
ATOM 1732 N N . THR A 1 216 ? -0.280 -39.404 -27.123 1.00 24.47 216 THR A N 1
ATOM 1733 C CA . THR A 1 216 ? -0.847 -38.240 -26.444 1.00 24.47 216 THR A CA 1
ATOM 1734 C C . THR A 1 216 ? 0.236 -37.565 -25.610 1.00 24.47 216 THR A C 1
ATOM 1736 O O . THR A 1 216 ? 0.561 -38.017 -24.512 1.00 24.47 216 THR A O 1
ATOM 1739 N N . SER A 1 217 ? 0.784 -36.467 -26.128 1.00 29.09 217 SER A N 1
ATOM 1740 C CA . SER A 1 217 ? 1.427 -35.439 -25.314 1.00 29.09 217 SER A CA 1
ATOM 1741 C C . SER A 1 217 ? 0.390 -34.858 -24.353 1.00 29.09 217 SER A C 1
ATOM 1743 O O . SER A 1 217 ? -0.688 -34.436 -24.777 1.00 29.09 217 SER A O 1
ATOM 1745 N N . VAL A 1 218 ? 0.714 -34.851 -23.064 1.00 29.78 218 VAL A N 1
ATOM 1746 C CA . VAL A 1 218 ? -0.089 -34.232 -22.004 1.00 29.78 218 VAL A CA 1
ATOM 1747 C C . VAL A 1 218 ? -0.382 -32.771 -22.390 1.00 29.78 218 VAL A C 1
ATOM 1749 O O . VAL A 1 218 ? 0.568 -32.040 -22.680 1.00 29.78 218 VAL A O 1
ATOM 1752 N N . PRO A 1 219 ? -1.646 -32.307 -22.423 1.00 33.81 219 PRO A N 1
ATOM 1753 C CA . PRO A 1 219 ? -1.917 -30.896 -22.637 1.00 33.81 219 PRO A CA 1
ATOM 1754 C C . PRO A 1 219 ? -1.429 -30.125 -21.411 1.00 33.81 219 PRO A C 1
ATOM 1756 O O . PRO A 1 219 ? -1.898 -30.355 -20.295 1.00 33.81 219 PRO A O 1
ATOM 1759 N N . ALA A 1 220 ? -0.471 -29.222 -21.626 1.00 35.44 220 ALA A N 1
ATOM 1760 C CA . ALA A 1 220 ? -0.053 -28.254 -20.627 1.00 35.44 220 ALA A CA 1
ATOM 1761 C C . ALA A 1 220 ? -1.289 -27.497 -20.123 1.00 35.44 220 ALA A C 1
ATOM 1763 O O . ALA A 1 220 ? -2.061 -26.946 -20.914 1.00 35.44 220 ALA A O 1
ATOM 1764 N N . ALA A 1 221 ? -1.487 -27.522 -18.806 1.00 29.64 221 ALA A N 1
ATOM 1765 C CA . ALA A 1 221 ? -2.576 -26.819 -18.156 1.00 29.64 221 ALA A CA 1
ATOM 1766 C C . ALA A 1 221 ? -2.531 -25.326 -18.532 1.00 29.64 221 ALA A C 1
ATOM 1768 O O . ALA A 1 221 ? -1.442 -24.745 -18.586 1.00 29.64 221 ALA A O 1
ATOM 1769 N N . PRO A 1 222 ? -3.685 -24.682 -18.782 1.00 33.78 222 PRO A N 1
ATOM 1770 C CA . PRO A 1 222 ? -3.716 -23.240 -18.943 1.00 33.78 222 PRO A CA 1
ATOM 1771 C C . PRO A 1 222 ? -3.182 -22.620 -17.652 1.00 33.78 222 PRO A C 1
ATOM 1773 O O . PRO A 1 222 ? -3.694 -22.914 -16.568 1.00 33.78 222 PRO A O 1
ATOM 1776 N N . LEU A 1 223 ? -2.141 -21.793 -17.774 1.00 32.62 223 LEU A N 1
ATOM 1777 C CA . LEU A 1 223 ? -1.627 -20.967 -16.688 1.00 32.62 223 LEU A CA 1
ATOM 1778 C C . LEU A 1 223 ? -2.784 -20.098 -16.185 1.00 32.62 223 LEU A C 1
ATOM 1780 O O . LEU A 1 223 ? -3.093 -19.049 -16.749 1.00 32.62 223 LEU A O 1
ATOM 1784 N N . ARG A 1 224 ? -3.461 -20.556 -15.128 1.00 32.41 224 ARG A N 1
ATOM 1785 C CA . ARG A 1 224 ? -4.196 -19.653 -14.251 1.00 32.41 224 ARG A CA 1
ATOM 1786 C C . ARG A 1 224 ? -3.168 -18.630 -13.785 1.00 32.41 224 ARG A C 1
ATOM 1788 O O . ARG A 1 224 ? -2.087 -19.025 -13.361 1.00 32.41 224 ARG A O 1
ATOM 1795 N N . MET A 1 225 ? -3.496 -17.341 -13.872 1.00 33.56 225 MET A N 1
ATOM 1796 C CA . MET A 1 225 ? -2.809 -16.353 -13.047 1.00 33.56 225 MET A CA 1
ATOM 1797 C C . MET A 1 225 ? -2.950 -16.839 -11.606 1.00 33.56 225 MET A C 1
ATOM 1799 O O . MET A 1 225 ? -4.026 -16.729 -11.015 1.00 33.56 225 MET A O 1
ATOM 1803 N N . GLU A 1 226 ? -1.896 -17.446 -11.071 1.00 37.72 226 GLU A N 1
ATOM 1804 C CA . GLU A 1 226 ? -1.742 -17.564 -9.637 1.00 37.72 226 GLU A CA 1
ATOM 1805 C C . GLU A 1 226 ? -1.657 -16.127 -9.141 1.00 37.72 226 GLU A C 1
ATOM 1807 O O . GLU A 1 226 ? -0.682 -15.411 -9.361 1.00 37.72 226 GLU A O 1
ATOM 1812 N N . THR A 1 227 ? -2.751 -15.650 -8.554 1.00 47.44 227 THR A N 1
ATOM 1813 C CA . THR A 1 227 ? -2.693 -14.487 -7.686 1.00 47.44 227 THR A CA 1
ATOM 1814 C C . THR A 1 227 ? -1.767 -14.893 -6.554 1.00 47.44 227 THR A C 1
ATOM 1816 O O . THR A 1 227 ? -2.212 -15.603 -5.654 1.00 47.44 227 THR A O 1
ATOM 1819 N N . ASN A 1 228 ? -0.485 -14.538 -6.646 1.00 53.66 228 ASN A N 1
ATOM 1820 C CA . ASN A 1 228 ? 0.483 -14.809 -5.592 1.00 53.66 228 ASN A CA 1
ATOM 1821 C C . ASN A 1 228 ? -0.085 -14.217 -4.295 1.00 53.66 228 ASN A C 1
ATOM 1823 O O . ASN A 1 228 ? -0.214 -12.991 -4.205 1.00 53.66 228 ASN A O 1
ATOM 1827 N N . PRO A 1 229 ? -0.518 -15.047 -3.329 1.00 68.94 229 PRO A N 1
ATOM 1828 C CA . PRO A 1 229 ? -1.037 -14.526 -2.081 1.00 68.94 229 PRO A CA 1
ATOM 1829 C C . PRO A 1 229 ? 0.110 -13.790 -1.392 1.00 68.94 229 PRO A C 1
ATOM 1831 O O . PRO A 1 229 ? 1.211 -14.330 -1.285 1.00 68.94 229 PRO A O 1
ATOM 1834 N N . ILE A 1 230 ? -0.128 -12.552 -0.954 1.00 75.25 230 ILE A N 1
ATOM 1835 C CA . ILE A 1 230 ? 0.868 -11.831 -0.157 1.00 75.25 230 ILE A CA 1
ATOM 1836 C C . ILE A 1 230 ? 1.112 -12.682 1.101 1.00 75.25 230 ILE A C 1
ATOM 1838 O O . ILE A 1 230 ? 0.135 -13.055 1.757 1.00 75.25 230 ILE A O 1
ATOM 1842 N N . PRO A 1 231 ? 2.358 -13.062 1.422 1.00 82.69 231 PRO A N 1
ATOM 1843 C CA . PRO A 1 231 ? 2.625 -13.938 2.552 1.00 82.69 231 PRO A CA 1
ATOM 1844 C C . PRO A 1 231 ? 2.412 -13.194 3.874 1.00 82.69 231 PRO A C 1
ATOM 1846 O O . PRO A 1 231 ? 2.882 -12.069 4.059 1.00 82.69 231 PRO A O 1
ATOM 1849 N N . VAL A 1 232 ? 1.705 -13.832 4.811 1.00 89.00 232 VAL A N 1
ATOM 1850 C CA . VAL A 1 232 ? 1.670 -13.386 6.211 1.00 89.00 232 VAL A CA 1
ATOM 1851 C C . VAL A 1 232 ? 2.957 -13.851 6.879 1.00 89.00 232 VAL A C 1
ATOM 1853 O O . VAL A 1 232 ? 3.243 -15.048 6.897 1.00 89.00 232 VAL A O 1
ATOM 1856 N N . VAL A 1 233 ? 3.710 -12.914 7.446 1.00 91.38 233 VAL A N 1
ATOM 1857 C CA . VAL A 1 233 ? 4.935 -13.180 8.198 1.00 91.38 233 VAL A CA 1
ATOM 1858 C C . VAL A 1 233 ? 4.668 -12.950 9.681 1.00 91.38 233 VAL A C 1
ATOM 1860 O O . VAL A 1 233 ? 4.110 -11.924 10.078 1.00 91.38 233 VAL A O 1
ATOM 1863 N N . THR A 1 234 ? 5.095 -13.903 10.507 1.00 95.00 234 THR A N 1
ATOM 1864 C CA . THR A 1 234 ? 5.139 -13.746 11.963 1.00 95.00 234 THR A CA 1
ATOM 1865 C C . THR A 1 234 ? 6.528 -13.270 12.362 1.00 95.00 234 THR A C 1
ATOM 1867 O O . THR A 1 234 ? 7.522 -13.952 12.114 1.00 95.00 234 THR A O 1
ATOM 1870 N N . VAL A 1 235 ? 6.603 -12.091 12.973 1.00 94.56 235 VAL A N 1
ATOM 1871 C CA . VAL A 1 235 ? 7.859 -11.463 13.386 1.00 94.56 235 VAL A CA 1
ATOM 1872 C C . VAL A 1 235 ? 7.988 -11.545 14.900 1.00 94.56 235 VAL A C 1
ATOM 1874 O O . VAL A 1 235 ? 7.127 -11.054 15.631 1.00 94.56 235 VAL A O 1
ATOM 1877 N N . GLN A 1 236 ? 9.091 -12.133 15.362 1.00 97.12 236 GLN A N 1
ATOM 1878 C CA . GLN A 1 236 ? 9.447 -12.172 16.779 1.00 97.12 236 GLN A CA 1
ATOM 1879 C C . GLN A 1 236 ? 9.818 -10.768 17.278 1.00 97.12 236 GLN A C 1
ATOM 1881 O O . GLN A 1 236 ? 10.481 -9.986 16.585 1.00 97.12 236 GLN A O 1
ATOM 1886 N N . THR A 1 237 ? 9.386 -10.435 18.487 1.00 97.62 237 THR A N 1
ATOM 1887 C CA . THR A 1 237 ? 9.572 -9.120 19.099 1.00 97.62 237 THR A CA 1
ATOM 1888 C C . THR A 1 237 ? 9.785 -9.240 20.608 1.00 97.62 237 THR A C 1
ATOM 1890 O O . THR A 1 237 ? 9.690 -10.314 21.191 1.00 97.62 237 THR A O 1
ATOM 1893 N N . SER A 1 238 ? 10.110 -8.124 21.252 1.00 96.81 238 SER A N 1
ATOM 1894 C CA . SER A 1 238 ? 10.191 -8.034 22.711 1.00 96.81 238 SER A CA 1
ATOM 1895 C C . SER A 1 238 ? 9.223 -6.962 23.205 1.00 96.81 238 SER A C 1
ATOM 1897 O O . SER A 1 238 ? 9.058 -5.950 22.514 1.00 96.81 238 SER A O 1
ATOM 1899 N N . PRO A 1 239 ? 8.568 -7.160 24.360 1.00 97.38 239 PRO A N 1
ATOM 1900 C CA . PRO A 1 239 ? 7.583 -6.218 24.876 1.00 97.38 239 PRO A CA 1
ATOM 1901 C C . PRO A 1 239 ? 8.220 -4.894 25.317 1.00 97.38 239 PRO A C 1
ATOM 1903 O O . PRO A 1 239 ? 9.421 -4.807 25.571 1.00 97.38 239 PRO A O 1
ATOM 1906 N N . PHE A 1 240 ? 7.387 -3.856 25.431 1.00 96.81 240 PHE A N 1
ATOM 1907 C CA . PHE A 1 240 ? 7.784 -2.540 25.936 1.00 96.81 240 PHE A CA 1
ATOM 1908 C C . PHE A 1 240 ? 6.955 -2.171 27.170 1.00 96.81 240 PHE A C 1
ATOM 1910 O O . PHE A 1 240 ? 5.722 -2.212 27.141 1.00 96.81 240 PHE A O 1
ATOM 1917 N N . ASP A 1 241 ? 7.624 -1.730 28.235 1.00 94.94 241 ASP A N 1
ATOM 1918 C CA . ASP A 1 241 ? 6.968 -1.405 29.511 1.00 94.94 241 ASP A CA 1
ATOM 1919 C C . ASP A 1 241 ? 6.131 -0.119 29.456 1.00 94.94 241 ASP A C 1
ATOM 1921 O O . ASP A 1 241 ? 5.181 0.063 30.225 1.00 94.94 241 ASP A O 1
ATOM 1925 N N . ASP A 1 242 ? 6.462 0.778 28.524 1.00 95.88 242 ASP A N 1
ATOM 1926 C CA . ASP A 1 242 ? 5.907 2.123 28.431 1.00 95.88 242 ASP A CA 1
ATOM 1927 C C . ASP A 1 242 ? 4.747 2.252 27.427 1.00 95.88 242 ASP A C 1
ATOM 1929 O O . ASP A 1 242 ? 4.352 3.368 27.102 1.00 95.88 242 ASP A O 1
ATOM 1933 N N . GLN A 1 243 ? 4.153 1.152 26.955 1.00 97.06 243 GLN A N 1
ATOM 1934 C CA . GLN A 1 243 ? 3.067 1.166 25.956 1.00 97.06 243 GLN A CA 1
ATOM 1935 C C . GLN A 1 243 ? 1.640 1.225 26.533 1.00 97.06 243 GLN A C 1
ATOM 1937 O O . GLN A 1 243 ? 0.667 0.898 25.855 1.00 97.06 243 GLN A O 1
ATOM 1942 N N . ARG A 1 244 ? 1.471 1.708 27.769 1.00 95.31 244 ARG A N 1
ATOM 1943 C CA . ARG A 1 244 ? 0.138 1.954 28.344 1.00 95.31 244 ARG A CA 1
ATOM 1944 C C . ARG A 1 244 ? -0.498 3.208 27.708 1.00 95.31 244 ARG A C 1
ATOM 1946 O O . ARG A 1 244 ? 0.064 4.296 27.865 1.00 95.31 244 ARG A O 1
ATOM 1953 N N . PRO A 1 245 ? -1.655 3.106 27.018 1.00 93.69 245 PRO A N 1
ATOM 1954 C CA . PRO A 1 245 ? -2.352 4.282 26.502 1.00 93.69 245 PRO A CA 1
ATOM 1955 C C . PRO A 1 245 ? -2.897 5.156 27.634 1.00 93.69 245 PRO A C 1
ATOM 1957 O O . PRO A 1 245 ? -3.328 4.647 28.666 1.00 93.69 245 PRO A O 1
ATOM 1960 N N . GLY A 1 246 ? -2.939 6.470 27.410 1.00 88.94 246 GLY A N 1
ATOM 1961 C CA . GLY A 1 246 ? -3.769 7.367 28.213 1.00 88.94 246 GLY A CA 1
ATOM 1962 C C . GLY A 1 246 ? -5.204 7.441 27.681 1.00 88.94 246 GLY A C 1
ATOM 1963 O O . GLY A 1 246 ? -5.527 6.879 26.633 1.00 88.94 246 GLY A O 1
ATOM 1964 N N . THR A 1 247 ? -6.046 8.239 28.342 1.00 79.69 247 THR A N 1
ATOM 1965 C CA . THR A 1 247 ? -7.437 8.526 27.922 1.00 79.69 247 THR A CA 1
ATOM 1966 C C . THR A 1 247 ? -7.549 9.032 26.481 1.00 79.69 247 THR A C 1
ATOM 1968 O O . THR A 1 247 ? -8.555 8.828 25.809 1.00 79.69 247 THR A O 1
ATOM 1971 N N . ASN A 1 248 ? -6.491 9.667 25.974 1.00 86.00 248 ASN A N 1
ATOM 1972 C CA . ASN A 1 248 ? -6.403 10.178 24.611 1.00 86.00 248 ASN A CA 1
ATOM 1973 C C . ASN A 1 248 ? -5.347 9.456 23.761 1.00 86.00 248 ASN A C 1
ATOM 1975 O O . ASN A 1 248 ? -4.716 10.100 22.916 1.00 86.00 248 ASN A O 1
ATOM 1979 N N . GLY A 1 249 ? -5.174 8.149 23.976 1.00 93.00 249 GLY A N 1
ATOM 1980 C CA . GLY A 1 249 ? -4.261 7.282 23.225 1.00 93.00 249 GLY A CA 1
ATOM 1981 C C . GLY A 1 249 ? -2.838 7.237 23.781 1.00 93.00 249 GLY A C 1
ATOM 1982 O O . GLY A 1 249 ? -2.520 7.868 24.791 1.00 93.00 249 GLY A O 1
ATOM 1983 N N . LEU A 1 250 ? -1.971 6.478 23.111 1.00 97.62 250 LEU A N 1
ATOM 1984 C CA . LEU A 1 250 ? -0.537 6.448 23.395 1.00 97.62 250 LEU A CA 1
ATOM 1985 C C . LEU A 1 250 ? 0.144 7.606 22.663 1.00 97.62 250 LEU A C 1
ATOM 1987 O O . LEU A 1 250 ? 0.034 7.710 21.443 1.00 97.62 250 LEU A O 1
ATOM 1991 N N . ARG A 1 251 ? 0.856 8.465 23.398 1.00 97.25 251 ARG A N 1
ATOM 1992 C CA . ARG A 1 251 ? 1.615 9.598 22.846 1.00 97.25 251 ARG A CA 1
ATOM 1993 C C . ARG A 1 251 ? 3.071 9.524 23.271 1.00 97.25 251 ARG A C 1
ATOM 1995 O O . ARG A 1 251 ? 3.358 9.362 24.457 1.00 97.25 251 ARG A O 1
ATOM 2002 N N . ARG A 1 252 ? 3.982 9.671 22.316 1.00 97.44 252 ARG A N 1
ATOM 2003 C CA . ARG A 1 252 ? 5.436 9.716 22.525 1.00 97.44 252 ARG A CA 1
ATOM 2004 C C . ARG A 1 252 ? 6.057 10.657 21.494 1.00 97.44 252 ARG A C 1
ATOM 2006 O O . ARG A 1 252 ? 5.387 11.075 20.552 1.00 97.44 252 ARG A O 1
ATOM 2013 N N . LYS A 1 253 ? 7.344 10.966 21.650 1.00 97.00 253 LYS A N 1
ATOM 2014 C CA . LYS A 1 253 ? 8.113 11.657 20.608 1.00 97.00 253 LYS A CA 1
ATOM 2015 C C . LYS A 1 253 ? 8.076 10.857 19.308 1.00 97.00 253 LYS A C 1
ATOM 2017 O O . LYS A 1 253 ? 8.139 9.629 19.359 1.00 97.00 253 LYS A O 1
ATOM 2022 N N . THR A 1 254 ? 8.012 11.532 18.161 1.00 92.56 254 THR A N 1
ATOM 2023 C CA . THR A 1 254 ? 7.986 10.865 16.847 1.00 92.56 254 THR A CA 1
ATOM 2024 C C . THR A 1 254 ? 9.176 9.916 16.683 1.00 92.56 254 THR A C 1
ATOM 2026 O O . THR A 1 254 ? 8.988 8.756 16.325 1.00 92.56 254 THR A O 1
ATOM 2029 N N . ALA A 1 255 ? 10.368 10.354 17.105 1.00 92.88 255 ALA A N 1
ATOM 2030 C CA . ALA A 1 255 ? 11.592 9.553 17.102 1.00 92.88 255 ALA A CA 1
ATOM 2031 C C . ALA A 1 255 ? 11.490 8.222 17.876 1.00 92.88 255 ALA A C 1
ATOM 2033 O O . ALA A 1 255 ? 12.245 7.296 17.601 1.00 92.88 255 ALA A O 1
ATOM 2034 N N . VAL A 1 256 ? 10.564 8.089 18.834 1.00 97.56 256 VAL A N 1
ATOM 2035 C CA . VAL A 1 256 ? 10.333 6.815 19.534 1.00 97.56 256 VAL A CA 1
ATOM 2036 C C . VAL A 1 256 ? 9.609 5.828 18.625 1.00 97.56 256 VAL A C 1
ATOM 2038 O O . VAL A 1 256 ? 10.026 4.680 18.546 1.00 97.56 256 VAL A O 1
ATOM 2041 N N . PHE A 1 257 ? 8.555 6.261 17.930 1.00 96.88 257 PHE A N 1
ATOM 2042 C CA . PHE A 1 257 ? 7.818 5.389 17.013 1.00 96.88 257 PHE A CA 1
ATOM 2043 C C . PHE A 1 257 ? 8.628 5.034 15.764 1.00 96.88 257 PHE A C 1
ATOM 2045 O O . PHE A 1 257 ? 8.533 3.908 15.287 1.00 96.88 257 PHE A O 1
ATOM 2052 N N . GLU A 1 258 ? 9.402 5.989 15.251 1.00 90.81 258 GLU A N 1
ATOM 2053 C CA . GLU A 1 258 ? 10.208 5.828 14.040 1.00 90.81 258 GLU A CA 1
ATOM 2054 C C . GLU A 1 258 ? 11.542 5.117 14.314 1.00 90.81 258 GLU A C 1
ATOM 2056 O O . GLU A 1 258 ? 11.948 4.241 13.557 1.00 90.81 258 GLU A O 1
ATOM 2061 N N . GLY A 1 259 ? 12.221 5.468 15.411 1.00 87.75 259 GLY A N 1
ATOM 2062 C CA . GLY A 1 259 ? 13.577 5.002 15.700 1.00 87.75 259 GLY A CA 1
ATOM 2063 C C . GLY A 1 259 ? 13.658 3.722 16.534 1.00 87.75 259 GLY A C 1
ATOM 2064 O O . GLY A 1 259 ? 14.616 2.962 16.386 1.00 87.75 259 GLY A O 1
ATOM 2065 N N . LYS A 1 260 ? 12.684 3.439 17.415 1.00 95.12 260 LYS A N 1
ATOM 2066 C CA . LYS A 1 260 ? 12.699 2.184 18.184 1.00 95.12 260 LYS A CA 1
ATOM 2067 C C . LYS A 1 260 ? 12.093 1.057 17.356 1.00 95.12 260 LYS A C 1
ATOM 2069 O O . LYS A 1 260 ? 10.889 1.034 17.095 1.00 95.12 260 LYS A O 1
ATOM 2074 N N . LYS A 1 261 ? 12.933 0.082 17.001 1.00 93.62 261 LYS A N 1
ATOM 2075 C CA . LYS A 1 261 ? 12.529 -1.123 16.267 1.00 93.62 261 LYS A CA 1
ATOM 2076 C C . LYS A 1 261 ? 11.303 -1.774 16.916 1.00 93.62 261 LYS A C 1
ATOM 2078 O O . LYS A 1 261 ? 11.270 -1.954 18.129 1.00 93.62 261 LYS A O 1
ATOM 2083 N N . ASN A 1 262 ? 10.321 -2.141 16.093 1.00 96.75 262 ASN A N 1
ATOM 2084 C CA . ASN A 1 262 ? 9.067 -2.795 16.482 1.00 96.75 262 ASN A CA 1
ATOM 2085 C C . ASN A 1 262 ? 8.159 -2.003 17.444 1.00 96.75 262 ASN A C 1
ATOM 2087 O O . ASN A 1 262 ? 7.123 -2.527 17.849 1.00 96.75 262 ASN A O 1
ATOM 2091 N N . TYR A 1 263 ? 8.480 -0.759 17.818 1.00 98.31 263 TYR A N 1
ATOM 2092 C CA . TYR A 1 263 ? 7.687 -0.034 18.815 1.00 98.31 263 TYR A CA 1
ATOM 2093 C C . TYR A 1 263 ? 6.253 0.211 18.337 1.00 98.31 263 TYR A C 1
ATOM 2095 O O . TYR A 1 263 ? 5.296 -0.136 19.031 1.00 98.31 263 TYR A O 1
ATOM 2103 N N . LEU A 1 264 ? 6.085 0.750 17.125 1.00 98.19 264 LEU A N 1
ATOM 2104 C CA . LEU A 1 264 ? 4.756 0.936 16.545 1.00 98.19 264 LEU A CA 1
ATOM 2105 C C . LEU A 1 264 ? 4.054 -0.412 16.327 1.00 98.19 264 LEU A C 1
ATOM 2107 O O . LEU A 1 264 ? 2.898 -0.556 16.716 1.00 98.19 264 LEU A O 1
ATOM 2111 N N . GLN A 1 265 ? 4.747 -1.394 15.747 1.00 98.19 265 GLN A N 1
ATOM 2112 C CA . GLN A 1 265 ? 4.193 -2.709 15.421 1.00 98.19 265 GLN A CA 1
ATOM 2113 C C . GLN A 1 265 ? 3.644 -3.410 16.667 1.00 98.19 265 GLN A C 1
ATOM 2115 O O . GLN A 1 265 ? 2.495 -3.847 16.661 1.00 98.19 265 GLN A O 1
ATOM 2120 N N . ASN A 1 266 ? 4.403 -3.435 17.767 1.00 98.56 266 ASN A N 1
ATOM 2121 C CA . ASN A 1 266 ? 3.951 -4.018 19.030 1.00 98.56 266 ASN A CA 1
ATOM 2122 C C . ASN A 1 266 ? 2.671 -3.354 19.537 1.00 98.56 266 ASN A C 1
ATOM 2124 O O . ASN A 1 266 ? 1.730 -4.035 19.955 1.00 98.56 266 ASN A O 1
ATOM 2128 N N . TYR A 1 267 ? 2.608 -2.024 19.471 1.00 98.62 267 TYR A N 1
ATOM 2129 C CA . TYR A 1 267 ? 1.439 -1.302 19.946 1.00 98.62 267 TYR A CA 1
ATOM 2130 C C . TYR A 1 267 ? 0.213 -1.557 19.059 1.00 98.62 267 TYR A C 1
ATOM 2132 O O . TYR A 1 267 ? -0.873 -1.824 19.572 1.00 98.62 267 TYR A O 1
ATOM 2140 N N . ILE A 1 268 ? 0.379 -1.553 17.732 1.00 98.56 268 ILE A N 1
ATOM 2141 C CA . ILE A 1 268 ? -0.702 -1.872 16.789 1.00 98.56 268 ILE A CA 1
ATOM 2142 C C . ILE A 1 268 ? -1.178 -3.316 16.967 1.00 98.56 268 ILE A C 1
ATOM 2144 O O . ILE A 1 268 ? -2.385 -3.543 17.049 1.00 98.56 268 ILE A O 1
ATOM 2148 N N . GLN A 1 269 ? -0.267 -4.283 17.108 1.00 98.50 269 GLN A N 1
ATOM 2149 C CA . GLN A 1 269 ? -0.632 -5.668 17.408 1.00 98.50 269 GLN A CA 1
ATOM 2150 C C . GLN A 1 269 ? -1.411 -5.761 18.720 1.00 98.50 269 GLN A C 1
ATOM 2152 O O . GLN A 1 269 ? -2.409 -6.467 18.773 1.00 98.50 269 GLN A O 1
ATOM 2157 N N . SER A 1 270 ? -1.016 -5.015 19.754 1.00 98.50 270 SER A N 1
ATOM 2158 C CA . SER A 1 270 ? -1.716 -4.986 21.046 1.00 98.50 270 SER A CA 1
ATOM 2159 C C . SER A 1 270 ? -3.132 -4.415 20.926 1.00 98.50 270 SER A C 1
ATOM 2161 O O . SER A 1 270 ? -4.076 -4.973 21.489 1.00 98.50 270 SER A O 1
ATOM 2163 N N . VAL A 1 271 ? -3.310 -3.349 20.135 1.00 98.25 271 VAL A N 1
ATOM 2164 C CA . VAL A 1 271 ? -4.630 -2.789 19.799 1.00 98.25 271 VAL A CA 1
ATOM 2165 C C . VAL A 1 271 ? -5.492 -3.830 19.088 1.00 98.25 271 VAL A C 1
ATOM 2167 O O . VAL A 1 271 ? -6.616 -4.082 19.519 1.00 98.25 271 VAL A O 1
ATOM 2170 N N . LEU A 1 272 ? -4.971 -4.481 18.046 1.00 98.06 272 LEU A N 1
ATOM 2171 C CA . LEU A 1 272 ? -5.698 -5.521 17.315 1.00 98.06 272 LEU A CA 1
ATOM 2172 C C . LEU A 1 272 ? -6.041 -6.698 18.238 1.00 98.06 272 LEU A C 1
ATOM 2174 O O . LEU A 1 272 ? -7.191 -7.127 18.273 1.00 98.06 272 LEU A O 1
ATOM 2178 N N . SER A 1 273 ? -5.082 -7.155 19.044 1.00 97.50 273 SER A N 1
ATOM 2179 C CA . SER A 1 273 ? -5.218 -8.230 20.032 1.00 97.50 273 SER A CA 1
ATOM 2180 C C . SER A 1 273 ? -6.244 -7.947 21.132 1.00 97.50 273 SER A C 1
ATOM 2182 O O . SER A 1 273 ? -6.810 -8.886 21.688 1.00 97.50 273 SER A O 1
ATOM 2184 N N . SER A 1 274 ? -6.548 -6.674 21.407 1.00 96.44 274 SER A N 1
ATOM 2185 C CA . SER A 1 274 ? -7.611 -6.297 22.346 1.00 96.44 274 SER A CA 1
ATOM 2186 C C . SER A 1 274 ? -9.023 -6.620 21.831 1.00 96.44 274 SER A C 1
ATOM 2188 O O . SER A 1 274 ? -9.940 -6.808 22.636 1.00 96.44 274 SER A O 1
ATOM 2190 N N . ILE A 1 275 ? -9.195 -6.749 20.512 1.00 95.62 275 ILE A N 1
ATOM 2191 C CA . ILE A 1 275 ? -10.450 -7.135 19.858 1.00 95.62 275 ILE A CA 1
ATOM 2192 C C . ILE A 1 275 ? -10.562 -8.659 19.872 1.00 95.62 275 ILE A C 1
ATOM 2194 O O . ILE A 1 275 ? -9.634 -9.345 19.444 1.00 95.62 275 ILE A O 1
ATOM 2198 N N . ASP A 1 276 ? -11.693 -9.206 20.307 1.00 92.12 276 ASP A N 1
ATOM 2199 C CA . ASP A 1 276 ? -11.868 -10.657 20.371 1.00 92.12 276 ASP A CA 1
ATOM 2200 C C . ASP A 1 276 ? -11.728 -11.307 18.988 1.00 92.12 276 ASP A C 1
ATOM 2202 O O . ASP A 1 276 ? -12.192 -10.781 17.975 1.00 92.12 276 ASP A O 1
ATOM 2206 N N . LEU A 1 277 ? -11.063 -12.467 18.931 1.00 88.94 277 LEU A N 1
ATOM 2207 C CA . LEU A 1 277 ? -10.647 -13.089 17.669 1.00 88.94 277 LEU A CA 1
ATOM 2208 C C . LEU A 1 277 ? -11.826 -13.345 16.719 1.00 88.94 277 LEU A C 1
ATOM 2210 O O . LEU A 1 277 ? -11.703 -13.122 15.518 1.00 88.94 277 LEU A O 1
ATOM 2214 N N . ARG A 1 278 ? -12.977 -13.772 17.257 1.00 91.25 278 ARG A N 1
ATOM 2215 C CA . ARG A 1 278 ? -14.199 -14.019 16.474 1.00 91.25 278 ARG A CA 1
ATOM 2216 C C . ARG A 1 278 ? -14.751 -12.741 15.847 1.00 91.25 278 ARG A C 1
ATOM 2218 O O . ARG A 1 278 ? -15.165 -12.771 14.694 1.00 91.25 278 ARG A O 1
ATOM 2225 N N . ASP A 1 279 ? -14.706 -11.637 16.585 1.00 91.88 279 ASP A N 1
ATOM 2226 C CA . ASP A 1 279 ? -15.228 -10.345 16.139 1.00 91.88 279 ASP A CA 1
ATOM 2227 C C . ASP A 1 279 ? -14.242 -9.606 15.230 1.00 91.88 279 ASP A C 1
ATOM 2229 O O . ASP A 1 279 ? -14.643 -8.742 14.454 1.00 91.88 279 ASP A O 1
ATOM 2233 N N . ARG A 1 280 ? -12.949 -9.943 15.304 1.00 93.56 280 ARG A N 1
ATOM 2234 C CA . ARG A 1 280 ? -11.903 -9.385 14.440 1.00 93.56 280 ARG A CA 1
ATOM 2235 C C . ARG A 1 280 ? -12.008 -9.893 13.001 1.00 93.56 280 ARG A C 1
ATOM 2237 O O . ARG A 1 280 ? -11.796 -9.122 12.067 1.00 93.56 280 ARG A O 1
ATOM 2244 N N . GLN A 1 281 ? -12.346 -11.168 12.817 1.00 93.88 281 GLN A N 1
ATOM 2245 C CA . GLN A 1 281 ? -12.379 -11.793 11.496 1.00 93.88 281 GLN A CA 1
ATOM 2246 C C . GLN A 1 281 ? -13.436 -11.155 10.589 1.00 93.88 281 GLN A C 1
ATOM 2248 O O . GLN A 1 281 ? -14.626 -11.123 10.898 1.00 93.88 281 GLN A O 1
ATOM 2253 N N . GLY A 1 282 ? -13.000 -10.636 9.441 1.00 92.94 282 GLY A N 1
ATOM 2254 C CA . GLY A 1 282 ? -13.889 -10.044 8.441 1.00 92.94 282 GLY A CA 1
ATOM 2255 C C . GLY A 1 282 ? -14.490 -8.688 8.837 1.00 92.94 282 GLY A C 1
ATOM 2256 O O . GLY A 1 282 ? -15.318 -8.147 8.098 1.00 92.94 282 GLY A O 1
ATOM 2257 N N . CYS A 1 283 ? -14.100 -8.116 9.980 1.00 96.75 283 CYS A N 1
ATOM 2258 C CA . CYS A 1 283 ? -14.691 -6.874 10.463 1.00 96.75 283 CYS A CA 1
ATOM 2259 C C . CYS A 1 283 ? -14.204 -5.651 9.674 1.00 96.75 283 CYS A C 1
ATOM 2261 O O . CYS A 1 283 ? -13.298 -5.724 8.840 1.00 96.75 283 CYS A O 1
ATOM 2263 N N . THR A 1 284 ? -14.849 -4.505 9.909 1.00 98.25 284 THR A N 1
ATOM 2264 C CA . THR A 1 284 ? -14.412 -3.224 9.342 1.00 98.25 284 THR A CA 1
ATOM 2265 C C . THR A 1 284 ? -13.785 -2.352 10.417 1.00 98.25 284 THR A C 1
ATOM 2267 O O . THR A 1 284 ? -14.406 -2.158 11.460 1.00 98.25 284 THR A O 1
ATOM 2270 N N . MET A 1 285 ? -12.632 -1.753 10.121 1.00 98.31 285 MET A N 1
ATOM 2271 C CA . MET A 1 285 ? -11.981 -0.748 10.965 1.00 98.31 285 MET A CA 1
ATOM 2272 C C . MET A 1 285 ? -11.738 0.547 10.176 1.00 98.31 285 MET A C 1
ATOM 2274 O O . MET A 1 285 ? -11.503 0.516 8.968 1.00 98.31 285 MET A O 1
ATOM 2278 N N . VAL A 1 286 ? -11.835 1.695 10.847 1.00 98.38 286 VAL A N 1
ATOM 2279 C CA . VAL A 1 286 ? -11.557 3.015 10.251 1.00 98.38 286 VAL A CA 1
ATOM 2280 C C . VAL A 1 286 ? -10.135 3.448 10.608 1.00 98.38 286 VAL A C 1
ATOM 2282 O O . VAL A 1 286 ? -9.724 3.278 11.751 1.00 98.38 286 VAL A O 1
ATOM 2285 N N . VAL A 1 287 ? -9.384 4.019 9.666 1.00 98.38 287 VAL A N 1
ATOM 2286 C CA . VAL A 1 287 ? -8.037 4.558 9.921 1.00 98.38 287 VAL A CA 1
ATOM 2287 C C . VAL A 1 287 ? -7.963 5.996 9.427 1.00 98.38 287 VAL A C 1
ATOM 2289 O O . VAL A 1 287 ? -8.384 6.306 8.313 1.00 98.38 287 VAL A O 1
ATOM 2292 N N . GLY A 1 288 ? -7.445 6.887 10.265 1.00 95.81 288 GLY A N 1
ATOM 2293 C CA . GLY A 1 288 ? -7.344 8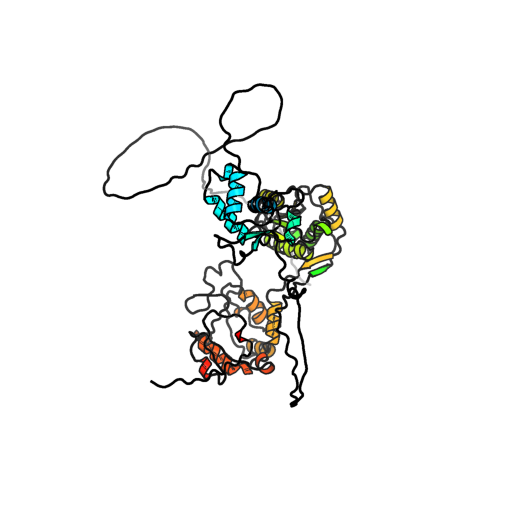.308 9.960 1.00 95.81 288 GLY A CA 1
ATOM 2294 C C . GLY A 1 288 ? -6.150 8.961 10.628 1.00 95.81 288 GLY A C 1
ATOM 2295 O O . GLY A 1 288 ? -5.681 8.479 11.653 1.00 95.81 288 GLY A O 1
ATOM 2296 N N . SER A 1 289 ? -5.686 10.076 10.078 1.00 97.06 289 SER A N 1
ATOM 2297 C CA . SER A 1 289 ? -4.653 10.913 10.682 1.00 97.06 289 SER A CA 1
ATOM 2298 C C . SER A 1 289 ? -5.004 12.395 10.613 1.00 97.06 289 SER A C 1
ATOM 2300 O O . SER A 1 289 ? -5.836 12.811 9.801 1.00 97.06 289 SER A O 1
ATOM 2302 N N . ASP A 1 290 ? -4.331 13.186 11.449 1.00 93.31 290 ASP A N 1
ATOM 2303 C CA . ASP A 1 290 ? -4.312 14.651 11.350 1.00 93.31 290 ASP A CA 1
ATOM 2304 C C . ASP A 1 290 ? -3.253 15.183 10.363 1.00 93.31 290 ASP A C 1
ATOM 2306 O O . ASP A 1 290 ? -3.070 16.392 10.258 1.00 93.31 290 ASP A O 1
ATOM 2310 N N . GLY A 1 291 ? -2.568 14.294 9.633 1.00 88.25 291 GLY A N 1
ATOM 2311 C CA . GLY A 1 291 ? -1.578 14.652 8.618 1.00 88.25 291 GLY A CA 1
ATOM 2312 C C . GLY A 1 291 ? -0.175 14.948 9.148 1.00 88.25 291 GLY A C 1
ATOM 2313 O O . GLY A 1 291 ? 0.703 15.278 8.352 1.00 88.25 291 GLY A O 1
ATOM 2314 N N . ARG A 1 292 ? 0.081 14.813 10.459 1.00 92.88 292 ARG A N 1
ATOM 2315 C CA . ARG A 1 292 ? 1.428 15.034 11.012 1.00 92.88 292 ARG A CA 1
ATOM 2316 C C . ARG A 1 292 ? 2.469 14.092 10.404 1.00 92.88 292 ARG A C 1
ATOM 2318 O O . ARG A 1 292 ? 2.143 12.999 9.933 1.00 92.88 292 ARG A O 1
ATOM 2325 N N . TYR A 1 293 ? 3.735 14.502 10.481 1.00 86.50 293 TYR A N 1
ATOM 2326 C CA . TYR A 1 293 ? 4.891 13.681 10.108 1.00 86.50 293 TYR A CA 1
ATOM 2327 C C . TYR A 1 293 ? 4.780 12.251 10.668 1.00 86.50 293 TYR A C 1
ATOM 2329 O O . TYR A 1 293 ? 4.234 12.064 11.755 1.00 86.50 293 TYR A O 1
ATOM 2337 N N . PHE A 1 294 ? 5.267 11.262 9.911 1.00 93.12 294 PHE A N 1
ATOM 2338 C CA . PHE A 1 294 ? 5.157 9.817 10.175 1.00 93.12 294 PHE A CA 1
ATOM 2339 C C . PHE A 1 294 ? 3.760 9.177 9.966 1.00 93.12 294 PHE A C 1
ATOM 2341 O O . PHE A 1 294 ? 3.652 7.954 9.889 1.00 93.12 294 PHE A O 1
ATOM 2348 N N . SER A 1 295 ? 2.683 9.952 9.755 1.00 92.88 295 SER A N 1
ATOM 2349 C CA . SER A 1 295 ? 1.323 9.387 9.602 1.00 92.88 295 SER A CA 1
ATOM 2350 C C . SER A 1 295 ? 1.151 8.446 8.402 1.00 92.88 295 SER A C 1
ATOM 2352 O O . SER A 1 295 ? 0.467 7.429 8.531 1.00 92.88 295 SER A O 1
ATOM 2354 N N . ARG A 1 296 ? 1.758 8.751 7.241 1.00 89.06 296 ARG A N 1
ATOM 2355 C CA . ARG A 1 296 ? 1.685 7.878 6.049 1.00 89.06 296 ARG A CA 1
ATOM 2356 C C . ARG A 1 296 ? 2.352 6.523 6.319 1.00 89.06 296 ARG A C 1
ATOM 2358 O O . ARG A 1 296 ? 1.691 5.499 6.191 1.00 89.06 296 ARG A O 1
ATOM 2365 N N . ALA A 1 297 ? 3.590 6.536 6.817 1.00 90.69 297 ALA A N 1
ATOM 2366 C CA . ALA A 1 297 ? 4.332 5.325 7.177 1.00 90.69 297 ALA A CA 1
ATOM 2367 C C . ALA A 1 297 ? 3.592 4.479 8.232 1.00 90.69 297 ALA A C 1
ATOM 2369 O O . ALA A 1 297 ? 3.436 3.269 8.078 1.00 90.69 297 ALA A O 1
ATOM 2370 N N . ALA A 1 298 ? 3.049 5.114 9.276 1.00 95.50 298 ALA A N 1
ATOM 2371 C CA . ALA A 1 298 ? 2.260 4.407 10.283 1.00 95.50 298 ALA A CA 1
ATOM 2372 C C . ALA A 1 298 ? 0.961 3.809 9.710 1.00 95.50 298 ALA A C 1
ATOM 2374 O O . ALA A 1 298 ? 0.550 2.724 10.119 1.00 95.50 298 ALA A O 1
ATOM 2375 N N . THR A 1 299 ? 0.321 4.490 8.753 1.00 95.50 299 THR A N 1
ATOM 2376 C CA . THR A 1 299 ? -0.880 3.981 8.072 1.00 95.50 299 THR A CA 1
ATOM 2377 C C . THR A 1 299 ? -0.565 2.723 7.265 1.00 95.50 299 THR A C 1
ATOM 2379 O O . THR A 1 299 ? -1.326 1.762 7.343 1.00 95.50 299 THR A O 1
ATOM 2382 N N . GLU A 1 300 ? 0.555 2.688 6.541 1.00 92.56 300 GLU A N 1
ATOM 2383 C CA . GLU A 1 300 ? 0.993 1.504 5.786 1.00 92.56 300 GLU A CA 1
ATOM 2384 C C . GLU A 1 300 ? 1.202 0.289 6.699 1.00 92.56 300 GLU A C 1
ATOM 2386 O O . GLU A 1 300 ? 0.665 -0.787 6.427 1.00 92.56 300 GLU A O 1
ATOM 2391 N N . ILE A 1 301 ? 1.880 0.485 7.835 1.00 94.88 301 ILE A N 1
ATOM 2392 C CA . ILE A 1 301 ? 2.078 -0.561 8.850 1.00 94.88 301 ILE A CA 1
ATOM 2393 C C . ILE A 1 301 ? 0.729 -1.052 9.392 1.00 94.88 301 ILE A C 1
ATOM 2395 O O . ILE A 1 301 ? 0.493 -2.257 9.476 1.00 94.88 301 ILE A O 1
ATOM 2399 N N . ILE A 1 302 ? -0.197 -0.140 9.712 1.00 96.88 302 ILE A N 1
ATOM 2400 C CA . ILE A 1 302 ? -1.544 -0.509 10.174 1.00 96.88 302 ILE A CA 1
ATOM 2401 C C . ILE A 1 302 ? -2.276 -1.343 9.122 1.00 96.88 302 ILE A C 1
ATOM 2403 O O . ILE A 1 302 ? -2.928 -2.319 9.487 1.00 96.88 302 ILE A O 1
ATOM 2407 N N . VAL A 1 303 ? -2.175 -0.993 7.836 1.00 95.06 303 VAL A N 1
ATOM 2408 C CA . VAL A 1 303 ? -2.814 -1.747 6.748 1.00 95.06 303 VAL A CA 1
ATOM 2409 C C . VAL A 1 303 ? -2.279 -3.173 6.681 1.00 95.06 303 VAL A C 1
ATOM 2411 O O . VAL A 1 303 ? -3.070 -4.119 6.678 1.00 95.06 303 VAL A O 1
ATOM 2414 N N . GLN A 1 304 ? -0.955 -3.332 6.687 1.00 93.94 304 GLN A N 1
ATOM 2415 C CA . GLN A 1 304 ? -0.300 -4.640 6.619 1.00 93.94 304 GLN A CA 1
ATOM 2416 C C . GLN A 1 304 ? -0.666 -5.515 7.820 1.00 93.94 304 GLN A C 1
ATOM 2418 O O . GLN A 1 304 ? -1.044 -6.674 7.653 1.00 93.94 304 GLN A O 1
ATOM 2423 N N . MET A 1 305 ? -0.604 -4.959 9.032 1.00 97.25 305 MET A N 1
ATOM 2424 C CA . MET A 1 305 ? -0.887 -5.704 10.258 1.00 97.25 305 MET A CA 1
ATOM 2425 C C . MET A 1 305 ? -2.371 -6.028 10.413 1.00 97.25 305 MET A C 1
ATOM 2427 O O . MET A 1 305 ? -2.718 -7.144 10.796 1.00 97.25 305 MET A O 1
ATOM 2431 N N . ALA A 1 306 ? -3.266 -5.087 10.100 1.00 96.12 306 ALA A N 1
ATOM 2432 C CA . ALA A 1 306 ? -4.705 -5.314 10.179 1.00 96.12 306 ALA A CA 1
ATOM 2433 C C . ALA A 1 306 ? -5.135 -6.441 9.238 1.00 96.12 306 ALA A C 1
ATOM 2435 O O . ALA A 1 306 ? -5.870 -7.340 9.649 1.00 96.12 306 ALA A O 1
ATOM 2436 N N . ALA A 1 307 ? -4.644 -6.419 7.999 1.00 92.88 307 ALA A N 1
ATOM 2437 C CA . ALA A 1 307 ? -4.965 -7.450 7.032 1.00 92.88 307 ALA A CA 1
ATOM 2438 C C . ALA A 1 307 ? -4.364 -8.813 7.454 1.00 92.88 307 ALA A C 1
ATOM 2440 O O . ALA A 1 307 ? -5.076 -9.817 7.411 1.00 92.88 307 ALA A O 1
ATOM 2441 N N . ALA A 1 308 ? -3.124 -8.853 7.964 1.00 94.81 308 ALA A N 1
ATOM 2442 C CA . ALA A 1 308 ? -2.504 -10.078 8.494 1.00 94.81 308 ALA A CA 1
ATOM 2443 C C . ALA A 1 308 ? -3.246 -10.653 9.718 1.00 94.81 308 ALA A C 1
ATOM 2445 O O . ALA A 1 308 ? -3.240 -11.857 9.956 1.00 94.81 308 ALA A O 1
ATOM 2446 N N . ASN A 1 309 ? -3.939 -9.799 10.474 1.00 96.38 309 ASN A N 1
ATOM 2447 C CA . ASN A 1 309 ? -4.746 -10.168 11.637 1.00 96.38 309 ASN A CA 1
ATOM 2448 C C . ASN A 1 309 ? -6.222 -10.474 11.298 1.00 96.38 309 ASN A C 1
ATOM 2450 O O . ASN A 1 309 ? -7.047 -10.598 12.207 1.00 96.38 309 ASN A O 1
ATOM 2454 N N . GLY A 1 310 ? -6.581 -10.591 10.016 1.00 94.06 310 GLY A N 1
ATOM 2455 C CA . GLY A 1 310 ? -7.923 -10.992 9.581 1.00 94.06 310 GLY A CA 1
ATOM 2456 C C . GLY A 1 310 ? -8.978 -9.882 9.585 1.00 94.06 310 GLY A C 1
ATOM 2457 O O . GLY A 1 310 ? -10.169 -10.177 9.470 1.00 94.06 310 GLY A O 1
ATOM 2458 N N . ILE A 1 311 ? -8.583 -8.606 9.683 1.00 96.75 311 ILE A N 1
ATOM 2459 C CA . ILE A 1 311 ? -9.506 -7.485 9.449 1.00 96.75 311 ILE A CA 1
ATOM 2460 C C . ILE A 1 311 ? -9.931 -7.512 7.977 1.00 96.75 311 ILE A C 1
ATOM 2462 O O . ILE A 1 311 ? -9.106 -7.383 7.076 1.00 96.75 311 ILE A O 1
ATOM 2466 N N . GLY A 1 312 ? -11.233 -7.660 7.721 1.00 94.75 312 GLY A N 1
ATOM 2467 C CA . GLY A 1 312 ? -11.751 -7.856 6.362 1.00 94.75 312 GLY A CA 1
ATOM 2468 C C . GLY A 1 312 ? -11.838 -6.583 5.524 1.00 94.75 312 GLY A C 1
ATOM 2469 O O . GLY A 1 312 ? -11.856 -6.653 4.296 1.00 94.75 312 GLY A O 1
ATOM 2470 N N . ARG A 1 313 ? -11.940 -5.410 6.162 1.00 97.25 313 ARG A N 1
ATOM 2471 C CA . ARG A 1 313 ? -12.037 -4.126 5.457 1.00 97.25 313 ARG A CA 1
ATOM 2472 C C . ARG A 1 313 ? -11.456 -2.973 6.268 1.00 97.25 313 ARG A C 1
ATOM 2474 O O . ARG A 1 313 ? -11.833 -2.766 7.419 1.00 97.25 313 ARG A O 1
ATOM 2481 N N . LEU A 1 314 ? -10.643 -2.144 5.621 1.00 97.62 314 LEU A N 1
ATOM 2482 C CA . LEU A 1 314 ? -10.216 -0.850 6.150 1.00 97.62 314 LEU A CA 1
ATOM 2483 C C . LEU A 1 314 ? -10.913 0.288 5.406 1.00 97.62 314 LEU A C 1
ATOM 2485 O O . LEU A 1 314 ? -11.032 0.260 4.183 1.00 97.62 314 LEU A O 1
ATOM 2489 N N . VAL A 1 315 ? -11.385 1.286 6.149 1.00 97.69 315 VAL A N 1
ATOM 2490 C CA . VAL A 1 315 ? -11.873 2.556 5.596 1.00 97.69 315 VAL A CA 1
ATOM 2491 C C . VAL A 1 315 ? -10.885 3.640 5.987 1.00 97.69 315 VAL A C 1
ATOM 2493 O O . VAL A 1 315 ? -10.798 3.999 7.159 1.00 97.69 315 VAL A O 1
ATOM 2496 N N . ILE A 1 316 ? -10.133 4.130 5.006 1.00 97.00 316 ILE A N 1
ATOM 2497 C CA . ILE A 1 316 ? -9.033 5.076 5.205 1.00 97.00 316 ILE A CA 1
ATOM 2498 C C . ILE A 1 316 ? -9.403 6.408 4.556 1.00 97.00 316 ILE A C 1
ATOM 2500 O O . ILE A 1 316 ? -10.005 6.433 3.481 1.00 97.00 316 ILE A O 1
ATOM 2504 N N . GLY A 1 317 ? -9.064 7.514 5.217 1.00 88.44 317 GLY A N 1
ATOM 2505 C CA . GLY A 1 317 ? -9.172 8.848 4.629 1.00 88.44 317 GLY A CA 1
ATOM 2506 C C . GLY A 1 317 ? -8.381 8.985 3.335 1.00 88.44 317 GLY A C 1
ATOM 2507 O O . GLY A 1 317 ? -7.323 8.374 3.188 1.00 88.44 317 GLY A O 1
ATOM 2508 N N . HIS A 1 318 ? -8.851 9.821 2.410 1.00 84.75 318 HIS A N 1
ATOM 2509 C CA . HIS A 1 318 ? -8.043 10.189 1.249 1.00 84.75 318 HIS A CA 1
ATOM 2510 C C . HIS A 1 318 ? -6.726 10.825 1.729 1.00 84.75 318 HIS A C 1
ATOM 2512 O O . HIS A 1 318 ? -6.737 11.644 2.648 1.00 84.75 318 HIS A O 1
ATOM 2518 N N . ASN A 1 319 ? -5.590 10.392 1.176 1.00 80.19 319 ASN A N 1
ATOM 2519 C CA . ASN A 1 319 ? -4.239 10.739 1.649 1.00 80.19 319 ASN A CA 1
ATOM 2520 C C . ASN A 1 319 ? -3.963 10.397 3.129 1.00 80.19 319 ASN A C 1
ATOM 2522 O O . ASN A 1 319 ? -3.072 10.976 3.747 1.00 80.19 319 ASN A O 1
ATOM 2526 N N . GLY A 1 320 ? -4.734 9.474 3.714 1.00 85.06 320 GLY A N 1
ATOM 2527 C CA . GLY A 1 320 ? -4.663 9.131 5.135 1.00 85.06 320 GLY A CA 1
ATOM 2528 C C . GLY A 1 320 ? -5.298 10.173 6.063 1.00 85.06 320 GLY A C 1
ATOM 2529 O O . GLY A 1 320 ? -5.154 10.060 7.280 1.00 85.06 320 GLY A O 1
ATOM 2530 N N . LEU A 1 321 ? -5.995 11.185 5.536 1.00 87.19 321 LEU A N 1
ATOM 2531 C CA . LEU A 1 321 ? -6.526 12.307 6.314 1.00 87.19 321 LEU A CA 1
ATOM 2532 C C . LEU A 1 321 ? -7.979 12.069 6.735 1.00 87.19 321 LEU A C 1
ATOM 2534 O O . LEU A 1 321 ? -8.875 11.968 5.898 1.00 87.19 321 LEU A O 1
ATOM 2538 N N . LEU A 1 322 ? -8.220 12.022 8.045 1.00 92.25 322 LEU A N 1
ATOM 2539 C CA . LEU A 1 322 ? -9.558 12.023 8.644 1.00 92.25 322 LEU A CA 1
ATOM 2540 C C . LEU A 1 322 ? -9.487 12.659 10.031 1.00 92.25 322 LEU A C 1
ATOM 2542 O O . LEU A 1 322 ? -8.771 12.181 10.912 1.00 92.25 322 LEU A O 1
ATOM 2546 N N . SER A 1 323 ? -10.296 13.695 10.255 1.00 95.81 323 SER A N 1
ATOM 2547 C CA . SER A 1 323 ? -10.414 14.315 11.575 1.00 95.81 323 SER A CA 1
ATOM 2548 C C . SER A 1 323 ? -11.011 13.339 12.597 1.00 95.81 323 SER A C 1
ATOM 2550 O O . SER A 1 323 ? -11.780 12.439 12.250 1.00 95.81 323 SER A O 1
ATOM 2552 N N . THR A 1 324 ? -10.708 13.530 13.886 1.00 95.88 324 THR A N 1
ATOM 2553 C CA . THR A 1 324 ? -11.261 12.676 14.959 1.00 95.88 324 THR A CA 1
ATOM 2554 C C . THR A 1 324 ? -12.804 12.606 14.931 1.00 95.88 324 THR A C 1
ATOM 2556 O O . THR A 1 324 ? -13.341 11.497 15.020 1.00 95.88 324 THR A O 1
ATOM 2559 N N . PRO A 1 325 ? -13.547 13.719 14.736 1.00 97.06 325 PRO A N 1
ATOM 2560 C CA . PRO A 1 325 ? -15.002 13.664 14.571 1.00 97.06 325 PRO A CA 1
ATOM 2561 C C . PRO A 1 325 ? -15.446 12.889 13.325 1.00 97.06 325 PRO A C 1
ATOM 2563 O O . PRO A 1 325 ? -16.422 12.140 13.389 1.00 97.06 325 PRO A O 1
ATOM 2566 N N . ALA A 1 326 ? -14.725 13.014 12.204 1.00 95.69 326 ALA A N 1
ATOM 2567 C CA . ALA A 1 326 ? -15.033 12.270 10.986 1.00 95.69 326 ALA A CA 1
ATOM 2568 C C . ALA A 1 326 ? -14.840 10.761 11.186 1.00 95.69 326 ALA A C 1
ATOM 2570 O O . ALA A 1 326 ? -15.715 9.986 10.801 1.00 95.69 326 ALA A O 1
ATOM 2571 N N . VAL A 1 327 ? -13.763 10.339 11.862 1.00 97.56 327 VAL A N 1
ATOM 2572 C CA . VAL A 1 327 ? -13.560 8.928 12.230 1.00 97.56 327 VAL A CA 1
ATOM 2573 C C . VAL A 1 327 ? -14.723 8.421 13.084 1.00 97.56 327 VAL A C 1
ATOM 2575 O O . VAL A 1 327 ? -15.324 7.403 12.746 1.00 97.56 327 VAL A O 1
ATOM 2578 N N . SER A 1 328 ? -15.100 9.152 14.139 1.00 97.25 328 SER A N 1
ATOM 2579 C CA . SER A 1 328 ? -16.234 8.789 15.002 1.00 97.25 328 SER A CA 1
ATOM 2580 C C . SER A 1 328 ? -17.545 8.646 14.214 1.00 97.25 328 SER A C 1
ATOM 2582 O O . SER A 1 328 ? -18.258 7.644 14.341 1.00 97.25 328 SER A O 1
ATOM 2584 N N . CYS A 1 329 ? -17.832 9.612 13.335 1.00 97.69 329 CYS A N 1
ATOM 2585 C CA . CYS A 1 329 ? -18.996 9.602 12.454 1.00 97.69 329 CYS A CA 1
ATOM 2586 C C . CYS A 1 329 ? -19.008 8.366 11.544 1.00 97.69 329 CYS A C 1
ATOM 2588 O O . CYS A 1 329 ? -20.015 7.658 11.469 1.00 97.69 329 CYS A O 1
ATOM 2590 N N . ILE A 1 330 ? -17.883 8.070 10.887 1.00 96.94 330 ILE A N 1
ATOM 2591 C CA . ILE A 1 330 ? -17.763 6.937 9.967 1.00 96.94 330 ILE A CA 1
ATOM 2592 C C . ILE A 1 330 ? -17.930 5.619 10.720 1.00 96.94 330 ILE A C 1
ATOM 2594 O O . ILE A 1 330 ? -18.728 4.796 10.267 1.00 96.94 330 ILE A O 1
ATOM 2598 N N . ILE A 1 331 ? -17.268 5.439 11.873 1.00 98.12 331 ILE A N 1
ATOM 2599 C CA . ILE A 1 331 ? -17.396 4.233 12.710 1.00 98.12 331 ILE A CA 1
ATOM 2600 C C . ILE A 1 331 ? -18.874 3.938 12.974 1.00 98.12 331 ILE A C 1
ATOM 2602 O O . ILE A 1 331 ? -19.355 2.845 12.670 1.00 98.12 331 ILE A O 1
ATOM 2606 N N . ARG A 1 332 ? -19.618 4.941 13.451 1.00 97.69 332 ARG A N 1
ATOM 2607 C CA . ARG A 1 332 ? -21.047 4.816 13.772 1.00 97.69 332 ARG A CA 1
ATOM 2608 C C . ARG A 1 332 ? -21.897 4.555 12.529 1.00 97.69 332 ARG A C 1
ATOM 2610 O O . ARG A 1 332 ? -22.779 3.697 12.552 1.00 97.69 332 ARG A O 1
ATOM 2617 N N . LYS A 1 333 ? -21.622 5.264 11.429 1.00 97.44 333 LYS A N 1
ATOM 2618 C CA . LYS A 1 333 ? -22.373 5.174 10.167 1.00 97.44 333 LYS A CA 1
ATOM 2619 C C . LYS A 1 333 ? -22.262 3.796 9.522 1.00 97.44 333 LYS A C 1
ATOM 2621 O O . LYS A 1 333 ? -23.268 3.259 9.058 1.00 97.44 333 LYS A O 1
ATOM 2626 N N . ILE A 1 334 ? -21.056 3.230 9.478 1.00 96.88 334 ILE A N 1
ATOM 2627 C CA . ILE A 1 334 ? -20.799 1.939 8.821 1.00 96.88 334 ILE A CA 1
ATOM 2628 C C . ILE A 1 334 ? -20.799 0.761 9.793 1.00 96.88 334 ILE A C 1
ATOM 2630 O O . ILE A 1 334 ? -20.676 -0.377 9.346 1.00 96.88 334 ILE A O 1
ATOM 2634 N N . LYS A 1 335 ? -20.965 1.035 11.093 1.00 97.12 335 LYS A N 1
ATOM 2635 C CA . LYS A 1 335 ? -20.937 0.047 12.177 1.00 97.12 335 LYS A CA 1
ATOM 2636 C C . LYS A 1 335 ? -19.615 -0.718 12.195 1.00 97.12 335 LYS A C 1
ATOM 2638 O O . LYS A 1 335 ? -19.597 -1.944 12.246 1.00 97.12 335 LYS A O 1
ATOM 2643 N N . ALA A 1 336 ? -18.521 0.032 12.074 1.00 97.81 336 ALA A N 1
ATOM 2644 C CA . ALA A 1 336 ? -17.174 -0.504 12.219 1.00 97.81 336 ALA A CA 1
ATOM 2645 C C . ALA A 1 336 ? -16.951 -0.988 13.659 1.00 97.81 336 ALA A C 1
ATOM 2647 O O . ALA A 1 336 ? -17.584 -0.486 14.588 1.00 97.81 336 ALA A O 1
ATOM 2648 N N . ILE A 1 337 ? -16.021 -1.926 13.847 1.00 97.88 337 ILE A N 1
ATOM 2649 C CA . ILE A 1 337 ? -15.657 -2.421 15.183 1.00 97.88 337 ILE A CA 1
ATOM 2650 C C . ILE A 1 337 ? -14.943 -1.350 16.020 1.00 97.88 337 ILE A C 1
ATOM 2652 O O . ILE A 1 337 ? -14.957 -1.385 17.247 1.00 97.88 337 ILE A O 1
ATOM 2656 N N . GLY A 1 338 ? -14.336 -0.380 15.339 1.00 97.81 338 GLY A N 1
ATOM 2657 C CA . GLY A 1 338 ? -13.581 0.711 15.925 1.00 97.81 338 GLY A CA 1
ATOM 2658 C C . GLY A 1 338 ? -12.777 1.453 14.865 1.00 97.81 338 GLY A C 1
ATOM 2659 O O . GLY A 1 338 ? -12.991 1.283 13.656 1.00 97.81 338 GLY A O 1
ATOM 2660 N N . GLY A 1 339 ? -11.832 2.268 15.317 1.00 98.00 339 GLY A N 1
ATOM 2661 C CA . GLY A 1 339 ? -10.895 2.935 14.430 1.00 98.00 339 GLY A CA 1
ATOM 2662 C C . GLY A 1 339 ? -9.629 3.417 15.116 1.00 98.00 339 GLY A C 1
ATOM 2663 O O . GLY A 1 339 ? -9.635 3.751 16.300 1.00 98.00 339 GLY A O 1
ATOM 2664 N N . ILE A 1 340 ? -8.548 3.453 14.343 1.00 98.62 340 ILE A N 1
ATOM 2665 C CA . ILE A 1 340 ? -7.239 3.946 14.763 1.00 98.62 340 ILE A CA 1
ATOM 2666 C C . ILE A 1 340 ? -7.062 5.365 14.224 1.00 98.62 340 ILE A C 1
ATOM 2668 O O . ILE A 1 340 ? -7.256 5.618 13.034 1.00 98.62 340 ILE A O 1
ATOM 2672 N N . ILE A 1 341 ? -6.704 6.295 15.106 1.00 98.38 341 ILE A N 1
ATOM 2673 C CA . ILE A 1 341 ? -6.514 7.708 14.777 1.00 98.38 341 ILE A CA 1
ATOM 2674 C C . ILE A 1 341 ? -5.078 8.101 15.110 1.00 98.38 341 ILE A C 1
ATOM 2676 O O . ILE A 1 341 ? -4.674 8.090 16.274 1.00 98.38 341 ILE A O 1
ATOM 2680 N N . LEU A 1 342 ? -4.320 8.459 14.082 1.00 98.31 342 LEU A N 1
ATOM 2681 C CA . LEU A 1 342 ? -2.939 8.912 14.162 1.00 98.31 342 LEU A CA 1
ATOM 2682 C C . LEU A 1 342 ? -2.927 10.418 14.431 1.00 98.31 342 LEU A C 1
ATOM 2684 O O . LEU A 1 342 ? -3.098 11.239 13.531 1.00 98.31 342 LEU A O 1
ATOM 2688 N N . THR A 1 343 ? -2.830 10.780 15.705 1.00 95.81 343 THR A N 1
ATOM 2689 C CA . THR A 1 343 ? -2.851 12.168 16.162 1.00 95.81 343 THR A CA 1
ATOM 2690 C C . THR A 1 343 ? -2.303 12.268 17.580 1.00 95.81 343 THR A C 1
ATOM 2692 O O . THR A 1 343 ? -2.610 11.445 18.445 1.00 95.81 343 THR A O 1
ATOM 2695 N N . ALA A 1 344 ? -1.547 13.329 17.852 1.00 94.06 344 ALA A N 1
ATOM 2696 C CA . ALA A 1 344 ? -1.230 13.754 19.215 1.00 94.06 344 ALA A CA 1
ATOM 2697 C C . ALA A 1 344 ? -2.074 14.974 19.643 1.00 94.06 344 ALA A C 1
ATOM 2699 O O . ALA A 1 344 ? -1.748 15.663 20.604 1.00 94.06 344 ALA A O 1
ATOM 2700 N N . SER A 1 345 ? -3.211 15.211 18.977 1.00 93.19 345 SER A N 1
ATOM 2701 C CA . SER A 1 345 ? -4.152 16.299 19.253 1.00 93.19 345 SER A CA 1
ATOM 2702 C C . SER A 1 345 ? -3.479 17.675 19.166 1.00 93.19 345 SER A C 1
ATOM 2704 O O . SER A 1 345 ? -3.114 18.093 18.076 1.00 93.19 345 SER A O 1
ATOM 2706 N N . HIS A 1 346 ? -3.320 18.375 20.292 1.00 92.06 346 HIS A N 1
ATOM 2707 C CA . HIS A 1 346 ? -2.733 19.715 20.354 1.00 92.06 346 HIS A CA 1
ATOM 2708 C C . HIS A 1 346 ? -1.195 19.710 20.390 1.00 92.06 346 HIS A C 1
ATOM 2710 O O . HIS A 1 346 ? -0.584 20.768 20.286 1.00 92.06 346 HIS A O 1
ATOM 2716 N N . ASN A 1 347 ? -0.559 18.545 20.565 1.00 90.81 347 ASN A N 1
ATOM 2717 C CA . ASN A 1 347 ? 0.895 18.448 20.629 1.00 90.81 347 ASN A CA 1
ATOM 2718 C C . ASN A 1 347 ? 1.547 18.752 19.262 1.00 90.81 347 ASN A C 1
ATOM 2720 O O . ASN A 1 347 ? 1.018 18.310 18.226 1.00 90.81 347 ASN A O 1
ATOM 2724 N N . PRO A 1 348 ? 2.722 19.415 19.250 1.00 90.19 348 PRO A N 1
ATOM 2725 C CA . PRO A 1 348 ? 3.434 19.755 18.020 1.00 90.19 348 PRO A CA 1
ATOM 2726 C C . PRO A 1 348 ? 3.805 18.499 17.221 1.00 90.19 348 PRO A C 1
ATOM 2728 O O . PRO A 1 348 ? 4.144 17.467 17.796 1.00 90.19 348 PRO A O 1
ATOM 2731 N N . GLY A 1 349 ? 3.716 18.571 15.892 1.00 86.81 349 GLY A N 1
ATOM 2732 C CA . GLY A 1 349 ? 4.127 17.498 14.979 1.00 86.81 349 GLY A CA 1
ATOM 2733 C C . GLY A 1 349 ? 5.553 17.680 14.446 1.00 86.81 349 GLY A C 1
ATOM 2734 O O . GLY A 1 349 ? 6.252 18.615 14.822 1.00 86.81 349 GLY A O 1
ATOM 2735 N N . GLY A 1 350 ? 5.970 16.792 13.542 1.00 81.44 350 GLY A N 1
ATOM 2736 C CA . GLY A 1 350 ? 7.286 16.839 12.890 1.00 81.44 350 GLY A CA 1
ATOM 2737 C C . GLY A 1 350 ? 8.280 15.799 13.430 1.00 81.44 350 GLY A C 1
ATOM 2738 O O . GLY A 1 350 ? 7.966 15.107 14.405 1.00 81.44 350 GLY A O 1
ATOM 2739 N N . PRO A 1 351 ? 9.479 15.691 12.825 1.00 82.75 351 PRO A N 1
ATOM 2740 C CA . PRO A 1 351 ? 10.516 14.744 13.253 1.00 82.75 351 PRO A CA 1
ATOM 2741 C C . PRO A 1 351 ? 10.941 14.925 14.722 1.00 82.75 351 PRO A C 1
ATOM 2743 O O . PRO A 1 351 ? 11.056 13.953 15.463 1.00 82.75 351 PRO A O 1
ATOM 2746 N N . GLY A 1 352 ? 11.087 16.176 15.180 1.00 86.50 352 GLY A N 1
ATOM 2747 C CA . GLY A 1 352 ? 11.360 16.513 16.589 1.00 86.50 352 GLY A CA 1
ATOM 2748 C C . GLY A 1 352 ? 10.110 16.647 17.474 1.00 86.50 352 GLY A C 1
ATOM 2749 O O . GLY A 1 352 ? 10.218 16.959 18.662 1.00 86.50 352 GLY A O 1
ATOM 2750 N N . GLY A 1 353 ? 8.922 16.457 16.898 1.00 91.12 353 GLY A N 1
ATOM 2751 C CA . GLY A 1 353 ? 7.639 16.631 17.571 1.00 91.12 353 GLY A CA 1
ATOM 2752 C C . GLY A 1 353 ? 7.138 15.371 18.274 1.00 91.12 353 GLY A C 1
ATOM 2753 O O . GLY A 1 353 ? 7.890 14.444 18.589 1.00 91.12 353 GLY A O 1
ATOM 2754 N N . ASP A 1 354 ? 5.832 15.350 18.513 1.00 94.00 354 ASP A N 1
ATOM 2755 C CA . ASP A 1 354 ? 5.110 14.236 19.110 1.00 94.00 354 ASP A CA 1
ATOM 2756 C C . ASP A 1 354 ? 4.231 13.525 18.074 1.00 94.00 354 ASP A C 1
ATOM 2758 O O . ASP A 1 354 ? 3.591 14.134 17.204 1.00 94.00 354 ASP A O 1
ATOM 2762 N N . PHE A 1 355 ? 4.129 12.214 18.246 1.00 97.62 355 PHE A N 1
ATOM 2763 C CA . PHE A 1 355 ? 3.238 11.344 17.503 1.00 97.62 355 PHE A CA 1
ATOM 2764 C C . PHE A 1 355 ? 2.316 10.601 18.473 1.00 97.62 355 PHE A C 1
ATOM 2766 O O . PHE A 1 355 ? 2.635 10.409 19.652 1.00 97.62 355 PHE A O 1
ATOM 2773 N N . GLY A 1 356 ? 1.135 10.211 18.001 1.00 97.25 356 GLY A N 1
ATOM 2774 C CA . GLY A 1 356 ? 0.158 9.555 18.855 1.00 97.25 356 GLY A CA 1
ATOM 2775 C C . GLY A 1 356 ? -0.745 8.600 18.102 1.00 97.25 356 GLY A C 1
ATOM 2776 O O . GLY A 1 356 ? -1.094 8.837 16.949 1.00 97.25 356 GLY A O 1
ATOM 2777 N N . VAL A 1 357 ? -1.131 7.528 18.785 1.00 98.50 357 VAL A N 1
ATOM 2778 C CA . VAL A 1 357 ? -2.041 6.505 18.276 1.00 98.50 357 VAL A CA 1
ATOM 2779 C C . VAL A 1 357 ? -3.212 6.395 19.247 1.00 98.50 357 VAL A C 1
ATOM 2781 O O . VAL A 1 357 ? -3.055 5.991 20.401 1.00 98.50 357 VAL A O 1
ATOM 2784 N N . LYS A 1 358 ? -4.400 6.786 18.785 1.00 97.56 358 LYS A N 1
ATOM 2785 C CA . LYS A 1 358 ? -5.666 6.659 19.515 1.00 97.56 358 LYS A CA 1
ATOM 2786 C C . LYS A 1 358 ? -6.461 5.491 18.961 1.00 97.56 358 LYS A C 1
ATOM 2788 O O . LYS A 1 358 ? -6.515 5.312 17.748 1.00 97.56 358 LYS A O 1
ATOM 2793 N N . PHE A 1 359 ? -7.139 4.764 19.839 1.00 98.00 359 PHE A N 1
ATOM 2794 C CA . PHE A 1 359 ? -8.099 3.741 19.448 1.00 98.00 359 PHE A CA 1
ATOM 2795 C C . PHE A 1 359 ? -9.499 4.123 19.933 1.00 98.00 359 PHE A C 1
ATOM 2797 O O . PHE A 1 359 ? -9.714 4.356 21.127 1.00 98.00 359 PHE A O 1
ATOM 2804 N N . ASN A 1 360 ? -10.438 4.199 18.994 1.00 98.00 360 ASN A N 1
ATOM 2805 C CA . ASN A 1 360 ? -11.859 4.384 19.253 1.00 98.00 360 ASN A CA 1
ATOM 2806 C C . ASN A 1 360 ? -12.590 3.052 19.054 1.00 98.00 360 ASN A C 1
ATOM 2808 O O . ASN A 1 360 ? -12.284 2.312 18.120 1.00 98.00 360 ASN A O 1
ATOM 2812 N N . VAL A 1 361 ? -13.588 2.774 19.890 1.00 96.75 361 VAL A N 1
ATOM 2813 C CA . VAL A 1 361 ? -14.374 1.527 19.847 1.00 96.75 361 VAL A CA 1
ATOM 2814 C C . VAL A 1 361 ? -15.655 1.688 19.014 1.00 96.75 361 VAL A C 1
ATOM 2816 O O . VAL A 1 361 ? -15.930 2.758 18.468 1.00 96.75 361 VAL A O 1
ATOM 2819 N N . ALA A 1 362 ? -16.461 0.628 18.901 1.00 96.81 362 ALA A N 1
ATOM 2820 C CA . ALA A 1 362 ? -17.617 0.535 17.999 1.00 96.81 362 ALA A CA 1
ATOM 2821 C C . ALA A 1 362 ? -18.691 1.632 18.166 1.00 96.81 362 ALA A C 1
ATOM 2823 O O . ALA A 1 362 ? -19.425 1.936 17.224 1.00 96.81 362 ALA A O 1
ATOM 2824 N N . ASN A 1 363 ? -18.795 2.263 19.342 1.00 95.31 363 ASN A N 1
ATOM 2825 C CA . ASN A 1 363 ? -19.715 3.388 19.557 1.00 95.31 363 ASN A CA 1
ATOM 2826 C C . ASN A 1 363 ? -19.216 4.711 18.927 1.00 95.31 363 ASN A C 1
ATOM 2828 O O . ASN A 1 363 ? -19.957 5.699 18.917 1.00 95.31 363 ASN A O 1
ATOM 2832 N N . GLY A 1 364 ? -17.991 4.723 18.388 1.00 94.06 364 GLY A N 1
ATOM 2833 C CA . GLY A 1 364 ? -17.303 5.874 17.803 1.00 94.06 364 GLY A CA 1
ATOM 2834 C C . GLY A 1 364 ? -16.541 6.735 18.813 1.00 94.06 364 GLY A C 1
ATOM 2835 O O . GLY A 1 364 ? -15.874 7.685 18.402 1.00 94.06 364 GLY A O 1
ATOM 2836 N N . GLY A 1 365 ? -16.639 6.441 20.108 1.00 93.50 365 GLY A N 1
ATOM 2837 C CA . GLY A 1 365 ? -15.952 7.142 21.190 1.00 93.50 365 GLY A CA 1
ATOM 2838 C C . GLY A 1 365 ? -14.567 6.564 21.500 1.00 93.50 365 GLY A C 1
ATOM 2839 O O . GLY A 1 365 ? -14.191 5.533 20.934 1.00 93.50 365 GLY A O 1
ATOM 2840 N N . PRO A 1 366 ? -13.796 7.228 22.380 1.00 94.12 366 PRO A N 1
ATOM 2841 C CA . PRO A 1 366 ? -12.502 6.728 22.838 1.00 94.12 366 PRO A CA 1
ATOM 2842 C C . PRO A 1 366 ? -12.643 5.381 23.561 1.00 94.12 366 PRO A C 1
ATOM 2844 O O . PRO A 1 366 ? -13.721 5.022 24.039 1.00 94.12 366 PRO A O 1
ATOM 2847 N N . SER A 1 367 ? -11.540 4.637 23.630 1.00 94.25 367 SER A N 1
ATOM 2848 C CA . SER A 1 367 ? -11.495 3.360 24.347 1.00 94.25 367 SER A CA 1
ATOM 2849 C C . SER A 1 367 ? -11.808 3.535 25.839 1.00 94.25 367 SER A C 1
ATOM 2851 O O . SER A 1 367 ? -11.218 4.418 26.462 1.00 94.25 367 SER A O 1
ATOM 2853 N N . PRO A 1 368 ? -12.698 2.711 26.423 1.00 93.94 368 PRO A N 1
ATOM 2854 C CA . PRO A 1 368 ? -12.901 2.675 27.869 1.00 93.94 368 PRO A CA 1
ATOM 2855 C C . PRO A 1 368 ? -11.687 2.057 28.579 1.00 93.94 368 PRO A C 1
ATOM 2857 O O . PRO A 1 368 ? -10.895 1.348 27.951 1.00 93.94 368 PRO A O 1
ATOM 2860 N N . ASP A 1 369 ? -11.583 2.260 29.895 1.00 94.25 369 ASP A N 1
ATOM 2861 C CA . ASP A 1 369 ? -10.460 1.765 30.709 1.00 94.25 369 ASP A CA 1
ATOM 2862 C C . ASP A 1 369 ? -10.248 0.253 30.573 1.00 94.25 369 ASP A C 1
ATOM 2864 O O . ASP A 1 369 ? -9.117 -0.206 30.459 1.00 94.25 369 ASP A O 1
ATOM 2868 N N . THR A 1 370 ? -11.329 -0.520 30.439 1.00 95.06 370 THR A N 1
ATOM 2869 C CA . THR A 1 370 ? -11.264 -1.972 30.208 1.00 95.06 370 THR A CA 1
ATOM 2870 C C . THR A 1 370 ? -10.483 -2.345 28.945 1.00 95.06 370 THR A C 1
ATOM 2872 O O . THR A 1 370 ? -9.721 -3.310 28.942 1.00 95.06 370 THR A O 1
ATOM 2875 N N . VAL A 1 371 ? -10.640 -1.576 27.865 1.00 95.50 371 VAL A N 1
ATOM 2876 C CA . VAL A 1 371 ? -9.904 -1.781 26.609 1.00 95.50 371 VAL A CA 1
ATOM 2877 C C . VAL A 1 371 ? -8.477 -1.252 26.738 1.00 95.50 371 VAL A C 1
ATOM 2879 O O . VAL A 1 371 ? -7.547 -1.906 26.272 1.00 95.50 371 VAL A O 1
ATOM 2882 N N . ILE A 1 372 ? -8.286 -0.110 27.404 1.00 95.75 372 ILE A N 1
ATOM 2883 C CA . ILE A 1 372 ? -6.960 0.472 27.672 1.00 95.75 372 ILE A CA 1
ATOM 2884 C C . ILE A 1 372 ? -6.084 -0.506 28.465 1.00 95.75 372 ILE A C 1
ATOM 2886 O O . ILE A 1 372 ? -4.935 -0.745 28.085 1.00 95.75 372 ILE A O 1
ATOM 2890 N N . ASP A 1 373 ? -6.626 -1.105 29.525 1.00 96.38 373 ASP A N 1
ATOM 2891 C CA . ASP A 1 373 ? -5.924 -2.080 30.355 1.00 96.38 373 ASP A CA 1
ATOM 2892 C C . ASP A 1 373 ? -5.625 -3.367 29.584 1.00 96.38 373 ASP A C 1
ATOM 2894 O O . ASP A 1 373 ? -4.508 -3.875 29.675 1.00 96.38 373 ASP A O 1
ATOM 2898 N N . LYS A 1 374 ? -6.558 -3.848 28.749 1.00 96.81 374 LYS A N 1
ATOM 2899 C CA . LYS A 1 374 ? -6.322 -5.011 27.876 1.00 96.81 374 LYS A CA 1
ATOM 2900 C C . LYS A 1 374 ? -5.185 -4.749 26.883 1.00 96.81 374 LYS A C 1
ATOM 2902 O O . LYS A 1 374 ? -4.309 -5.595 26.734 1.00 96.81 374 LYS A O 1
ATOM 2907 N N . ILE A 1 375 ? -5.152 -3.573 26.246 1.00 97.81 375 ILE A N 1
ATOM 2908 C CA . ILE A 1 375 ? -4.055 -3.175 25.344 1.00 97.81 375 ILE A CA 1
ATOM 2909 C C . ILE A 1 375 ? -2.722 -3.150 26.101 1.00 97.81 375 ILE A C 1
ATOM 2911 O O . ILE A 1 375 ? -1.741 -3.710 25.619 1.00 97.81 375 ILE A O 1
ATOM 2915 N N . ALA A 1 376 ? -2.691 -2.542 27.290 1.00 97.12 376 ALA A N 1
ATOM 2916 C CA . ALA A 1 376 ? -1.479 -2.436 28.101 1.00 97.12 376 ALA A CA 1
ATOM 2917 C C . ALA A 1 376 ? -0.987 -3.794 28.630 1.00 97.12 376 ALA A C 1
ATOM 2919 O O . ALA A 1 376 ? 0.216 -4.005 28.772 1.00 97.12 376 ALA A O 1
ATOM 2920 N N . GLN A 1 377 ? -1.902 -4.713 28.941 1.00 97.31 377 GLN A N 1
ATOM 2921 C CA . GLN A 1 377 ? -1.554 -6.070 29.349 1.00 97.31 377 GLN A CA 1
ATOM 2922 C C . GLN A 1 377 ? -0.911 -6.828 28.188 1.00 97.31 377 GLN A C 1
ATOM 2924 O O . GLN A 1 377 ? 0.165 -7.391 28.365 1.00 97.31 377 GLN A O 1
ATOM 2929 N N . VAL A 1 378 ? -1.526 -6.788 27.000 1.00 97.38 378 VAL A N 1
ATOM 2930 C CA . VAL A 1 378 ? -0.977 -7.449 25.810 1.00 97.38 378 VAL A CA 1
ATOM 2931 C C . VAL A 1 378 ? 0.388 -6.869 25.443 1.00 97.38 378 VAL A C 1
ATOM 2933 O O . VAL A 1 378 ? 1.312 -7.632 25.187 1.00 97.38 378 VAL A O 1
ATOM 2936 N N . SER A 1 379 ? 0.558 -5.543 25.473 1.00 97.50 379 SER A N 1
ATOM 2937 C CA . SER A 1 379 ? 1.820 -4.908 25.067 1.00 97.50 379 SER A CA 1
ATOM 2938 C C . SER A 1 379 ? 3.013 -5.289 25.948 1.00 97.50 379 SER A C 1
ATOM 2940 O O . SER A 1 379 ? 4.150 -5.275 25.479 1.00 97.50 379 SER A O 1
ATOM 2942 N N . ARG A 1 380 ? 2.765 -5.628 27.220 1.00 97.19 380 ARG A N 1
ATOM 2943 C CA . ARG A 1 380 ? 3.792 -6.038 28.194 1.00 97.19 380 ARG A CA 1
ATOM 2944 C C . ARG A 1 380 ? 4.216 -7.496 28.065 1.00 97.19 380 ARG A C 1
ATOM 2946 O O . ARG A 1 380 ? 5.260 -7.861 28.590 1.00 97.19 380 ARG A O 1
ATOM 2953 N N . THR A 1 381 ? 3.422 -8.321 27.393 1.00 97.25 381 THR A N 1
ATOM 2954 C CA . THR A 1 381 ? 3.685 -9.759 27.239 1.00 97.25 381 THR A CA 1
ATOM 2955 C C . THR A 1 381 ? 3.759 -10.174 25.770 1.00 97.25 381 THR A C 1
ATOM 2957 O O . THR A 1 381 ? 3.618 -11.352 25.464 1.00 97.25 381 THR A O 1
ATOM 2960 N N . LEU A 1 382 ? 3.890 -9.217 24.845 1.00 97.81 382 LEU A N 1
ATOM 2961 C CA . LEU A 1 382 ? 3.894 -9.496 23.414 1.00 97.81 382 LEU A CA 1
ATOM 2962 C C . LEU A 1 382 ? 5.248 -10.069 22.975 1.00 97.81 382 LEU A C 1
ATOM 2964 O O . LEU A 1 382 ? 6.267 -9.387 23.076 1.00 97.81 382 LEU A O 1
ATOM 2968 N N . GLU A 1 383 ? 5.229 -11.286 22.439 1.00 98.00 383 GLU A N 1
ATOM 2969 C CA . GLU A 1 383 ? 6.422 -11.997 21.950 1.00 98.00 383 GLU A CA 1
ATOM 2970 C C . GLU A 1 383 ? 6.507 -12.017 20.418 1.00 98.00 383 GLU A C 1
ATOM 2972 O O . GLU A 1 383 ? 7.591 -12.094 19.848 1.00 98.00 383 GLU A O 1
ATOM 2977 N N . GLU A 1 384 ? 5.380 -11.856 19.723 1.00 97.62 384 GLU A N 1
ATOM 2978 C CA . GLU A 1 384 ? 5.335 -11.837 18.262 1.00 97.62 384 GLU A CA 1
ATOM 2979 C C . GLU A 1 384 ? 4.178 -10.992 17.719 1.00 97.62 384 GLU A C 1
ATOM 2981 O O . GLU A 1 384 ? 3.202 -10.697 18.414 1.00 97.62 384 GLU A O 1
ATOM 2986 N N . TYR A 1 385 ? 4.284 -10.597 16.452 1.00 97.62 385 TYR A N 1
ATOM 2987 C CA . TYR A 1 385 ? 3.197 -9.964 15.710 1.00 97.62 385 TYR A CA 1
ATOM 2988 C C . TYR A 1 385 ? 3.108 -10.491 14.278 1.00 97.62 385 TYR A C 1
ATOM 2990 O O . TYR A 1 385 ? 4.106 -10.911 13.693 1.00 97.62 385 TYR A O 1
ATOM 2998 N N . ALA A 1 386 ? 1.906 -10.433 13.703 1.00 95.38 386 ALA A N 1
ATOM 2999 C CA . ALA A 1 386 ? 1.660 -10.815 12.316 1.00 95.38 386 ALA A CA 1
ATOM 3000 C C . ALA A 1 386 ? 1.587 -9.572 11.418 1.00 95.38 386 ALA A C 1
ATOM 3002 O O . ALA A 1 386 ? 0.887 -8.603 11.730 1.00 95.38 386 ALA A O 1
ATOM 3003 N N . ILE A 1 387 ? 2.291 -9.608 10.289 1.00 93.12 387 ILE A N 1
ATOM 3004 C CA . ILE A 1 387 ? 2.326 -8.528 9.300 1.00 93.12 387 ILE A CA 1
ATOM 3005 C C . ILE A 1 387 ? 2.432 -9.116 7.889 1.00 93.12 387 ILE A C 1
ATOM 3007 O O . ILE A 1 387 ? 3.050 -10.159 7.691 1.00 93.12 387 ILE A O 1
ATOM 3011 N N . PHE A 1 388 ? 1.816 -8.474 6.898 1.00 86.38 388 PHE A N 1
ATOM 3012 C CA . PHE A 1 388 ? 2.104 -8.802 5.502 1.00 86.38 388 PHE A CA 1
ATOM 3013 C C . PHE A 1 388 ? 3.466 -8.236 5.114 1.00 86.38 388 PHE A C 1
ATOM 3015 O O . PHE A 1 388 ? 3.750 -7.072 5.397 1.00 86.38 388 PHE A O 1
ATOM 3022 N N . GLU A 1 389 ? 4.292 -9.042 4.454 1.00 67.94 389 GLU A N 1
ATOM 3023 C CA . GLU A 1 389 ? 5.572 -8.566 3.939 1.00 67.94 389 GLU A CA 1
ATOM 3024 C C . GLU A 1 389 ? 5.332 -7.500 2.861 1.00 67.94 389 GLU A C 1
ATOM 3026 O O . GLU A 1 389 ? 4.599 -7.725 1.892 1.00 67.94 389 GLU A O 1
ATOM 3031 N N . ILE A 1 390 ? 5.937 -6.320 3.033 1.00 62.16 390 ILE A N 1
ATOM 3032 C CA . ILE A 1 390 ? 6.072 -5.370 1.931 1.00 62.16 390 ILE A CA 1
ATOM 3033 C C . ILE A 1 390 ? 7.004 -6.035 0.936 1.00 62.16 390 ILE A C 1
ATOM 3035 O O . ILE A 1 390 ? 8.195 -6.185 1.196 1.00 62.16 390 ILE A O 1
ATOM 3039 N N . VAL A 1 391 ? 6.452 -6.442 -0.198 1.00 62.47 391 VAL A N 1
ATOM 3040 C CA . VAL A 1 391 ? 7.263 -6.877 -1.324 1.00 62.47 391 VAL A CA 1
ATOM 3041 C C . VAL A 1 391 ? 8.119 -5.686 -1.740 1.00 62.47 391 VAL A C 1
ATOM 3043 O O . VAL A 1 391 ? 7.577 -4.633 -2.081 1.00 62.47 391 VAL A O 1
ATOM 3046 N N . ASP A 1 392 ? 9.442 -5.841 -1.685 1.00 69.88 392 ASP A N 1
ATOM 3047 C CA . ASP A 1 392 ? 10.350 -4.851 -2.251 1.00 69.88 392 ASP A CA 1
ATOM 3048 C C . ASP A 1 392 ? 9.939 -4.587 -3.704 1.00 69.88 392 ASP A C 1
ATOM 3050 O O . ASP A 1 392 ? 9.790 -5.519 -4.501 1.00 69.88 392 ASP A O 1
ATOM 3054 N N . SER A 1 393 ? 9.726 -3.310 -4.031 1.00 72.12 393 SER A N 1
ATOM 3055 C CA . SER A 1 393 ? 9.191 -2.888 -5.327 1.00 72.12 393 SER A CA 1
ATOM 3056 C C . SER A 1 393 ? 10.012 -3.405 -6.510 1.00 72.12 393 SER A C 1
ATOM 3058 O O . SER A 1 393 ? 9.493 -3.477 -7.620 1.00 72.12 393 SER A O 1
ATOM 3060 N N . VAL A 1 394 ? 11.286 -3.749 -6.298 1.00 82.75 394 VAL A N 1
ATOM 3061 C CA . VAL A 1 394 ? 12.221 -4.154 -7.343 1.00 82.75 394 VAL A CA 1
ATOM 3062 C C . VAL A 1 394 ? 12.577 -5.639 -7.262 1.00 82.75 394 VAL A C 1
ATOM 3064 O O . VAL A 1 394 ? 12.752 -6.254 -8.308 1.00 82.75 394 VAL A O 1
ATOM 3067 N N . GLU A 1 395 ? 12.670 -6.247 -6.080 1.00 80.56 395 GLU A N 1
ATOM 3068 C CA . GLU A 1 395 ? 13.319 -7.555 -5.892 1.00 80.56 395 GLU A CA 1
ATOM 3069 C C . GLU A 1 395 ? 12.642 -8.699 -6.669 1.00 80.56 395 GLU A C 1
ATOM 3071 O O . GLU A 1 395 ? 13.326 -9.477 -7.337 1.00 80.56 395 GLU A O 1
ATOM 3076 N N . LEU A 1 396 ? 11.305 -8.793 -6.677 1.00 78.00 396 LEU A N 1
ATOM 3077 C CA . LEU A 1 396 ? 10.614 -9.822 -7.475 1.00 78.00 396 LEU A CA 1
ATOM 3078 C C . LEU A 1 396 ? 10.835 -9.631 -8.980 1.00 78.00 396 LEU A C 1
ATOM 3080 O O . LEU A 1 396 ? 11.050 -10.601 -9.710 1.00 78.00 396 LEU A O 1
ATOM 3084 N N . TYR A 1 397 ? 10.802 -8.383 -9.444 1.00 83.38 397 TYR A N 1
ATOM 3085 C CA . TYR A 1 397 ? 11.037 -8.054 -10.846 1.00 83.38 397 TYR A CA 1
ATOM 3086 C C . TYR A 1 397 ? 12.498 -8.304 -11.245 1.00 83.38 397 TYR A C 1
ATOM 3088 O O . TYR A 1 397 ? 12.765 -8.888 -12.292 1.00 83.38 397 TYR A O 1
ATOM 3096 N N . LEU A 1 398 ? 13.448 -7.943 -10.384 1.00 88.50 398 LEU A N 1
ATOM 3097 C CA . LEU A 1 398 ? 14.870 -8.228 -10.544 1.00 88.50 398 LEU A CA 1
ATOM 3098 C C . LEU A 1 398 ? 15.120 -9.736 -10.657 1.00 88.50 398 LEU A C 1
ATOM 3100 O O . LEU A 1 398 ? 15.835 -10.173 -11.557 1.00 88.50 398 LEU A O 1
ATOM 3104 N N . ASN A 1 399 ? 14.479 -10.542 -9.810 1.00 85.62 399 ASN A N 1
ATOM 3105 C CA . ASN A 1 399 ? 14.571 -11.997 -9.891 1.00 85.62 399 ASN A CA 1
ATOM 3106 C C . ASN A 1 399 ? 14.036 -12.539 -11.220 1.00 85.62 399 ASN A C 1
ATOM 3108 O O . ASN A 1 399 ? 14.690 -13.387 -11.824 1.00 85.62 399 ASN A O 1
ATOM 3112 N N . LEU A 1 400 ? 12.922 -12.008 -11.732 1.00 88.25 400 LEU A N 1
ATOM 3113 C CA . LEU A 1 400 ? 12.453 -12.341 -13.079 1.00 88.25 400 LEU A CA 1
ATOM 3114 C C . LEU A 1 400 ? 13.499 -11.969 -14.143 1.00 88.25 400 LEU A C 1
ATOM 3116 O O . LEU A 1 400 ? 13.833 -12.804 -14.983 1.00 88.25 400 LEU A O 1
ATOM 3120 N N . LEU A 1 401 ? 14.066 -10.760 -14.098 1.00 92.50 401 LEU A N 1
ATOM 3121 C CA . LEU A 1 401 ? 15.080 -10.329 -15.066 1.00 92.50 401 LEU A CA 1
ATOM 3122 C C . LEU A 1 401 ? 16.335 -11.208 -15.048 1.00 92.50 401 LEU A C 1
ATOM 3124 O O . LEU A 1 401 ? 16.860 -11.509 -16.121 1.00 92.50 401 LEU A O 1
ATOM 3128 N N . ARG A 1 402 ? 16.776 -11.674 -13.870 1.00 92.19 402 ARG A N 1
ATOM 3129 C CA . ARG A 1 402 ? 17.894 -12.626 -13.727 1.00 92.19 402 ARG A CA 1
ATOM 3130 C C . ARG A 1 402 ? 17.634 -13.945 -14.464 1.00 92.19 402 ARG A C 1
ATOM 3132 O O . ARG A 1 402 ? 18.577 -14.571 -14.932 1.00 92.19 402 ARG A O 1
ATOM 3139 N N . THR A 1 403 ? 16.372 -14.364 -14.598 1.00 92.69 403 THR A N 1
ATOM 3140 C CA . THR A 1 403 ? 16.018 -15.561 -15.387 1.00 92.69 403 THR A CA 1
ATOM 3141 C C . THR A 1 403 ? 15.986 -15.307 -16.896 1.00 92.69 403 THR A C 1
ATOM 3143 O O . THR A 1 403 ? 16.084 -16.252 -17.677 1.00 92.69 403 THR A O 1
ATOM 3146 N N . ILE A 1 404 ? 15.848 -14.046 -17.323 1.00 93.69 404 ILE A N 1
ATOM 3147 C CA . ILE A 1 404 ? 15.688 -13.677 -18.735 1.00 93.69 404 ILE A CA 1
ATOM 3148 C C . ILE A 1 404 ? 17.036 -13.339 -19.386 1.00 93.69 404 ILE A C 1
ATOM 3150 O O . ILE A 1 404 ? 17.319 -13.787 -20.504 1.00 93.69 404 ILE A O 1
ATOM 3154 N N . PHE A 1 405 ? 17.857 -12.544 -18.696 1.00 96.69 405 PHE A N 1
ATOM 3155 C CA . PHE A 1 405 ? 19.098 -11.963 -19.210 1.00 96.69 405 PHE A CA 1
ATOM 3156 C C . PHE A 1 405 ? 20.346 -12.553 -18.546 1.00 96.69 405 PHE A C 1
ATOM 3158 O O . PHE A 1 405 ? 20.312 -13.012 -17.409 1.00 96.69 405 PHE A O 1
ATOM 3165 N N . ASP A 1 406 ? 21.480 -12.480 -19.245 1.00 97.00 406 ASP A N 1
ATOM 3166 C CA . ASP A 1 406 ? 22.785 -12.835 -18.683 1.00 97.00 406 ASP A CA 1
ATOM 3167 C C . ASP A 1 406 ? 23.373 -11.641 -17.915 1.00 97.00 406 ASP A C 1
ATOM 3169 O O . ASP A 1 406 ? 23.993 -10.742 -18.487 1.00 97.00 406 ASP A O 1
ATOM 3173 N N . PHE A 1 407 ? 23.155 -11.623 -16.600 1.00 97.31 407 PHE A N 1
ATOM 3174 C CA . PHE A 1 407 ? 23.629 -10.543 -15.732 1.00 97.31 407 PHE A CA 1
ATOM 3175 C C . PHE A 1 407 ? 25.157 -10.483 -15.651 1.00 97.31 407 PHE A C 1
ATOM 3177 O O . PHE A 1 407 ? 25.704 -9.396 -15.480 1.00 97.31 407 PHE A O 1
ATOM 3184 N N . SER A 1 408 ? 25.856 -11.611 -15.816 1.00 96.25 408 SER A N 1
ATOM 3185 C CA . SER A 1 408 ? 27.320 -11.623 -15.807 1.00 96.25 408 SER A CA 1
ATOM 3186 C C . SER A 1 408 ? 27.863 -10.892 -17.029 1.00 96.25 408 SER A C 1
ATOM 3188 O O . SER A 1 408 ? 28.725 -10.027 -16.891 1.00 96.25 408 SER A O 1
ATOM 3190 N N . ALA A 1 409 ? 27.327 -11.192 -18.215 1.00 96.06 409 ALA A N 1
ATOM 3191 C CA . ALA A 1 409 ? 27.735 -10.533 -19.452 1.00 96.06 409 ALA A CA 1
ATOM 3192 C C . ALA A 1 409 ? 27.432 -9.024 -19.428 1.00 96.06 409 ALA A C 1
ATOM 3194 O O . ALA A 1 409 ? 28.286 -8.215 -19.791 1.00 96.06 409 ALA A O 1
ATOM 3195 N N . ILE A 1 410 ? 26.243 -8.634 -18.952 1.00 96.94 410 ILE A N 1
ATOM 3196 C CA . ILE A 1 410 ? 25.855 -7.218 -18.848 1.00 96.94 410 ILE A CA 1
ATOM 3197 C C . ILE A 1 410 ? 26.736 -6.486 -17.831 1.00 96.94 410 ILE A C 1
ATOM 3199 O O . ILE A 1 410 ? 27.207 -5.386 -18.108 1.00 96.94 410 ILE A O 1
ATOM 3203 N N . LYS A 1 411 ? 27.018 -7.100 -16.678 1.00 96.88 411 LYS A N 1
ATOM 3204 C CA . LYS A 1 411 ? 27.919 -6.524 -15.676 1.00 96.88 411 LYS A CA 1
ATOM 3205 C C . LYS A 1 411 ? 29.317 -6.307 -16.248 1.00 96.88 411 LYS A C 1
ATOM 3207 O O . LYS A 1 411 ? 29.845 -5.208 -16.139 1.00 96.88 411 LYS A O 1
ATOM 3212 N N . SER A 1 412 ? 29.880 -7.293 -16.950 1.00 96.31 412 SER A N 1
ATOM 3213 C CA . SER A 1 412 ? 31.174 -7.138 -17.629 1.00 96.31 412 SER A CA 1
ATOM 3214 C C . SER A 1 412 ? 31.181 -6.002 -18.658 1.00 96.31 412 SER A C 1
ATOM 3216 O O . SER A 1 412 ? 32.178 -5.288 -18.752 1.00 96.31 412 SER A O 1
ATOM 3218 N N . LEU A 1 413 ? 30.080 -5.792 -19.386 1.00 96.38 413 LEU A N 1
ATOM 3219 C CA . LEU A 1 413 ? 29.937 -4.677 -20.329 1.00 96.38 413 LEU A CA 1
ATOM 3220 C C . LEU A 1 413 ? 29.930 -3.308 -19.626 1.00 96.38 413 LEU A C 1
ATOM 3222 O O . LEU A 1 413 ? 30.443 -2.333 -20.173 1.00 96.38 413 LEU A O 1
ATOM 3226 N N . LEU A 1 414 ? 29.355 -3.224 -18.425 1.00 96.06 414 LEU A N 1
ATOM 3227 C CA . LEU A 1 414 ? 29.198 -1.970 -17.681 1.00 96.06 414 LEU A CA 1
ATOM 3228 C C . LEU A 1 414 ? 30.370 -1.654 -16.741 1.00 96.06 414 LEU A C 1
ATOM 3230 O O . LEU A 1 414 ? 30.544 -0.492 -16.385 1.00 96.06 414 LEU A O 1
ATOM 3234 N N . THR A 1 415 ? 31.178 -2.648 -16.359 1.00 95.00 415 THR A N 1
ATOM 3235 C CA . THR A 1 415 ? 32.296 -2.476 -15.409 1.00 95.00 415 THR A CA 1
ATOM 3236 C C . THR A 1 415 ? 33.676 -2.796 -15.987 1.00 95.00 415 THR A C 1
ATOM 3238 O O . THR A 1 415 ? 34.675 -2.660 -15.283 1.00 95.00 415 THR A O 1
ATOM 3241 N N . GLY A 1 416 ? 33.757 -3.309 -17.218 1.00 87.19 416 GLY A N 1
ATOM 3242 C CA . GLY A 1 416 ? 35.013 -3.728 -17.844 1.00 87.19 416 GLY A CA 1
ATOM 3243 C C . GLY A 1 416 ? 35.970 -2.570 -18.178 1.00 87.19 416 GLY A C 1
ATOM 3244 O O . GLY A 1 416 ? 35.601 -1.401 -18.082 1.00 87.19 416 GLY A O 1
ATOM 3245 N N . PRO A 1 417 ? 37.208 -2.868 -18.621 1.00 85.88 417 PRO A N 1
ATOM 3246 C CA . PRO A 1 417 ? 38.177 -1.840 -19.023 1.00 85.88 417 PRO A CA 1
ATOM 3247 C C . PRO A 1 417 ? 37.677 -0.980 -20.197 1.00 85.88 417 PRO A C 1
ATOM 3249 O O . PRO A 1 417 ? 37.982 0.207 -20.267 1.00 85.88 417 PRO A O 1
ATOM 3252 N N . GLU A 1 418 ? 36.851 -1.561 -21.071 1.00 90.56 418 GLU A N 1
ATOM 3253 C CA . GLU A 1 418 ? 36.130 -0.876 -22.150 1.00 90.56 418 GLU A CA 1
ATOM 3254 C C . GLU A 1 418 ? 34.658 -0.646 -21.768 1.00 90.56 418 GLU A C 1
ATOM 3256 O O . GLU A 1 418 ? 33.749 -0.943 -22.541 1.00 90.56 418 GLU A O 1
ATOM 3261 N N . GLN A 1 419 ? 34.408 -0.175 -20.538 1.00 92.19 419 GLN A N 1
ATOM 3262 C CA . GLN A 1 419 ? 33.045 0.001 -20.031 1.00 92.19 419 GLN A CA 1
ATOM 3263 C C . GLN A 1 419 ? 32.169 0.819 -20.990 1.00 92.19 419 GLN A C 1
ATOM 3265 O O . GLN A 1 419 ? 32.522 1.928 -21.416 1.00 92.19 419 GLN A O 1
ATOM 3270 N N . LEU A 1 420 ? 30.973 0.302 -21.269 1.00 95.12 420 LEU A N 1
ATOM 3271 C CA . LEU A 1 420 ? 29.959 1.051 -21.990 1.00 95.12 420 LEU A CA 1
ATOM 3272 C C . LEU A 1 420 ? 29.452 2.187 -21.097 1.00 95.12 420 LEU A C 1
ATOM 3274 O O . LEU A 1 420 ? 28.819 1.967 -20.063 1.00 95.12 420 LEU A O 1
ATOM 3278 N N . LYS A 1 421 ? 29.706 3.427 -21.514 1.00 94.19 421 LYS A N 1
ATOM 3279 C CA . LYS A 1 421 ? 29.206 4.614 -20.816 1.00 94.19 421 LYS A CA 1
ATOM 3280 C C . LYS A 1 421 ? 27.733 4.809 -21.148 1.00 94.19 421 LYS A C 1
ATOM 3282 O O . LYS A 1 421 ? 27.390 5.157 -22.275 1.00 94.19 421 LYS A O 1
ATOM 3287 N N . ILE A 1 422 ? 26.875 4.612 -20.154 1.00 94.56 422 ILE A N 1
ATOM 3288 C CA . ILE A 1 422 ? 25.425 4.762 -20.287 1.00 94.56 422 ILE A CA 1
ATOM 3289 C C . ILE A 1 422 ? 24.900 5.937 -19.463 1.00 94.56 422 ILE A C 1
ATOM 3291 O O . ILE A 1 422 ? 25.498 6.345 -18.467 1.00 94.56 422 ILE A O 1
ATOM 3295 N N . ARG A 1 423 ? 23.745 6.461 -19.876 1.00 93.56 423 ARG A N 1
ATOM 3296 C CA . ARG A 1 423 ? 22.971 7.455 -19.134 1.00 93.56 423 ARG A CA 1
ATOM 3297 C C . ARG A 1 423 ? 21.496 7.092 -19.234 1.00 93.56 423 ARG A C 1
ATOM 3299 O O . ARG A 1 423 ? 20.959 7.026 -20.334 1.00 93.56 423 ARG A O 1
ATOM 3306 N N . ILE A 1 424 ? 20.865 6.844 -18.094 1.00 93.94 424 ILE A N 1
ATOM 3307 C CA . ILE A 1 424 ? 19.480 6.397 -17.988 1.00 93.94 424 ILE A CA 1
ATOM 3308 C C . ILE A 1 424 ? 18.711 7.435 -17.184 1.00 93.94 424 ILE A C 1
ATOM 3310 O O . ILE A 1 424 ? 18.967 7.632 -15.996 1.00 93.94 424 ILE A O 1
ATOM 3314 N N . ASP A 1 425 ? 17.789 8.115 -17.854 1.00 91.88 425 ASP A N 1
ATOM 3315 C CA . ASP A 1 425 ? 16.941 9.137 -17.257 1.00 91.88 425 ASP A CA 1
ATOM 3316 C C . ASP A 1 425 ? 15.582 8.531 -16.901 1.00 91.88 425 ASP A C 1
ATOM 3318 O O . ASP A 1 425 ? 14.835 8.102 -17.779 1.00 91.88 425 ASP A O 1
ATOM 3322 N N . ALA A 1 426 ? 15.278 8.463 -15.606 1.00 90.00 426 ALA A N 1
ATOM 3323 C CA . ALA A 1 426 ? 13.995 7.962 -15.120 1.00 90.00 426 ALA A CA 1
ATOM 3324 C C . ALA A 1 426 ? 12.918 9.054 -15.028 1.00 90.00 426 ALA A C 1
ATOM 3326 O O . ALA A 1 426 ? 11.809 8.766 -14.578 1.00 90.00 426 ALA A O 1
ATOM 3327 N N . MET A 1 427 ? 13.242 10.293 -15.418 1.00 87.12 427 MET A N 1
ATOM 3328 C CA . MET A 1 427 ? 12.327 11.434 -15.483 1.00 87.12 427 MET A CA 1
ATOM 3329 C C . MET A 1 427 ? 11.555 11.683 -14.182 1.00 87.12 427 MET A C 1
ATOM 3331 O O . MET A 1 427 ? 10.362 11.974 -14.201 1.00 87.12 427 MET A O 1
ATOM 3335 N N . ASN A 1 428 ? 12.219 11.483 -13.039 1.00 84.25 428 ASN A N 1
ATOM 3336 C CA . ASN A 1 428 ? 11.625 11.571 -11.703 1.00 84.25 428 ASN A CA 1
ATOM 3337 C C . ASN A 1 428 ? 10.394 10.667 -11.508 1.00 84.25 428 ASN A C 1
ATOM 3339 O O . ASN A 1 428 ? 9.576 10.904 -10.621 1.00 84.25 428 ASN A O 1
ATOM 3343 N N . GLY A 1 429 ? 10.265 9.621 -12.325 1.00 81.62 429 GLY A N 1
ATOM 3344 C CA . GLY A 1 429 ? 9.221 8.613 -12.245 1.00 81.62 429 GLY A CA 1
ATOM 3345 C C . GLY A 1 429 ? 9.647 7.373 -11.463 1.00 81.62 429 GLY A C 1
ATOM 3346 O O . GLY A 1 429 ? 10.746 7.274 -10.911 1.00 81.62 429 GLY A O 1
ATOM 3347 N N . VAL A 1 430 ? 8.756 6.380 -11.443 1.00 85.06 430 VAL A N 1
ATOM 3348 C CA . VAL A 1 430 ? 8.915 5.151 -10.646 1.00 85.06 430 VAL A CA 1
ATOM 3349 C C . VAL A 1 430 ? 10.156 4.333 -11.028 1.00 85.06 430 VAL A C 1
ATOM 3351 O O . VAL A 1 430 ? 10.769 3.701 -10.167 1.00 85.06 430 VAL A O 1
ATOM 3354 N N . MET A 1 431 ? 10.585 4.403 -12.296 1.00 88.31 431 MET A N 1
ATOM 3355 C CA . MET A 1 431 ? 11.761 3.688 -12.806 1.00 88.31 431 MET A CA 1
ATOM 3356 C C . MET A 1 431 ? 13.061 4.069 -12.095 1.00 88.31 431 MET A C 1
ATOM 3358 O O . MET A 1 431 ? 14.012 3.295 -12.139 1.00 88.31 431 MET A O 1
ATOM 3362 N N . GLY A 1 432 ? 13.106 5.202 -11.385 1.00 88.12 432 GLY A N 1
ATOM 3363 C CA . GLY A 1 432 ? 14.286 5.614 -10.628 1.00 88.12 432 GLY A CA 1
ATOM 3364 C C . GLY A 1 432 ? 14.735 4.586 -9.587 1.00 88.12 432 GLY A C 1
ATOM 3365 O O . GLY A 1 432 ? 15.935 4.351 -9.432 1.00 88.12 432 GLY A O 1
ATOM 3366 N N . LEU A 1 433 ? 13.776 3.913 -8.939 1.00 88.81 433 LEU A N 1
ATOM 3367 C CA . LEU A 1 433 ? 14.049 2.840 -7.975 1.00 88.81 433 LEU A CA 1
ATOM 3368 C C . LEU A 1 433 ? 14.705 1.633 -8.659 1.00 88.81 433 LEU A C 1
ATOM 3370 O O . LEU A 1 433 ? 15.715 1.114 -8.188 1.00 88.81 433 LEU A O 1
ATOM 3374 N N . TYR A 1 434 ? 14.162 1.234 -9.810 1.00 92.38 434 TYR A N 1
ATOM 3375 C CA . TYR A 1 434 ? 14.626 0.086 -10.585 1.00 92.38 434 TYR A CA 1
ATOM 3376 C C . TYR A 1 434 ? 15.999 0.338 -11.209 1.00 92.38 434 TYR A C 1
ATOM 3378 O O . TYR A 1 434 ? 16.867 -0.522 -11.147 1.00 92.38 434 TYR A O 1
ATOM 3386 N N . VAL A 1 435 ? 16.233 1.523 -11.777 1.00 93.12 435 VAL A N 1
ATOM 3387 C CA . VAL A 1 435 ? 17.518 1.868 -12.403 1.00 93.12 435 VAL A CA 1
ATOM 3388 C C . VAL A 1 435 ? 18.647 1.803 -11.383 1.00 93.12 435 VAL A C 1
ATOM 3390 O O . VAL A 1 435 ? 19.654 1.148 -11.637 1.00 93.12 435 VAL A O 1
ATOM 3393 N N . ARG A 1 436 ? 18.474 2.416 -10.208 1.00 90.75 436 ARG A N 1
ATOM 3394 C CA . ARG A 1 436 ? 19.503 2.378 -9.159 1.00 90.75 436 ARG A CA 1
ATOM 3395 C C . ARG A 1 436 ? 19.758 0.955 -8.679 1.00 90.75 436 ARG A C 1
ATOM 3397 O O . ARG A 1 436 ? 20.892 0.494 -8.717 1.00 90.75 436 ARG A O 1
ATOM 3404 N N . ARG A 1 437 ? 18.699 0.236 -8.308 1.00 93.31 437 ARG A N 1
ATOM 3405 C CA . ARG A 1 437 ? 18.827 -1.109 -7.745 1.00 93.31 437 ARG A CA 1
ATOM 3406 C C . ARG A 1 437 ? 19.377 -2.130 -8.748 1.00 93.31 437 ARG A C 1
ATOM 3408 O O . ARG A 1 437 ? 20.199 -2.963 -8.385 1.00 93.31 437 ARG A O 1
ATOM 3415 N N . ILE A 1 438 ? 18.935 -2.085 -10.004 1.00 95.19 438 ILE A N 1
ATOM 3416 C CA . ILE A 1 438 ? 19.283 -3.093 -11.018 1.00 95.19 438 ILE A CA 1
ATOM 3417 C C . ILE A 1 438 ? 20.549 -2.698 -11.781 1.00 95.19 438 ILE A C 1
ATOM 3419 O O . ILE A 1 438 ? 21.479 -3.491 -11.880 1.00 95.19 438 ILE A O 1
ATOM 3423 N N . LEU A 1 439 ? 20.614 -1.486 -12.340 1.00 96.12 439 LEU A N 1
ATOM 3424 C CA . LEU A 1 439 ? 21.744 -1.099 -13.188 1.00 96.12 439 LEU A CA 1
ATOM 3425 C C . LEU A 1 439 ? 22.959 -0.671 -12.367 1.00 96.12 439 LEU A C 1
ATOM 3427 O O . LEU A 1 439 ? 24.070 -1.057 -12.721 1.00 96.12 439 LEU A O 1
ATOM 3431 N N . CYS A 1 440 ? 22.773 0.087 -11.282 1.00 94.62 440 CYS A N 1
ATOM 3432 C CA . CYS A 1 440 ? 23.897 0.539 -10.460 1.00 94.62 440 CYS A CA 1
ATOM 3433 C C . CYS A 1 440 ? 24.333 -0.526 -9.449 1.00 94.62 440 CYS A C 1
ATOM 3435 O O . CYS A 1 440 ? 25.463 -1.000 -9.528 1.00 94.62 440 CYS A O 1
ATOM 3437 N N . ASP A 1 441 ? 23.453 -0.932 -8.531 1.00 93.56 441 ASP A N 1
ATOM 3438 C CA . ASP A 1 441 ? 23.859 -1.797 -7.415 1.00 93.56 441 ASP A CA 1
ATOM 3439 C C . ASP A 1 441 ? 24.197 -3.223 -7.885 1.00 93.56 441 ASP A C 1
ATOM 3441 O O . ASP A 1 441 ? 25.248 -3.768 -7.546 1.00 93.56 441 ASP A O 1
ATOM 3445 N N . GLU A 1 442 ? 23.322 -3.836 -8.688 1.00 95.06 442 GLU A N 1
ATOM 3446 C CA . GLU A 1 442 ? 23.491 -5.227 -9.122 1.00 95.06 442 GLU A CA 1
ATOM 3447 C C . GLU A 1 442 ? 24.485 -5.358 -10.293 1.00 95.06 442 GLU A C 1
ATOM 3449 O O . GLU A 1 442 ? 25.446 -6.142 -10.235 1.00 95.06 442 GLU A O 1
ATOM 3454 N N . LEU A 1 443 ? 24.274 -4.576 -11.358 1.00 96.62 443 LEU A N 1
ATOM 3455 C CA . LEU A 1 443 ? 25.047 -4.647 -12.604 1.00 96.62 443 LEU A CA 1
ATOM 3456 C C . LEU A 1 443 ? 26.280 -3.728 -12.633 1.00 96.62 443 LEU A C 1
ATOM 3458 O O . LEU A 1 443 ? 27.076 -3.822 -13.563 1.00 96.62 443 LEU A O 1
ATOM 3462 N N . GLY A 1 444 ? 26.491 -2.896 -11.610 1.00 94.88 444 GLY A N 1
ATOM 3463 C CA . GLY A 1 444 ? 27.733 -2.147 -11.407 1.00 94.88 444 GLY A CA 1
ATOM 3464 C C . GLY A 1 444 ? 27.895 -0.871 -12.237 1.00 94.88 444 GLY A C 1
ATOM 3465 O O . GLY A 1 444 ? 28.996 -0.325 -12.275 1.00 94.88 444 GLY A O 1
ATOM 3466 N N . ALA A 1 445 ? 26.844 -0.371 -12.895 1.00 95.81 445 ALA A N 1
ATOM 3467 C CA . ALA A 1 445 ? 26.913 0.918 -13.578 1.00 95.81 445 ALA A CA 1
ATOM 3468 C C . ALA A 1 445 ? 27.242 2.044 -12.577 1.00 95.81 445 ALA A C 1
ATOM 3470 O O . ALA A 1 445 ? 26.704 2.066 -11.465 1.00 95.81 445 ALA A O 1
ATOM 3471 N N . PRO A 1 446 ? 28.080 3.024 -12.951 1.00 94.31 446 PRO A N 1
ATOM 3472 C CA . PRO A 1 446 ? 28.433 4.109 -12.045 1.00 94.31 446 PRO A CA 1
ATOM 3473 C C . PRO A 1 446 ? 27.195 4.945 -11.687 1.00 94.31 446 PRO A C 1
ATOM 3475 O O . PRO A 1 446 ? 26.290 5.122 -12.501 1.00 94.31 446 PRO A O 1
ATOM 3478 N N . ALA A 1 447 ? 27.148 5.504 -10.474 1.00 91.00 447 ALA A N 1
ATOM 3479 C CA . ALA A 1 447 ? 25.968 6.222 -9.976 1.00 91.00 447 ALA A CA 1
ATOM 3480 C C . ALA A 1 447 ? 25.545 7.415 -10.859 1.00 91.00 447 ALA A C 1
ATOM 3482 O O . ALA A 1 447 ? 24.366 7.752 -10.927 1.00 91.00 447 ALA A O 1
ATOM 3483 N N . ASN A 1 448 ? 26.491 8.035 -11.573 1.00 92.81 448 ASN A N 1
ATOM 3484 C CA . ASN A 1 448 ? 26.218 9.121 -12.518 1.00 92.81 448 ASN A CA 1
ATOM 3485 C C . ASN A 1 448 ? 25.486 8.666 -13.797 1.00 92.81 448 ASN A C 1
ATOM 3487 O O . ASN A 1 448 ? 24.983 9.514 -14.535 1.00 92.81 448 ASN A O 1
ATOM 3491 N N . ALA A 1 449 ? 25.395 7.357 -14.053 1.00 92.88 449 ALA A N 1
ATOM 3492 C CA . ALA A 1 449 ? 24.545 6.804 -15.098 1.00 92.88 449 ALA A CA 1
ATOM 3493 C C . ALA A 1 449 ? 23.053 6.972 -14.770 1.00 92.88 449 ALA A C 1
ATOM 3495 O O . ALA A 1 449 ? 22.247 7.074 -15.690 1.00 92.88 449 ALA A O 1
ATOM 3496 N N . ALA A 1 450 ? 22.677 7.026 -13.487 1.00 94.44 450 ALA A N 1
ATOM 3497 C CA . ALA A 1 450 ? 21.295 7.159 -13.033 1.00 94.44 450 ALA A CA 1
ATOM 3498 C C . ALA A 1 450 ? 20.887 8.637 -12.906 1.00 94.44 450 ALA A C 1
ATOM 3500 O O . ALA A 1 450 ? 21.242 9.329 -11.950 1.00 94.44 450 ALA A O 1
ATOM 3501 N N . VAL A 1 451 ? 20.096 9.128 -13.858 1.00 92.69 451 VAL A N 1
ATOM 3502 C CA . VAL A 1 451 ? 19.651 10.527 -13.947 1.00 92.69 451 VAL A CA 1
ATOM 3503 C C . VAL A 1 451 ? 18.178 10.633 -13.566 1.00 92.69 451 VAL A C 1
ATOM 3505 O O . VAL A 1 451 ? 17.382 9.762 -13.909 1.00 92.69 451 VAL A O 1
ATOM 3508 N N . ASN A 1 452 ? 17.819 11.673 -12.803 1.00 89.25 452 ASN A N 1
ATOM 3509 C CA . ASN A 1 452 ? 16.452 11.916 -12.315 1.00 89.25 452 ASN A CA 1
ATOM 3510 C C . ASN A 1 452 ? 15.791 10.668 -11.695 1.00 89.25 452 ASN A C 1
ATOM 3512 O O . ASN A 1 452 ? 14.598 10.430 -11.836 1.00 89.25 452 ASN A O 1
ATOM 3516 N N . CYS A 1 453 ? 16.579 9.843 -11.002 1.00 89.94 453 CYS A N 1
ATOM 3517 C CA . CYS A 1 453 ? 16.139 8.563 -10.438 1.00 89.94 453 CYS A CA 1
ATOM 3518 C C . CYS A 1 453 ? 15.545 8.674 -9.020 1.00 89.94 453 CYS A C 1
ATOM 3520 O O . CYS A 1 453 ? 15.515 7.690 -8.285 1.00 89.94 453 CYS A O 1
ATOM 3522 N N . VAL A 1 454 ? 15.100 9.866 -8.615 1.00 86.62 454 VAL A N 1
ATOM 3523 C CA . VAL A 1 454 ? 14.316 10.068 -7.388 1.00 86.62 454 VAL A CA 1
ATOM 3524 C C . VAL A 1 454 ? 12.870 10.317 -7.808 1.00 86.62 454 VAL A C 1
ATOM 3526 O O . VAL A 1 454 ? 12.631 11.350 -8.443 1.00 86.62 454 VAL A O 1
ATOM 3529 N N . PRO A 1 455 ? 11.929 9.407 -7.490 1.00 83.00 455 PRO A N 1
ATOM 3530 C CA . PRO A 1 455 ? 10.516 9.625 -7.763 1.00 83.00 455 PRO A CA 1
ATOM 3531 C C . PRO A 1 455 ? 10.003 10.900 -7.084 1.00 83.00 455 PRO A C 1
ATOM 3533 O O . PRO A 1 455 ? 10.260 11.110 -5.898 1.00 83.00 455 PRO A O 1
ATOM 3536 N N . MET A 1 456 ? 9.281 11.740 -7.821 1.00 75.69 456 MET A N 1
ATOM 3537 C CA . MET A 1 456 ? 8.652 12.965 -7.314 1.00 75.69 456 MET A CA 1
ATOM 3538 C C . MET A 1 456 ? 7.170 12.975 -7.694 1.00 75.69 456 MET A C 1
ATOM 3540 O O . MET A 1 456 ? 6.820 12.526 -8.783 1.00 75.69 456 MET A O 1
ATOM 3544 N N . GLU A 1 457 ? 6.299 13.484 -6.814 1.00 73.75 457 GLU A N 1
ATOM 3545 C CA . GLU A 1 457 ? 4.842 13.516 -7.059 1.00 73.75 457 GLU A CA 1
ATOM 3546 C C . GLU A 1 457 ? 4.477 14.344 -8.312 1.00 73.75 457 GLU A C 1
ATOM 3548 O O . GLU A 1 457 ? 3.485 14.052 -8.975 1.00 73.75 457 GLU A O 1
ATOM 3553 N N . ASP A 1 458 ? 5.301 15.333 -8.665 1.00 76.88 458 ASP A N 1
ATOM 3554 C CA . ASP A 1 458 ? 5.148 16.216 -9.827 1.00 76.88 458 ASP A CA 1
ATOM 3555 C C . ASP A 1 458 ? 6.150 15.925 -10.962 1.00 76.88 458 ASP A C 1
ATOM 3557 O O . ASP A 1 458 ? 6.248 16.708 -11.908 1.00 76.88 458 ASP A O 1
ATOM 3561 N N . PHE A 1 459 ? 6.923 14.835 -10.860 1.00 79.56 459 PHE A N 1
ATOM 3562 C CA . PHE A 1 459 ? 7.980 14.459 -11.810 1.00 79.56 459 PHE A CA 1
ATOM 3563 C C . PHE A 1 459 ? 9.017 15.573 -12.075 1.00 79.56 459 PHE A C 1
ATOM 3565 O O . PHE A 1 459 ? 9.582 15.665 -13.166 1.00 79.56 459 PHE A O 1
ATOM 3572 N N . GLY A 1 460 ? 9.273 16.446 -11.092 1.00 79.88 460 GLY A N 1
ATOM 3573 C CA . GLY A 1 460 ? 10.180 17.586 -11.268 1.00 79.88 460 GLY A CA 1
ATOM 3574 C C . GLY A 1 460 ? 9.583 18.707 -12.129 1.00 79.88 460 GLY A C 1
ATOM 3575 O O . GLY A 1 460 ? 10.318 19.441 -12.796 1.00 79.88 460 GLY A O 1
ATOM 3576 N N . GLY A 1 461 ? 8.250 18.812 -12.155 1.00 78.31 461 GLY A N 1
ATOM 3577 C CA . GLY A 1 461 ? 7.500 19.834 -12.885 1.00 78.31 461 GLY A CA 1
ATOM 3578 C C . GLY A 1 461 ? 7.469 19.630 -14.402 1.00 78.31 461 GLY A C 1
ATOM 3579 O O . GLY A 1 461 ? 7.207 20.583 -15.137 1.00 78.31 461 GLY A O 1
ATOM 3580 N N . ARG A 1 462 ? 7.773 18.420 -14.894 1.00 75.81 462 ARG A N 1
ATOM 3581 C CA . ARG A 1 462 ? 7.836 18.092 -16.329 1.00 75.81 462 ARG A CA 1
ATOM 3582 C C . ARG A 1 462 ? 7.071 16.802 -16.644 1.00 75.81 462 ARG A C 1
ATOM 3584 O O . ARG A 1 462 ? 7.068 15.896 -15.819 1.00 75.81 462 ARG A O 1
ATOM 3591 N N . PRO A 1 463 ? 6.465 16.665 -17.837 1.00 76.69 463 PRO A N 1
ATOM 3592 C CA . PRO A 1 463 ? 5.840 15.407 -18.242 1.00 76.69 463 PRO A CA 1
ATOM 3593 C C . PRO A 1 463 ? 6.869 14.258 -18.338 1.00 76.69 463 PRO A C 1
ATOM 3595 O O . PRO A 1 463 ? 7.867 14.410 -19.049 1.00 76.69 463 PRO A O 1
ATOM 3598 N N . PRO A 1 464 ? 6.652 13.102 -17.678 1.00 76.00 464 PRO A N 1
ATOM 3599 C 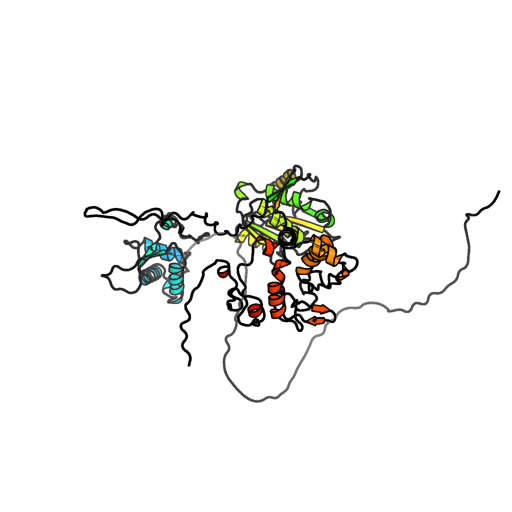CA . PRO A 1 464 ? 7.560 11.952 -17.726 1.00 76.00 464 PRO A CA 1
ATOM 3600 C C . PRO A 1 464 ? 7.362 11.125 -19.011 1.00 76.00 464 PRO A C 1
ATOM 3602 O O . PRO A 1 464 ? 6.845 10.008 -18.980 1.00 76.00 464 PRO A O 1
ATOM 3605 N N . GLU A 1 465 ? 7.714 11.689 -20.169 1.00 75.50 465 GLU A N 1
ATOM 3606 C CA . GLU A 1 465 ? 7.396 11.109 -21.481 1.00 75.50 465 GLU A CA 1
ATOM 3607 C C . GLU A 1 465 ? 8.648 10.907 -22.360 1.00 75.50 465 GLU A C 1
ATOM 3609 O O . GLU A 1 465 ? 9.230 11.865 -22.857 1.00 75.50 465 GLU A O 1
ATOM 3614 N N . PRO A 1 466 ? 9.081 9.669 -22.633 1.00 73.69 466 PRO A N 1
ATOM 3615 C CA . PRO A 1 466 ? 10.338 9.433 -23.337 1.00 73.69 466 PRO A CA 1
ATOM 3616 C C . PRO A 1 466 ? 10.175 9.629 -24.851 1.00 73.69 466 PRO A C 1
ATOM 3618 O O . PRO A 1 466 ? 9.976 8.673 -25.599 1.00 73.69 466 PRO A O 1
ATOM 3621 N N . ASN A 1 467 ? 10.243 10.871 -25.325 1.00 76.06 467 ASN A N 1
ATOM 3622 C CA . ASN A 1 467 ? 10.431 11.181 -26.740 1.00 76.06 467 ASN A CA 1
ATOM 3623 C C . ASN A 1 467 ? 11.164 12.523 -26.925 1.00 76.06 467 ASN A C 1
ATOM 3625 O O . ASN A 1 467 ? 11.493 13.201 -25.956 1.00 76.06 467 ASN A O 1
ATOM 3629 N N . LEU A 1 468 ? 11.439 12.901 -28.175 1.00 72.44 468 LEU A N 1
ATOM 3630 C CA . LEU A 1 468 ? 12.207 14.109 -28.502 1.00 72.44 468 LEU A CA 1
ATOM 3631 C C . LEU A 1 468 ? 11.462 15.432 -28.194 1.00 72.44 468 LEU A C 1
ATOM 3633 O O . LEU A 1 468 ? 12.044 16.502 -28.356 1.00 72.44 468 LEU A O 1
ATOM 3637 N N . THR A 1 469 ? 10.184 15.386 -27.794 1.00 60.78 469 THR A N 1
ATOM 3638 C CA . THR A 1 469 ? 9.298 16.557 -27.600 1.00 60.78 469 THR A CA 1
ATOM 3639 C C . THR A 1 469 ? 8.332 16.471 -26.388 1.00 60.78 469 THR A C 1
ATOM 3641 O O . THR A 1 469 ? 7.885 17.517 -25.937 1.00 60.78 469 THR A O 1
ATOM 3644 N N . TYR A 1 470 ? 8.088 15.281 -25.817 1.00 47.84 470 TYR A N 1
ATOM 3645 C CA . TYR A 1 470 ? 7.128 14.845 -24.769 1.00 47.84 470 TYR A CA 1
ATOM 3646 C C . TYR A 1 470 ? 5.641 14.623 -25.225 1.00 47.84 470 TYR A C 1
ATOM 3648 O O . TYR A 1 470 ? 4.998 15.554 -25.699 1.00 47.84 470 TYR A O 1
ATOM 3656 N N . ALA A 1 471 ? 5.140 13.356 -25.164 1.00 32.47 471 ALA A N 1
ATOM 3657 C CA . ALA A 1 471 ? 3.726 12.861 -25.202 1.00 32.47 471 ALA A CA 1
ATOM 3658 C C . ALA A 1 471 ? 3.580 11.300 -24.997 1.00 32.47 471 ALA A C 1
ATOM 3660 O O . ALA A 1 471 ? 3.931 10.533 -25.898 1.00 32.47 471 ALA A O 1
ATOM 3661 N N . ALA A 1 472 ? 3.021 10.879 -23.838 1.00 31.00 472 ALA A N 1
ATOM 3662 C CA . ALA A 1 472 ? 2.391 9.643 -23.272 1.00 31.00 472 ALA A CA 1
ATOM 3663 C C . ALA A 1 472 ? 2.947 8.205 -23.516 1.00 31.00 472 ALA A C 1
ATOM 3665 O O . ALA A 1 472 ? 3.483 7.946 -24.595 1.00 31.00 472 ALA A O 1
ATOM 3666 N N . PRO A 1 473 ? 2.615 7.154 -22.700 1.00 40.91 473 PRO A N 1
ATOM 3667 C CA . PRO A 1 473 ? 2.491 6.933 -21.238 1.00 40.91 473 PRO A CA 1
ATOM 3668 C C . PRO A 1 473 ? 3.672 6.092 -20.639 1.00 40.91 473 PRO A C 1
ATOM 3670 O O . PRO A 1 473 ? 4.595 5.721 -21.360 1.00 40.91 473 PRO A O 1
ATOM 3673 N N . LEU A 1 474 ? 3.612 5.768 -19.332 1.00 42.19 474 LEU A N 1
ATOM 3674 C CA . LEU A 1 474 ? 4.676 5.246 -18.431 1.00 42.19 474 LEU A CA 1
ATOM 3675 C C . LEU A 1 474 ? 5.329 3.870 -18.742 1.00 42.19 474 LEU A C 1
ATOM 3677 O O . LEU A 1 474 ? 6.292 3.519 -18.067 1.00 42.19 474 LEU A O 1
ATOM 3681 N N . ASP A 1 475 ? 4.882 3.121 -19.757 1.00 53.88 475 ASP A N 1
ATOM 3682 C CA . ASP A 1 475 ? 5.454 1.804 -20.136 1.00 53.88 475 ASP A CA 1
ATOM 3683 C C . ASP A 1 475 ? 6.378 1.883 -21.368 1.00 53.88 475 ASP A C 1
ATOM 3685 O O . ASP A 1 475 ? 6.520 0.932 -22.141 1.00 53.88 475 ASP A O 1
ATOM 3689 N N . ARG A 1 476 ? 6.952 3.059 -21.631 1.00 73.00 476 ARG A N 1
ATOM 3690 C CA . ARG A 1 476 ? 7.703 3.346 -22.861 1.00 73.00 476 ARG A CA 1
ATOM 3691 C C . ARG A 1 476 ? 9.171 3.621 -22.581 1.00 73.00 476 ARG A C 1
ATOM 3693 O O . ARG A 1 476 ? 9.554 4.009 -21.484 1.00 73.00 476 ARG A O 1
ATOM 3700 N N . TYR A 1 477 ? 9.989 3.443 -23.611 1.00 83.75 477 TYR A N 1
ATOM 3701 C CA . TYR A 1 477 ? 11.419 3.713 -23.581 1.00 83.75 477 TYR A CA 1
ATOM 3702 C C . TYR A 1 477 ? 11.843 4.467 -24.849 1.00 83.75 477 TYR A C 1
ATOM 3704 O O . TYR A 1 477 ? 11.198 4.361 -25.893 1.00 83.75 477 TYR A O 1
ATOM 3712 N N . MET A 1 478 ? 12.951 5.204 -24.759 1.00 87.94 478 MET A N 1
ATOM 3713 C CA . MET A 1 478 ? 13.635 5.832 -25.891 1.00 87.94 478 MET A CA 1
ATOM 3714 C C . MET A 1 478 ? 15.112 5.448 -25.838 1.00 87.94 478 MET A C 1
ATOM 3716 O O . MET A 1 478 ? 15.735 5.556 -24.784 1.00 87.94 478 MET A O 1
ATOM 3720 N N . ILE A 1 479 ? 15.668 4.999 -26.965 1.00 92.25 479 ILE A N 1
ATOM 3721 C CA . ILE A 1 479 ? 17.077 4.601 -27.068 1.00 92.25 479 ILE A CA 1
ATOM 3722 C C . ILE A 1 479 ? 17.821 5.643 -27.896 1.00 92.25 479 ILE A C 1
ATOM 3724 O O . ILE A 1 479 ? 17.406 5.983 -29.006 1.00 92.25 479 ILE A O 1
ATOM 3728 N N . LEU A 1 480 ? 18.937 6.123 -27.353 1.00 91.44 480 LEU A N 1
ATOM 3729 C CA . LEU A 1 480 ? 19.866 7.012 -28.033 1.00 91.44 480 LEU A CA 1
ATOM 3730 C C . LEU A 1 480 ? 21.235 6.335 -28.113 1.00 91.44 480 LEU A C 1
ATOM 3732 O O . LEU A 1 480 ? 21.719 5.789 -27.122 1.00 91.44 480 LEU A O 1
ATOM 3736 N N . GLY A 1 481 ? 21.842 6.373 -29.294 1.00 92.75 481 GLY A N 1
ATOM 3737 C CA . GLY A 1 481 ? 23.243 6.027 -29.494 1.00 92.75 481 GLY A CA 1
ATOM 3738 C C . GLY A 1 481 ? 24.169 7.206 -29.197 1.00 92.75 481 GLY A C 1
ATOM 3739 O O . GLY A 1 481 ? 23.745 8.281 -28.760 1.00 92.75 481 GLY A O 1
ATOM 3740 N N . GLU A 1 482 ? 25.455 7.007 -29.470 1.00 93.25 482 GLU A N 1
ATOM 3741 C CA . GLU A 1 482 ? 26.462 8.060 -29.348 1.00 93.25 482 GLU A CA 1
ATOM 3742 C C . GLU A 1 482 ? 26.085 9.293 -30.189 1.00 93.25 482 GLU A C 1
ATOM 3744 O O . GLU A 1 482 ? 25.431 9.185 -31.229 1.00 93.25 482 GLU A O 1
ATOM 3749 N N . ASN A 1 483 ? 26.459 10.484 -29.713 1.00 92.75 483 ASN A N 1
ATOM 3750 C CA . ASN A 1 483 ? 26.126 11.771 -30.339 1.00 92.75 483 ASN A CA 1
ATOM 3751 C C . ASN A 1 483 ? 24.615 12.029 -30.508 1.00 92.75 483 ASN A C 1
ATOM 3753 O O . ASN A 1 483 ? 24.210 12.827 -31.350 1.00 92.75 483 ASN A O 1
ATOM 3757 N N . GLY A 1 484 ? 23.773 11.370 -29.702 1.00 86.88 484 GLY A N 1
ATOM 3758 C CA . GLY A 1 484 ? 22.321 11.543 -29.752 1.00 86.88 484 GLY A CA 1
ATOM 3759 C C . GLY A 1 484 ? 21.664 10.850 -30.945 1.00 86.88 484 GLY A C 1
ATOM 3760 O O . GLY A 1 484 ? 20.574 11.252 -31.349 1.00 86.88 484 GLY A O 1
ATOM 3761 N N . PHE A 1 485 ? 22.302 9.821 -31.515 1.00 94.62 485 PHE A N 1
ATOM 3762 C CA . PHE A 1 485 ? 21.726 9.026 -32.598 1.00 94.62 485 PHE A CA 1
ATOM 3763 C C . PHE A 1 485 ? 20.375 8.433 -32.173 1.00 94.62 485 PHE A C 1
ATOM 3765 O O . PHE A 1 485 ? 20.310 7.545 -31.324 1.00 94.62 485 PHE A O 1
ATOM 3772 N N . PHE A 1 486 ? 19.285 8.938 -32.747 1.00 92.88 486 PHE A N 1
ATOM 3773 C CA . PHE A 1 486 ? 17.940 8.521 -32.374 1.00 92.88 486 PHE A CA 1
ATOM 3774 C C . PHE A 1 486 ? 17.594 7.163 -32.987 1.00 92.88 486 PHE A C 1
ATOM 3776 O O . PHE A 1 486 ? 17.475 7.031 -34.206 1.00 92.88 486 PHE A O 1
ATOM 3783 N N . VAL A 1 487 ? 17.375 6.162 -32.133 1.00 93.19 487 VAL A N 1
ATOM 3784 C CA . VAL A 1 487 ? 16.880 4.855 -32.568 1.00 93.19 487 VAL A CA 1
ATOM 3785 C C . VAL A 1 487 ? 15.356 4.905 -32.603 1.00 93.19 487 VAL A C 1
ATOM 3787 O O . VAL A 1 487 ? 14.697 4.942 -31.562 1.00 93.19 487 VAL A O 1
ATOM 3790 N N . ASN A 1 488 ? 14.782 4.889 -33.807 1.00 91.81 488 ASN A N 1
ATOM 3791 C CA . ASN A 1 488 ? 13.332 4.857 -33.975 1.00 91.81 488 ASN A CA 1
ATOM 3792 C C . ASN A 1 488 ? 12.736 3.614 -33.274 1.00 91.81 488 ASN A C 1
ATOM 3794 O O . ASN A 1 488 ? 13.263 2.516 -33.464 1.00 91.81 488 ASN A O 1
ATOM 3798 N N . PRO A 1 489 ? 11.623 3.721 -32.519 1.00 90.75 489 PRO A N 1
ATOM 3799 C CA . PRO A 1 489 ? 11.016 2.571 -31.840 1.00 90.75 489 PRO A CA 1
ATOM 3800 C C . PRO A 1 489 ? 10.664 1.390 -32.761 1.00 90.75 489 PRO A C 1
ATOM 3802 O O . PRO A 1 489 ? 10.766 0.236 -32.345 1.00 90.75 489 PRO A O 1
ATOM 3805 N N . SER A 1 490 ? 10.289 1.651 -34.019 1.00 91.06 490 SER A N 1
ATOM 3806 C CA . SER A 1 490 ? 10.000 0.586 -34.993 1.00 91.06 490 SER A CA 1
ATOM 3807 C C . SER A 1 490 ? 11.268 -0.167 -35.407 1.00 91.06 490 SER A C 1
ATOM 3809 O O . SER A 1 490 ? 11.246 -1.391 -35.533 1.00 91.06 490 SER A O 1
ATOM 3811 N N . ASP A 1 491 ? 12.381 0.551 -35.562 1.00 93.38 491 ASP A N 1
ATOM 3812 C CA . ASP A 1 491 ? 13.677 -0.049 -35.886 1.00 93.38 491 ASP A CA 1
ATOM 3813 C C . ASP A 1 491 ? 14.276 -0.747 -34.661 1.00 93.38 491 ASP A C 1
ATOM 3815 O O . ASP A 1 491 ? 14.830 -1.832 -34.795 1.00 93.38 491 ASP A O 1
ATOM 3819 N N . SER A 1 492 ? 14.092 -0.198 -33.454 1.00 94.12 492 SER A N 1
ATOM 3820 C CA . SER A 1 492 ? 14.454 -0.859 -32.191 1.00 94.12 492 SER A CA 1
ATOM 3821 C C . SER A 1 492 ? 13.817 -2.247 -32.091 1.00 94.12 492 SER A C 1
ATOM 3823 O O . SER A 1 492 ? 14.516 -3.221 -31.810 1.00 94.12 492 SER A O 1
ATOM 3825 N N . LEU A 1 493 ? 12.516 -2.358 -32.387 1.00 91.81 493 LEU A N 1
ATOM 3826 C CA . LEU A 1 493 ? 11.807 -3.637 -32.407 1.00 91.81 493 LEU A CA 1
ATOM 3827 C C . LEU A 1 493 ? 12.409 -4.614 -33.432 1.00 91.81 493 LEU A C 1
ATOM 3829 O O . LEU A 1 493 ? 12.646 -5.775 -33.101 1.00 91.81 493 LEU A O 1
ATOM 3833 N N . ALA A 1 494 ? 12.694 -4.148 -34.650 1.00 92.31 494 ALA A N 1
ATOM 3834 C CA . ALA A 1 494 ? 13.292 -4.971 -35.703 1.00 92.31 494 ALA A CA 1
ATOM 3835 C C . ALA A 1 494 ? 14.722 -5.431 -35.355 1.00 92.31 494 ALA A C 1
ATOM 3837 O O . ALA A 1 494 ? 15.063 -6.599 -35.533 1.00 92.31 494 ALA A O 1
ATOM 3838 N N . VAL A 1 495 ? 15.553 -4.545 -34.800 1.00 95.38 495 VAL A N 1
ATOM 3839 C CA . VAL A 1 495 ? 16.925 -4.863 -34.379 1.00 95.38 495 VAL A CA 1
ATOM 3840 C C . VAL A 1 495 ? 16.927 -5.873 -33.233 1.00 95.38 495 VAL A C 1
ATOM 3842 O O . VAL A 1 495 ? 17.697 -6.832 -33.278 1.00 95.38 495 VAL A O 1
ATOM 3845 N N . MET A 1 496 ? 16.049 -5.717 -32.234 1.00 92.94 496 MET A N 1
ATOM 3846 C CA . MET A 1 496 ? 15.904 -6.711 -31.164 1.00 92.94 496 MET A CA 1
ATOM 3847 C C . MET A 1 496 ? 15.470 -8.067 -31.724 1.00 92.94 496 MET A C 1
ATOM 3849 O O . MET A 1 496 ? 16.088 -9.079 -31.401 1.00 92.94 496 MET A O 1
ATOM 3853 N N . ALA A 1 497 ? 14.467 -8.084 -32.609 1.00 92.06 497 ALA A N 1
ATOM 3854 C CA . ALA A 1 497 ? 13.987 -9.294 -33.274 1.00 92.06 497 ALA A CA 1
ATOM 3855 C C . ALA A 1 497 ? 15.105 -10.041 -34.023 1.00 92.06 497 ALA A C 1
ATOM 3857 O O . ALA A 1 497 ? 15.188 -11.266 -33.940 1.00 92.06 497 ALA A O 1
ATOM 3858 N N . ALA A 1 498 ? 15.999 -9.309 -34.694 1.00 93.75 498 ALA A N 1
ATOM 3859 C CA . ALA A 1 498 ? 17.114 -9.882 -35.446 1.00 93.75 498 ALA A CA 1
ATOM 3860 C C . ALA A 1 498 ? 18.207 -10.492 -34.549 1.00 93.75 498 ALA A C 1
ATOM 3862 O O . ALA A 1 498 ? 18.992 -11.311 -35.016 1.00 93.75 498 ALA A O 1
ATOM 3863 N N . ASN A 1 499 ? 18.258 -10.106 -33.269 1.00 95.19 499 ASN A N 1
ATOM 3864 C CA . ASN A 1 499 ? 19.335 -10.454 -32.337 1.00 95.19 499 ASN A CA 1
ATOM 3865 C C . ASN A 1 499 ? 18.840 -11.204 -31.086 1.00 95.19 499 ASN A C 1
ATOM 3867 O O . ASN A 1 499 ? 19.568 -11.307 -30.098 1.00 95.19 499 ASN A O 1
ATOM 3871 N N . LEU A 1 500 ? 17.622 -11.761 -31.098 1.00 92.94 500 LEU A N 1
ATOM 3872 C CA . LEU A 1 500 ? 17.055 -12.457 -29.931 1.00 92.94 500 LEU A CA 1
ATOM 3873 C C . LEU A 1 500 ? 17.903 -13.639 -29.444 1.00 92.94 500 LEU A C 1
ATOM 3875 O O . LEU A 1 500 ? 17.858 -13.973 -28.262 1.00 92.94 500 LEU A O 1
ATOM 3879 N N . SER A 1 501 ? 18.715 -14.243 -30.317 1.00 92.25 501 SER A N 1
ATOM 3880 C CA . SER A 1 501 ? 19.662 -15.302 -29.947 1.00 92.25 501 SER A CA 1
ATOM 3881 C C . SER A 1 501 ? 20.681 -14.869 -28.888 1.00 92.25 501 SER A C 1
ATOM 3883 O O . SER A 1 501 ? 21.231 -15.722 -28.196 1.00 92.25 501 SER A O 1
ATOM 3885 N N . CYS A 1 502 ? 20.924 -13.566 -28.724 1.00 95.19 502 CYS A N 1
ATOM 3886 C CA . CYS A 1 502 ? 21.809 -13.034 -27.689 1.00 95.19 502 CYS A CA 1
ATOM 3887 C C . CYS A 1 502 ? 21.200 -13.128 -26.277 1.00 95.19 502 CYS A C 1
ATOM 3889 O O . CYS A 1 502 ? 21.929 -13.085 -25.290 1.00 95.19 502 CYS A O 1
ATOM 3891 N N . ILE A 1 503 ? 19.878 -13.287 -26.156 1.00 95.00 503 ILE A N 1
ATOM 3892 C CA . ILE A 1 503 ? 19.167 -13.309 -24.873 1.00 95.00 503 ILE A CA 1
ATOM 3893 C C . ILE A 1 503 ? 18.922 -14.775 -24.453 1.00 95.00 503 ILE A C 1
ATOM 3895 O O . ILE A 1 503 ? 18.271 -15.520 -25.194 1.00 95.00 503 ILE A O 1
ATOM 3899 N N . PRO A 1 504 ? 19.406 -15.225 -23.273 1.00 94.56 504 PRO A N 1
ATOM 3900 C CA . PRO A 1 504 ? 19.255 -16.609 -22.803 1.00 94.56 504 PRO A CA 1
ATOM 3901 C C . PRO A 1 504 ? 17.823 -17.153 -22.860 1.00 94.56 504 PRO A C 1
ATOM 3903 O O . PRO A 1 504 ? 17.622 -18.275 -23.322 1.00 94.56 504 PRO A O 1
ATOM 3906 N N . TYR A 1 505 ? 16.833 -16.347 -22.470 1.00 93.44 505 TYR A N 1
ATOM 3907 C CA . TYR A 1 505 ? 15.416 -16.720 -22.496 1.00 93.44 505 TYR A CA 1
ATOM 3908 C C . TYR A 1 505 ? 14.950 -17.266 -23.855 1.00 93.44 505 TYR A C 1
ATOM 3910 O O . TYR A 1 505 ? 14.374 -18.352 -23.936 1.00 93.44 505 TYR A O 1
ATOM 3918 N N . PHE A 1 506 ? 15.245 -16.547 -24.943 1.00 92.50 506 PHE A N 1
ATOM 3919 C CA . PHE A 1 506 ? 14.814 -16.934 -26.289 1.00 92.50 506 PHE A CA 1
ATOM 3920 C C . PHE A 1 506 ? 15.621 -18.105 -26.853 1.00 92.50 506 PHE A C 1
ATOM 3922 O O . PHE A 1 506 ? 15.097 -18.858 -27.672 1.00 92.50 506 PHE A O 1
ATOM 3929 N N . ARG A 1 507 ? 16.860 -18.316 -26.382 1.00 90.62 507 ARG A N 1
ATOM 3930 C CA . ARG A 1 507 ? 17.623 -19.535 -26.695 1.00 90.62 507 ARG A CA 1
ATOM 3931 C C . ARG A 1 507 ? 16.994 -20.781 -26.072 1.00 90.62 507 ARG A C 1
ATOM 3933 O O . ARG A 1 507 ? 17.018 -21.834 -26.696 1.00 90.62 507 ARG A O 1
ATOM 3940 N N . GLN A 1 508 ? 16.450 -20.665 -24.860 1.00 87.81 508 GLN A N 1
ATOM 3941 C CA . GLN A 1 508 ? 15.881 -21.799 -24.124 1.00 87.81 508 GLN A CA 1
ATOM 3942 C C . GLN A 1 508 ? 14.452 -22.135 -24.559 1.00 87.81 508 GLN A C 1
ATOM 3944 O O . GLN A 1 508 ? 14.134 -23.300 -24.779 1.00 87.81 508 GLN A O 1
ATOM 3949 N N . LEU A 1 509 ? 13.583 -21.128 -24.675 1.00 88.25 509 LEU A N 1
ATOM 3950 C CA . LEU A 1 509 ? 12.155 -21.333 -24.950 1.00 88.25 509 LEU A CA 1
ATOM 3951 C C . LEU A 1 509 ? 11.801 -21.290 -26.440 1.00 88.25 509 LEU A C 1
ATOM 3953 O O . LEU A 1 509 ? 10.704 -21.708 -26.820 1.00 88.25 509 LEU A O 1
ATOM 3957 N N . GLY A 1 510 ? 12.715 -20.795 -27.277 1.00 84.88 510 GLY A N 1
ATOM 3958 C CA . GLY A 1 510 ? 12.465 -20.544 -28.690 1.00 84.88 510 GLY A CA 1
ATOM 3959 C C . GLY A 1 510 ? 11.521 -19.361 -28.927 1.00 84.88 510 GLY A C 1
ATOM 3960 O O . GLY A 1 510 ? 10.884 -18.822 -28.020 1.00 84.88 510 GLY A O 1
ATOM 3961 N N . LEU A 1 511 ? 11.429 -18.940 -30.186 1.00 86.56 511 LEU A N 1
ATOM 3962 C CA . LEU A 1 511 ? 10.543 -17.864 -30.615 1.00 86.56 511 LEU A CA 1
ATOM 3963 C C . LEU A 1 511 ? 9.248 -18.445 -31.194 1.00 86.56 511 LEU A C 1
ATOM 3965 O O . LEU A 1 511 ? 9.292 -19.291 -32.083 1.00 86.56 511 LEU A O 1
ATOM 3969 N N . ARG A 1 512 ? 8.093 -17.956 -30.727 1.00 84.75 512 ARG A N 1
ATOM 3970 C CA . ARG A 1 512 ? 6.776 -18.386 -31.236 1.00 84.75 512 ARG A CA 1
ATOM 3971 C C . ARG A 1 512 ? 6.255 -17.542 -32.400 1.00 84.75 512 ARG A C 1
ATOM 3973 O O . ARG A 1 512 ? 5.514 -18.056 -33.228 1.00 84.75 512 ARG A O 1
ATOM 3980 N N . GLY A 1 513 ? 6.626 -16.266 -32.464 1.00 84.25 513 GLY A N 1
ATOM 3981 C CA . GLY A 1 513 ? 6.175 -15.337 -33.497 1.00 84.25 513 GLY A CA 1
ATOM 3982 C C . GLY A 1 513 ? 6.453 -13.884 -33.121 1.00 84.25 513 GLY A C 1
ATOM 3983 O O . GLY A 1 513 ? 6.857 -13.595 -31.995 1.00 84.25 513 GLY A O 1
ATOM 3984 N N . PHE A 1 514 ? 6.228 -12.984 -34.075 1.00 86.69 514 PHE A N 1
ATOM 3985 C CA . PHE A 1 514 ? 6.367 -11.540 -33.907 1.00 86.69 514 PHE A CA 1
ATOM 3986 C C . PHE A 1 514 ? 5.034 -10.844 -34.182 1.00 86.69 514 PHE A C 1
ATOM 3988 O O . PHE A 1 514 ? 4.267 -11.275 -35.041 1.00 86.69 514 PHE A O 1
ATOM 3995 N N . ALA A 1 515 ? 4.785 -9.734 -33.493 1.00 85.62 515 ALA A N 1
ATOM 3996 C CA . ALA A 1 515 ? 3.616 -8.896 -33.714 1.00 85.62 515 ALA A CA 1
ATOM 3997 C C . ALA A 1 515 ? 4.012 -7.419 -33.669 1.00 85.62 515 ALA A C 1
ATOM 3999 O O . ALA A 1 515 ? 4.921 -7.026 -32.934 1.00 85.62 515 ALA A O 1
ATOM 4000 N N . ARG A 1 516 ? 3.308 -6.595 -34.446 1.00 85.94 516 ARG A N 1
ATOM 4001 C CA . ARG A 1 516 ? 3.417 -5.135 -34.395 1.00 85.94 516 ARG A CA 1
ATOM 4002 C C . ARG A 1 516 ? 2.047 -4.500 -34.570 1.00 85.94 516 ARG A C 1
ATOM 4004 O O . ARG A 1 516 ? 1.150 -5.086 -35.178 1.00 85.94 516 ARG A O 1
ATOM 4011 N N . SER A 1 517 ? 1.893 -3.275 -34.075 1.00 82.50 517 SER A N 1
ATOM 4012 C CA . SER A 1 517 ? 0.684 -2.511 -34.378 1.00 82.50 517 SER A CA 1
ATOM 4013 C C . SER A 1 517 ? 0.650 -2.135 -35.862 1.00 82.50 517 SER A C 1
ATOM 4015 O O . SER A 1 517 ? 1.705 -1.983 -36.484 1.00 82.50 517 SER A O 1
ATOM 4017 N N . MET A 1 518 ? -0.544 -1.934 -36.424 1.00 80.19 518 MET A N 1
ATOM 4018 C CA . MET A 1 518 ? -0.688 -1.502 -37.822 1.00 80.19 518 MET A CA 1
ATOM 4019 C C . MET A 1 518 ? 0.141 -0.240 -38.134 1.00 80.19 518 MET A C 1
ATOM 4021 O O . MET A 1 518 ? 0.764 -0.170 -39.190 1.00 80.19 518 MET A O 1
ATOM 4025 N N . ALA A 1 519 ? 0.181 0.721 -37.204 1.00 81.50 519 ALA A N 1
ATOM 4026 C CA . ALA A 1 519 ? 0.883 1.996 -37.370 1.00 81.50 519 ALA A CA 1
ATOM 4027 C C . ALA A 1 519 ? 2.414 1.898 -37.204 1.00 81.50 519 ALA A C 1
ATOM 4029 O O . ALA A 1 519 ? 3.131 2.822 -37.579 1.00 81.50 519 ALA A O 1
ATOM 4030 N N . THR A 1 520 ? 2.930 0.800 -36.641 1.00 86.50 520 THR A N 1
ATOM 4031 C CA . THR A 1 520 ? 4.375 0.545 -36.533 1.00 86.50 520 THR A CA 1
ATOM 4032 C C . THR A 1 520 ? 4.947 0.217 -37.915 1.00 86.50 520 THR A C 1
ATOM 4034 O O . THR A 1 520 ? 4.297 -0.494 -38.684 1.00 86.50 520 THR A O 1
ATOM 4037 N N . SER A 1 521 ? 6.159 0.693 -38.230 1.00 91.00 521 SER A N 1
ATOM 4038 C CA . SER A 1 521 ? 6.773 0.466 -39.548 1.00 91.00 521 SER A CA 1
ATOM 4039 C C . SER A 1 521 ? 6.923 -1.028 -39.879 1.00 91.00 521 SER A C 1
ATOM 4041 O O . SER A 1 521 ? 6.999 -1.884 -38.994 1.00 91.00 521 SER A O 1
ATOM 4043 N N . THR A 1 522 ? 7.023 -1.352 -41.170 1.00 90.69 522 THR A N 1
ATOM 4044 C CA . THR A 1 522 ? 7.208 -2.730 -41.660 1.00 90.69 522 THR A CA 1
ATOM 4045 C C . THR A 1 522 ? 8.655 -3.228 -41.525 1.00 90.69 522 THR A C 1
ATOM 4047 O O . THR A 1 522 ? 9.044 -4.172 -42.209 1.00 90.69 522 THR A O 1
ATOM 4050 N N . ALA A 1 523 ? 9.496 -2.578 -40.710 1.00 90.94 523 ALA A N 1
ATOM 4051 C CA . ALA A 1 523 ? 10.887 -2.988 -40.511 1.00 90.94 523 ALA A CA 1
ATOM 4052 C C . ALA A 1 523 ? 10.977 -4.399 -39.904 1.00 90.94 523 ALA A C 1
ATOM 4054 O O . ALA A 1 523 ? 11.783 -5.211 -40.354 1.00 90.94 523 ALA A O 1
ATOM 4055 N N . LEU A 1 524 ? 10.094 -4.719 -38.951 1.00 89.81 524 LEU A N 1
ATOM 4056 C CA . LEU A 1 524 ? 10.008 -6.045 -38.330 1.00 89.81 524 LEU A CA 1
ATOM 4057 C C . LEU A 1 524 ? 9.678 -7.150 -39.346 1.00 89.81 524 LEU A C 1
ATOM 4059 O O . LEU A 1 524 ? 10.250 -8.237 -39.287 1.00 89.81 524 LEU A O 1
ATOM 4063 N N . ASP A 1 525 ? 8.815 -6.848 -40.318 1.00 87.44 525 ASP A N 1
ATOM 4064 C CA . ASP A 1 525 ? 8.378 -7.782 -41.364 1.00 87.44 525 ASP A CA 1
ATOM 4065 C C . ASP A 1 525 ? 9.550 -8.238 -42.247 1.00 87.44 525 ASP A C 1
ATOM 4067 O O . ASP A 1 525 ? 9.501 -9.304 -42.849 1.00 87.44 525 ASP A O 1
ATOM 4071 N N . ARG A 1 526 ? 10.625 -7.441 -42.320 1.00 86.50 526 ARG A N 1
ATOM 4072 C CA . ARG A 1 526 ? 11.841 -7.785 -43.073 1.00 86.50 526 ARG A CA 1
ATOM 4073 C C . ARG A 1 526 ? 12.789 -8.701 -42.304 1.00 86.50 526 ARG A C 1
ATOM 4075 O O . ARG A 1 526 ? 13.637 -9.337 -42.918 1.00 86.50 526 ARG A O 1
ATOM 4082 N N . VAL A 1 527 ? 12.668 -8.739 -40.980 1.00 83.56 527 VAL A N 1
ATOM 4083 C CA . VAL A 1 527 ? 13.495 -9.571 -40.097 1.00 83.56 527 VAL A CA 1
ATOM 4084 C C . VAL A 1 527 ? 12.881 -10.964 -39.931 1.00 83.56 527 VAL A C 1
ATOM 4086 O O . VAL A 1 527 ? 13.603 -11.952 -39.812 1.00 83.56 527 VAL A O 1
ATOM 4089 N N . GLY A 1 528 ? 11.548 -11.060 -39.934 1.00 63.31 528 GLY A N 1
ATOM 4090 C CA . GLY A 1 528 ? 10.821 -12.310 -39.719 1.00 63.31 528 GLY A CA 1
ATOM 4091 C C . GLY A 1 528 ? 10.491 -13.076 -41.004 1.00 63.31 528 GLY A C 1
ATOM 4092 O O . GLY A 1 528 ? 9.738 -12.597 -41.839 1.00 63.31 528 GLY A O 1
ATOM 4093 N N . GLY A 1 529 ? 10.955 -14.327 -41.109 1.00 54.69 529 GLY A N 1
ATOM 4094 C CA . GLY A 1 529 ? 10.393 -15.343 -42.021 1.00 54.69 529 GLY A CA 1
ATOM 4095 C C . GLY A 1 529 ? 9.164 -16.084 -41.455 1.00 54.69 529 GLY A C 1
ATOM 4096 O O . GLY A 1 529 ? 8.636 -16.987 -42.098 1.00 54.69 529 GLY A O 1
ATOM 4097 N N . LEU A 1 530 ? 8.725 -15.729 -40.241 1.00 55.22 530 LEU A N 1
ATOM 4098 C CA . LEU A 1 530 ? 7.563 -16.277 -39.527 1.00 55.22 530 LEU A CA 1
ATOM 4099 C C . LEU A 1 530 ? 6.409 -15.263 -39.534 1.00 55.22 530 LEU A C 1
ATOM 4101 O O . LEU A 1 530 ? 6.645 -14.066 -39.663 1.00 55.22 530 LEU A O 1
ATOM 4105 N N . SER A 1 531 ? 5.167 -15.739 -39.389 1.00 55.56 531 SER A N 1
ATOM 4106 C CA . SER A 1 531 ? 3.938 -14.940 -39.519 1.00 55.56 531 SER A CA 1
ATOM 4107 C C . SER A 1 531 ? 3.951 -13.676 -38.650 1.00 55.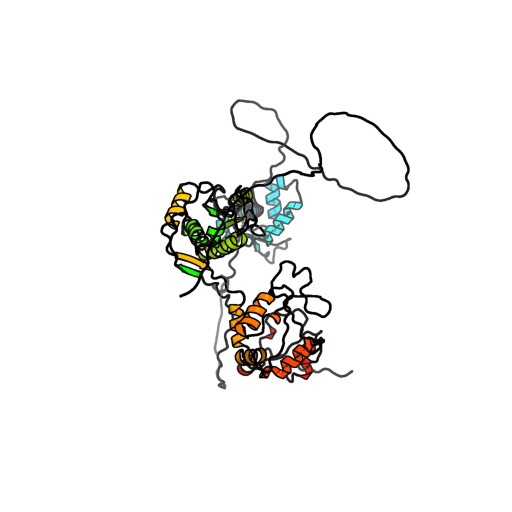56 531 SER A C 1
ATOM 4109 O O . SER A 1 531 ? 3.812 -13.764 -37.429 1.00 55.56 531 SER A O 1
ATOM 4111 N N . VAL A 1 532 ? 4.070 -12.510 -39.290 1.00 59.03 532 VAL A N 1
ATOM 4112 C CA . VAL A 1 532 ? 3.864 -11.198 -38.668 1.00 59.03 532 VAL A CA 1
ATOM 4113 C C . VAL A 1 532 ? 2.446 -10.738 -38.997 1.00 59.03 532 VAL A C 1
ATOM 4115 O O . VAL A 1 532 ? 2.111 -10.534 -40.163 1.00 59.03 532 VAL A O 1
ATOM 4118 N N . GLY A 1 533 ? 1.593 -10.610 -37.981 1.00 58.50 533 GLY A N 1
ATOM 4119 C CA . GLY A 1 533 ? 0.235 -10.083 -38.127 1.00 58.50 533 GLY A CA 1
ATOM 4120 C C . GLY A 1 533 ? 0.162 -8.616 -37.689 1.00 58.50 533 GLY A C 1
ATOM 4121 O O . GLY A 1 533 ? 0.687 -8.292 -36.621 1.00 58.50 533 GLY A O 1
ATOM 4122 N N . PRO A 1 534 ? -0.465 -7.709 -38.465 1.00 57.59 534 PRO A N 1
ATOM 4123 C CA . PRO A 1 534 ? -0.776 -6.372 -37.979 1.00 57.59 534 PRO A CA 1
ATOM 4124 C C . PRO A 1 534 ? -1.896 -6.454 -36.937 1.00 57.59 534 PRO A C 1
ATOM 4126 O O . PRO A 1 534 ? -2.966 -6.996 -37.210 1.00 57.59 534 PRO A O 1
ATOM 4129 N N . VAL A 1 535 ? -1.661 -5.881 -35.759 1.00 63.38 535 VAL A N 1
ATOM 4130 C CA . VAL A 1 535 ? -2.632 -5.865 -34.655 1.00 63.38 535 VAL A CA 1
ATOM 4131 C C . VAL A 1 535 ? -3.147 -4.438 -34.435 1.00 63.38 535 VAL A C 1
ATOM 4133 O O . VAL A 1 535 ? -2.437 -3.454 -34.679 1.00 63.38 535 VAL A O 1
ATOM 4136 N N . ASN A 1 536 ? -4.395 -4.290 -33.986 1.00 60.28 536 ASN A N 1
ATOM 4137 C CA . ASN A 1 536 ? -4.959 -2.980 -33.654 1.00 60.28 536 ASN A CA 1
ATOM 4138 C C . ASN A 1 536 ? -4.226 -2.354 -32.456 1.00 60.28 536 ASN A C 1
ATOM 4140 O O . ASN A 1 536 ? -3.984 -3.009 -31.439 1.00 60.28 536 ASN A O 1
ATOM 4144 N N . ALA A 1 537 ? -3.896 -1.064 -32.558 1.00 54.56 537 ALA A N 1
ATOM 4145 C CA . ALA A 1 537 ? -3.237 -0.334 -31.478 1.00 54.56 537 ALA A CA 1
ATOM 4146 C C . ALA A 1 537 ? -4.090 -0.361 -30.193 1.00 54.56 537 ALA A C 1
ATOM 4148 O O . ALA A 1 537 ? -5.297 -0.131 -30.234 1.00 54.56 537 ALA A O 1
ATOM 4149 N N . GLY A 1 538 ? -3.463 -0.668 -29.053 1.00 47.62 538 GLY A N 1
ATOM 4150 C CA . GLY A 1 538 ? -4.122 -0.706 -27.740 1.00 47.62 538 GLY A CA 1
ATOM 4151 C C . GLY A 1 538 ? -4.923 -1.979 -27.426 1.00 47.62 538 GLY A C 1
ATOM 4152 O O . GLY A 1 538 ? -5.450 -2.092 -26.326 1.00 47.62 538 GLY A O 1
ATOM 4153 N N . SER A 1 539 ? -4.989 -2.958 -28.336 1.00 45.16 539 SER A N 1
ATOM 4154 C CA . SER A 1 539 ? -5.689 -4.237 -28.119 1.00 45.16 539 SER A CA 1
ATOM 4155 C C . SER A 1 539 ? -4.747 -5.321 -27.576 1.00 45.16 539 SER A C 1
ATOM 4157 O O . SER A 1 539 ? -4.631 -6.395 -28.153 1.00 45.16 539 SER A O 1
ATOM 4159 N N . TYR A 1 540 ? -4.031 -5.043 -26.485 1.00 45.50 540 TYR A N 1
ATOM 4160 C CA . TYR A 1 540 ? -3.243 -6.067 -25.793 1.00 45.50 540 TYR A CA 1
ATOM 4161 C C . TYR A 1 540 ? -4.106 -6.744 -24.728 1.00 45.50 540 TYR A C 1
ATOM 4163 O O . TYR A 1 540 ? -4.441 -6.150 -23.708 1.00 45.50 540 TYR A O 1
ATOM 4171 N N . GLY A 1 541 ? -4.454 -8.007 -24.961 1.00 34.09 541 GLY A N 1
ATOM 4172 C CA . GLY A 1 541 ? -5.137 -8.838 -23.977 1.00 34.09 541 GLY A CA 1
ATOM 4173 C C . GLY A 1 541 ? -5.000 -10.312 -24.318 1.00 34.09 541 GLY A C 1
ATOM 4174 O O . GLY A 1 541 ? -5.887 -10.841 -24.969 1.00 34.09 541 GLY A O 1
ATOM 4175 N N . GLY A 1 542 ? -3.889 -10.936 -23.902 1.00 39.03 542 GLY A N 1
ATOM 4176 C CA . GLY A 1 542 ? -3.683 -12.379 -23.646 1.00 39.03 542 GLY A CA 1
ATOM 4177 C C . GLY A 1 542 ? -3.966 -13.436 -24.732 1.00 39.03 542 GLY A C 1
ATOM 4178 O O . GLY A 1 542 ? -3.371 -14.509 -24.684 1.00 39.03 542 GLY A O 1
ATOM 4179 N N . ASN A 1 543 ? -4.835 -13.179 -25.705 1.00 40.41 543 ASN A N 1
ATOM 4180 C CA . ASN A 1 543 ? -5.442 -14.198 -26.560 1.00 40.41 543 ASN A CA 1
ATOM 4181 C C . ASN A 1 543 ? -4.541 -14.635 -27.729 1.00 40.41 543 ASN A C 1
ATOM 4183 O O . ASN A 1 543 ? -4.667 -15.762 -28.199 1.00 40.41 543 ASN A O 1
ATOM 4187 N N . GLU A 1 544 ? -3.585 -13.807 -28.160 1.00 45.16 544 GLU A N 1
ATOM 4188 C CA . GLU A 1 544 ? -2.667 -14.135 -29.270 1.00 45.16 544 GLU A CA 1
ATOM 4189 C C . GLU A 1 544 ? -1.410 -14.917 -28.838 1.00 45.16 544 GLU A C 1
ATOM 4191 O O . GLU A 1 544 ? -0.624 -15.345 -29.677 1.00 45.16 544 GLU A O 1
ATOM 4196 N N . LEU A 1 545 ? -1.224 -15.183 -27.537 1.00 38.72 545 LEU A N 1
ATOM 4197 C CA . LEU A 1 545 ? -0.129 -16.030 -27.031 1.00 38.72 545 LEU A CA 1
ATOM 4198 C C . LEU A 1 545 ? -0.425 -17.543 -27.130 1.00 38.72 545 LEU A C 1
ATOM 4200 O O . LEU A 1 545 ? 0.405 -18.368 -26.730 1.00 38.72 545 LEU A O 1
ATOM 4204 N N . THR A 1 546 ? -1.585 -17.919 -27.681 1.00 28.58 546 THR A N 1
ATOM 4205 C CA . THR A 1 546 ? -1.945 -19.313 -27.984 1.00 28.58 546 THR A CA 1
ATOM 4206 C C . THR A 1 546 ? -1.902 -19.580 -29.490 1.00 28.58 546 THR A C 1
ATOM 4208 O O . THR A 1 546 ? -2.384 -18.756 -30.265 1.00 28.58 546 THR A O 1
ATOM 4211 N N . PRO A 1 547 ? -1.338 -20.718 -29.942 1.00 29.77 547 PRO A N 1
ATOM 4212 C CA . PRO A 1 547 ? -1.237 -21.012 -31.362 1.00 29.77 547 PRO A CA 1
ATOM 4213 C C . PRO A 1 547 ? -2.611 -21.436 -31.893 1.00 29.77 547 PRO A C 1
ATOM 4215 O O . PRO A 1 547 ? -2.993 -22.600 -31.789 1.00 29.77 547 PRO A O 1
ATOM 4218 N N . GLN A 1 548 ? -3.356 -20.507 -32.490 1.00 26.66 548 GLN A N 1
ATOM 4219 C CA . GLN A 1 548 ? -4.354 -20.860 -33.495 1.00 26.66 548 GLN A CA 1
ATOM 4220 C C . GLN A 1 548 ? -3.814 -20.492 -34.872 1.00 26.66 548 GLN A C 1
ATOM 4222 O O . GLN A 1 548 ? -3.757 -19.332 -35.271 1.00 26.66 548 GLN A O 1
ATOM 4227 N N . ALA A 1 549 ? -3.389 -21.526 -35.595 1.00 29.58 549 ALA A N 1
ATOM 4228 C CA . ALA A 1 549 ? -3.064 -21.447 -37.003 1.00 29.58 549 ALA A CA 1
ATOM 4229 C C . ALA A 1 549 ? -4.323 -21.062 -37.796 1.00 29.58 549 ALA A C 1
ATOM 4231 O O . ALA A 1 549 ? -5.168 -21.907 -38.086 1.00 29.58 549 ALA A O 1
ATOM 4232 N N . HIS A 1 550 ? -4.437 -19.797 -38.193 1.00 27.59 550 HIS A N 1
ATOM 4233 C CA . HIS A 1 550 ? -5.327 -19.414 -39.282 1.00 27.59 550 HIS A CA 1
ATOM 4234 C C . HIS A 1 550 ? -4.608 -19.620 -40.618 1.00 27.59 550 HIS A C 1
ATOM 4236 O O . HIS A 1 550 ? -4.066 -18.695 -41.217 1.00 27.59 550 HIS A O 1
ATOM 4242 N N . LEU A 1 551 ? -4.650 -20.859 -41.117 1.00 31.14 551 LEU A N 1
ATOM 4243 C CA . LEU A 1 551 ? -4.585 -21.112 -42.554 1.00 31.14 551 LEU A CA 1
ATOM 4244 C C . LEU A 1 551 ? -5.877 -20.561 -43.171 1.00 31.14 551 LEU A C 1
ATOM 4246 O O . LEU A 1 551 ? -6.885 -21.259 -43.254 1.00 31.14 551 LEU A O 1
ATOM 4250 N N . SER A 1 552 ? -5.869 -19.293 -43.576 1.00 28.66 552 SER A N 1
ATOM 4251 C CA . SER A 1 552 ? -6.885 -18.769 -44.489 1.00 28.66 552 SER A CA 1
ATOM 4252 C C . SER A 1 552 ? -6.294 -18.735 -45.895 1.00 28.66 552 SER A C 1
ATOM 4254 O O . SER A 1 552 ? -5.352 -18.006 -46.196 1.00 28.66 552 SER A O 1
ATOM 4256 N N . GLY A 1 553 ? -6.812 -19.618 -46.751 1.00 29.00 553 GLY A N 1
ATOM 4257 C CA . GLY A 1 553 ? -6.447 -19.700 -48.156 1.00 29.00 553 GLY A CA 1
ATOM 4258 C C . GLY A 1 553 ? -6.827 -18.416 -48.888 1.00 29.00 553 GLY A C 1
ATOM 4259 O O . GLY A 1 553 ? -8.003 -18.152 -49.134 1.00 29.00 553 GLY A O 1
ATOM 4260 N N . GLY A 1 554 ? -5.821 -17.636 -49.271 1.00 26.05 554 GLY A N 1
ATOM 4261 C CA . GLY A 1 554 ? -5.982 -16.488 -50.149 1.00 26.05 554 GLY A CA 1
ATOM 4262 C C . GLY A 1 554 ? -6.225 -16.926 -51.592 1.00 26.05 554 GLY A C 1
ATOM 4263 O O . GLY A 1 554 ? -5.285 -17.113 -52.357 1.00 26.05 554 GLY A O 1
ATOM 4264 N N . ARG A 1 555 ? -7.494 -17.043 -51.996 1.00 30.75 555 ARG A N 1
ATOM 4265 C CA . ARG A 1 555 ? -7.896 -16.787 -53.389 1.00 30.75 555 ARG A CA 1
ATOM 4266 C C . ARG A 1 555 ? -8.283 -15.313 -53.497 1.00 30.75 555 ARG A C 1
ATOM 4268 O O . ARG A 1 555 ? -9.432 -14.959 -53.263 1.00 30.75 555 ARG A O 1
ATOM 4275 N N . GLY A 1 556 ? -7.324 -14.467 -53.861 1.00 28.36 556 GLY A N 1
ATOM 4276 C CA . GLY A 1 556 ? -7.553 -13.070 -54.231 1.00 28.36 556 GLY A CA 1
ATOM 4277 C C . GLY A 1 556 ? -7.191 -12.863 -55.696 1.00 28.36 556 GLY A C 1
ATOM 4278 O O . GLY A 1 556 ? -6.019 -12.890 -56.051 1.00 28.36 556 GLY A O 1
ATOM 4279 N N . ARG A 1 557 ? -8.210 -12.727 -56.548 1.00 30.67 557 ARG A N 1
ATOM 4280 C CA . ARG A 1 557 ? -8.087 -12.417 -57.977 1.00 30.67 557 ARG A CA 1
ATOM 4281 C C . ARG A 1 557 ? -7.505 -11.015 -58.169 1.00 30.67 557 ARG A C 1
ATOM 4283 O O . ARG A 1 557 ? -7.977 -10.073 -57.543 1.00 30.67 557 ARG A O 1
ATOM 4290 N N . TYR A 1 558 ? -6.570 -10.904 -59.109 1.00 31.89 558 TYR A N 1
ATOM 4291 C CA . TYR A 1 558 ? -6.180 -9.655 -59.756 1.00 31.89 558 TYR A CA 1
ATOM 4292 C C . TYR A 1 558 ? -7.400 -8.918 -60.330 1.00 31.89 558 TYR A C 1
ATOM 4294 O O . TYR A 1 558 ? -8.184 -9.519 -61.075 1.00 31.89 558 TYR A O 1
ATOM 4302 N N . ARG A 1 559 ? -7.498 -7.620 -60.039 1.00 33.53 559 ARG A N 1
ATOM 4303 C CA . ARG A 1 559 ? -7.885 -6.571 -60.987 1.00 33.53 559 ARG A CA 1
ATOM 4304 C C . ARG A 1 559 ? -7.100 -5.312 -60.680 1.00 33.53 559 ARG A C 1
ATOM 4306 O O . ARG A 1 559 ? -6.993 -4.997 -59.475 1.00 33.53 559 ARG A O 1
#